Protein AF-A6EPI8-F1 (afdb_monomer)

Sequence (543 aa):
MDEASIKLWSTFALALGIIGLSNFIYAFYLIVKAKKISVWYGVIALLVYIPFIYLYGYHLNDIIPFSIPQWMVSGNIFLYVGTFLMPTLAYSLFILVAHFTPKDKEYKVWVNLLIAMGVPITGFLFSKVILPLWHPVESMFFIQSAIVLVIVATLLFFFFLIRAIVILISKKTNSWTKYQLVWKIPITILLPLLGLAVNNGHLFNEYTAFRSGVFGDFNNNWFYILAIVNGVLICLPNIENKNYRVLLFLGRSITVAYTFYFFLVFLPFLPFSVMAIVAMGSGFLMLTPLLLFVIHIKELSKDYTFLKKYFLKSNVIAVSVIASLSIPTIITITYINDKSVLNETLSYIYTPDYTKEYDIDTNSLQKTLNNIKNHKGRQSNLFGDSTPYLSSYFKWLVLDNLSLSNKKINTIEKIFFNDISSNLASSIIEKDNVKINDISAESVYDKTQNVWKSWVNLEITNYSNENWLTEYATTINLPEGAWISDYYLFVGDRKEPGILAEKKSALWIFSQIRNINRDPGILYYLTGNEIAFSVFPFAKDEV

Foldseek 3Di:
DDPQLVVVLVVLVVLVVVVVVVVVVVVVVCVVVVHDDDLVQLVVLCVRLVVSLVVCVVCVCSNPPPVDDCLVPQAQPLLVSLLVSLVSNLVSLVSNLPVVDDPVDDDDLVVLVVQLVVLLVVVLCCVVPVVVVDPDDPPVVVVVVVVVSLVVSLSSNSSSVSNSLVSVVPDPDPVCVVCVLVVLLCLQAVLQLVLLCQQQCVPPVPPDPFNFGPLEHPVDCVLNVLSHQLSVLLSDDDDLDQVVLVVSLLSLLLSLLSLVLLCSSLSSVSSCLSVCCNPPNSSVSSCSSVSSNVSSVVVNVVSLVSCVVPDPNVVSVVSSVVSNCPVVVVLLVLLVVLLVLVVLLCCCPPPDDPVDDRDHDLVSPVVSLVLLVLVPPPCPDSRGSHDHPSSSVSCCRRVVSDHDDPVRSVVSCCVRVVDCPDDPPVPDPPPVQKAFPDWDKDWDQDPVVRDIDMDIDTDIWGRDPDQDWDKDKDKDFADPPDDDPWDWDDDDPDIGTDDDDDPVVQVVVVVVCVVVQDWDWDWADDDDRMIMTMIITDGHGRD

Secondary structure (DSSP, 8-state):
--HHHHHHHHHHHHHHHHHHHHHHHHHHHHHHTTPPPPHHHHHHHHHHHHHHHHHHHHTHHHHS-TTS-GGGS-S-HHHHHHHHHHHHHHHHHHHHHHHHS-TTS---HHHHHHHHHHHHHHHHHIIIIIGGGS----HHHHHHHHHHHHHHHHHHHHHHHHHHHHHHHH---HHHHHTHHHHHHIIIIIHHHHHHHHHTTSS-TTT---SS-TT----SHHHHHHHHHHHHHHHS---S-HHHHHHHHHHHHHHHHHHHHHHHHHGGGHHHHHHHHHHHSTHHHHHHHHHHHHHHHHHHHHHHHHHTTTS-HHHHHHHHHHHHHHHHHHHHHHHHHHHHHHHHHHHHHHS--TTS-----HHHHHHHHHHHHHTTS---SSSTTS-TTHHHHHHHHHHTT----HHHHHHHHHHHT----S----S----TTEEEEEEEEEEEEETTTTEEEEEEEEEEEE---SSS-EEEEEEEEPPTT------EEEETTEEEE-----HHHHHHHHHHHHTTT---EEEEEEETTEEEEEEEEE-TT--

Radius of gyration: 30.13 Å; Cα contacts (8 Å, |Δi|>4): 530; chains: 1; bounding box: 76×52×86 Å

pLDDT: mean 83.05, std 12.35, range [34.28, 97.12]

Mean predicted aligned error: 12.95 Å

Solvent-accessible surface area (backbone atoms only — not comparable to full-atom values): 30754 Å² total; per-residue (Å²): 131,57,72,65,26,53,52,50,45,50,49,54,52,49,51,50,48,53,54,51,50,52,52,50,52,52,51,50,51,30,61,78,66,74,50,80,85,56,65,65,56,19,55,50,48,47,69,50,50,51,56,48,53,51,52,49,62,72,42,38,59,56,55,55,41,86,86,57,57,67,88,80,45,87,58,64,59,72,56,50,56,33,43,71,49,40,59,58,50,54,50,21,45,47,45,48,37,56,64,80,50,56,86,90,54,93,75,65,46,65,58,30,45,50,52,26,55,41,42,37,53,49,52,46,49,40,60,70,58,50,51,78,69,54,70,93,60,61,70,66,61,49,53,54,52,50,51,52,49,51,52,51,48,39,51,52,27,49,41,28,43,52,40,23,50,53,50,58,72,66,56,85,50,72,70,60,65,73,49,40,61,74,63,40,47,48,50,38,33,50,40,52,51,49,37,52,38,50,33,64,34,77,75,48,69,90,76,56,96,53,99,33,8,78,82,14,46,71,81,55,66,67,56,58,51,49,40,47,54,40,20,50,58,69,63,53,77,91,64,96,47,68,70,61,44,52,54,51,45,47,54,44,24,31,40,43,43,60,41,49,49,48,30,50,70,35,50,50,49,49,67,52,22,52,56,32,36,62,75,70,53,55,16,58,44,54,48,32,35,55,55,38,40,55,52,48,53,52,51,52,51,52,44,50,66,56,48,52,77,80,42,59,64,65,58,59,51,51,51,39,51,55,30,28,43,45,57,61,49,54,54,50,53,50,42,52,48,40,28,50,44,48,51,51,51,49,32,58,75,77,59,62,55,91,89,57,89,84,86,75,55,61,69,54,43,51,54,46,48,51,52,53,50,52,72,65,49,87,74,86,51,102,42,20,71,36,36,75,68,57,45,48,50,44,36,44,72,48,43,72,67,54,83,81,55,68,69,57,53,53,51,51,35,44,75,77,66,67,51,84,75,72,73,84,69,63,94,74,67,78,52,91,38,47,42,77,76,45,78,49,75,50,75,47,78,38,80,90,78,73,42,77,49,69,50,76,48,76,41,47,33,22,73,41,93,51,90,58,74,40,58,41,71,52,74,49,79,50,60,91,96,62,78,86,88,78,54,70,46,72,62,82,99,41,82,44,75,60,78,95,63,59,67,69,61,47,53,50,51,47,55,54,41,55,76,68,73,41,78,46,72,50,75,50,75,74,58,92,54,32,29,40,37,37,39,28,58,34,50,58,73,34,104

Structure (mmCIF, N/CA/C/O backbone):
data_AF-A6EPI8-F1
#
_entry.id   AF-A6EPI8-F1
#
loop_
_atom_site.group_PDB
_atom_site.id
_atom_site.type_symbol
_atom_site.label_atom_id
_atom_site.label_alt_id
_atom_site.label_comp_id
_atom_site.label_asym_id
_atom_site.label_entity_id
_atom_site.label_seq_id
_atom_site.pdbx_PDB_ins_code
_atom_site.Cartn_x
_atom_site.Cartn_y
_atom_site.Cartn_z
_atom_site.occupancy
_atom_site.B_iso_or_equiv
_atom_site.auth_seq_id
_atom_site.auth_comp_id
_atom_site.auth_asym_id
_atom_site.auth_atom_id
_atom_site.pdbx_PDB_model_num
ATOM 1 N N . MET A 1 1 ? 9.420 16.517 -18.787 1.00 63.59 1 MET A N 1
ATOM 2 C CA . MET A 1 1 ? 8.292 17.214 -18.136 1.00 63.59 1 MET A CA 1
ATOM 3 C C . MET A 1 1 ? 8.361 18.656 -18.577 1.00 63.59 1 MET A C 1
ATOM 5 O O . MET A 1 1 ? 9.463 19.185 -18.637 1.00 63.59 1 MET A O 1
ATOM 9 N N . ASP A 1 2 ? 7.233 19.244 -18.944 1.00 79.25 2 ASP A N 1
ATOM 10 C CA . ASP A 1 2 ? 7.150 20.680 -19.192 1.00 79.25 2 ASP A CA 1
ATOM 11 C C . ASP A 1 2 ? 7.317 21.459 -17.874 1.00 79.25 2 ASP A C 1
ATOM 13 O O . ASP A 1 2 ? 7.148 20.934 -16.768 1.00 79.25 2 ASP A O 1
ATOM 17 N N . GLU A 1 3 ? 7.681 22.732 -17.989 1.00 84.62 3 GLU A N 1
ATOM 18 C CA . GLU A 1 3 ? 7.915 23.606 -16.836 1.00 84.62 3 GLU A CA 1
ATOM 19 C C . GLU A 1 3 ? 6.644 23.782 -15.983 1.00 84.62 3 GLU A C 1
ATOM 21 O O . GLU A 1 3 ? 6.711 23.886 -14.754 1.00 84.62 3 GLU A O 1
ATOM 26 N N . ALA A 1 4 ? 5.469 23.724 -16.620 1.00 86.00 4 ALA A N 1
ATOM 27 C CA . ALA A 1 4 ? 4.175 23.798 -15.953 1.00 86.00 4 ALA A CA 1
ATOM 28 C C . ALA A 1 4 ? 3.901 22.579 -15.053 1.00 86.00 4 ALA A C 1
ATOM 30 O O . ALA A 1 4 ? 3.542 22.780 -13.888 1.00 86.00 4 ALA A O 1
ATOM 31 N N . SER A 1 5 ? 4.143 21.341 -15.518 1.00 85.25 5 SER A N 1
ATOM 32 C CA . SER A 1 5 ? 4.005 20.140 -14.669 1.00 85.25 5 SER A CA 1
ATOM 33 C C . SER A 1 5 ? 4.940 20.199 -13.465 1.00 85.25 5 SER A C 1
ATOM 35 O O . SER A 1 5 ? 4.534 19.890 -12.345 1.00 85.25 5 SER A O 1
ATOM 37 N N . ILE A 1 6 ? 6.193 20.631 -13.667 1.00 86.50 6 ILE A N 1
ATOM 38 C CA . ILE A 1 6 ? 7.187 20.734 -12.586 1.00 86.50 6 ILE A CA 1
ATOM 39 C C . ILE A 1 6 ? 6.719 21.743 -11.531 1.00 86.50 6 ILE A C 1
ATOM 41 O O . ILE A 1 6 ? 6.791 21.474 -10.327 1.00 86.50 6 ILE A O 1
ATOM 45 N N . LYS A 1 7 ? 6.187 22.889 -11.967 1.00 91.94 7 LYS A N 1
ATOM 46 C CA . LYS A 1 7 ? 5.644 23.913 -11.071 1.00 91.94 7 LYS A CA 1
ATOM 47 C C . LYS A 1 7 ? 4.423 23.412 -10.301 1.00 91.94 7 LYS A C 1
ATOM 49 O O . LYS A 1 7 ? 4.344 23.644 -9.093 1.00 91.94 7 LYS A O 1
ATOM 54 N N . LEU A 1 8 ? 3.497 22.713 -10.959 1.00 90.50 8 LEU A N 1
ATOM 55 C CA . LEU A 1 8 ? 2.336 22.103 -10.305 1.00 90.50 8 LEU A CA 1
ATOM 56 C C . LEU A 1 8 ? 2.771 21.075 -9.260 1.00 90.50 8 LEU A C 1
ATOM 58 O O . LEU A 1 8 ? 2.355 21.165 -8.105 1.00 90.50 8 LEU A O 1
ATOM 62 N N . TRP A 1 9 ? 3.668 20.161 -9.628 1.00 88.00 9 TRP A N 1
ATOM 63 C CA . TRP A 1 9 ? 4.208 19.152 -8.720 1.00 88.00 9 TRP A CA 1
ATOM 64 C C . TRP A 1 9 ? 4.858 19.788 -7.484 1.00 88.00 9 TRP A C 1
ATOM 66 O O . TRP A 1 9 ? 4.523 19.431 -6.354 1.00 88.00 9 TRP A O 1
ATOM 76 N N . SER A 1 10 ? 5.714 20.795 -7.689 1.00 90.62 10 SER A N 1
ATOM 77 C CA . SER A 1 10 ? 6.357 21.552 -6.607 1.00 90.62 10 SER A CA 1
ATOM 78 C C . SER A 1 10 ? 5.336 22.258 -5.707 1.00 90.62 10 SER A C 1
ATOM 80 O O . SER A 1 10 ? 5.439 22.206 -4.482 1.00 90.62 10 SER A O 1
ATOM 82 N N . THR A 1 11 ? 4.293 22.850 -6.295 1.00 93.69 11 THR A N 1
ATOM 83 C CA . THR A 1 11 ? 3.231 23.547 -5.554 1.00 93.69 11 THR A CA 1
ATOM 84 C C . THR A 1 11 ? 2.445 22.586 -4.662 1.00 93.69 11 THR A C 1
ATOM 86 O O . THR A 1 11 ? 2.250 22.871 -3.479 1.00 93.69 11 THR A O 1
ATOM 89 N N . PHE A 1 12 ? 2.033 21.426 -5.184 1.00 92.31 12 PHE A N 1
ATOM 90 C CA . PHE A 1 12 ? 1.337 20.408 -4.390 1.00 92.31 12 PHE A CA 1
ATOM 91 C C . PHE A 1 12 ? 2.237 19.807 -3.304 1.00 92.31 12 PHE A C 1
ATOM 93 O O . PHE A 1 12 ? 1.774 19.605 -2.180 1.00 92.31 12 PHE A O 1
ATOM 100 N N . ALA A 1 13 ? 3.519 19.572 -3.599 1.00 90.94 13 ALA A N 1
ATOM 101 C CA . ALA A 1 13 ? 4.488 19.086 -2.619 1.00 90.94 13 ALA A CA 1
ATOM 102 C C . ALA A 1 13 ? 4.701 20.093 -1.475 1.00 90.94 13 ALA A C 1
ATOM 104 O O . ALA A 1 13 ? 4.669 19.718 -0.302 1.00 90.94 13 ALA A O 1
ATOM 105 N N . LEU A 1 14 ? 4.852 21.379 -1.803 1.00 94.62 14 LEU A N 1
ATOM 106 C CA . LEU A 1 14 ? 5.018 22.459 -0.831 1.00 94.62 14 LEU A CA 1
ATOM 107 C C . LEU A 1 14 ? 3.754 22.628 0.021 1.00 94.62 14 LEU A C 1
ATOM 109 O O . LEU A 1 14 ? 3.846 22.668 1.248 1.00 94.62 14 LEU A O 1
ATOM 113 N N . ALA A 1 15 ? 2.573 22.659 -0.603 1.00 94.00 15 ALA A N 1
ATOM 114 C CA . ALA A 1 15 ? 1.298 22.730 0.106 1.00 94.00 15 ALA A CA 1
ATOM 115 C C . ALA A 1 15 ? 1.133 21.556 1.083 1.00 94.00 15 ALA A C 1
ATOM 117 O O . ALA A 1 15 ? 0.804 21.763 2.253 1.00 94.00 15 ALA A O 1
ATOM 118 N N . LEU A 1 16 ? 1.438 20.332 0.643 1.00 91.81 16 LEU A N 1
ATOM 119 C CA . LEU A 1 16 ? 1.399 19.154 1.503 1.00 91.81 16 LEU A CA 1
ATOM 120 C C . LEU A 1 16 ? 2.405 19.251 2.660 1.00 91.81 16 LEU A C 1
ATOM 122 O O . LEU A 1 16 ? 2.065 18.917 3.796 1.00 91.81 16 LEU A O 1
ATOM 126 N N . GLY A 1 17 ? 3.613 19.755 2.392 1.00 93.25 17 GLY A N 1
ATOM 127 C CA . GLY A 1 17 ? 4.641 20.011 3.400 1.00 93.25 17 GLY A CA 1
ATOM 128 C C . GLY A 1 17 ? 4.187 21.005 4.471 1.00 93.25 17 GLY A C 1
ATOM 129 O O . GLY A 1 17 ? 4.330 20.726 5.661 1.00 93.25 17 GLY A O 1
ATOM 130 N N . ILE A 1 18 ? 3.565 22.121 4.075 1.00 95.00 18 ILE A N 1
ATOM 131 C CA . ILE A 1 18 ? 3.011 23.121 5.005 1.00 95.00 18 ILE A CA 1
ATOM 132 C C . ILE A 1 18 ? 1.901 22.512 5.862 1.00 95.00 18 ILE A C 1
ATOM 134 O O . ILE A 1 18 ? 1.892 22.699 7.082 1.00 95.00 18 ILE A O 1
ATOM 138 N N . ILE A 1 19 ? 0.968 21.777 5.253 1.00 93.56 19 ILE A N 1
ATOM 139 C CA . ILE A 1 19 ? -0.149 21.156 5.975 1.00 93.56 19 ILE A CA 1
ATOM 140 C C . ILE A 1 19 ? 0.383 20.104 6.965 1.00 93.56 19 ILE A C 1
ATOM 142 O O . ILE A 1 19 ? -0.035 20.071 8.126 1.00 93.56 19 ILE A O 1
ATOM 146 N N . GLY A 1 20 ? 1.342 19.278 6.538 1.00 92.19 20 GLY A N 1
ATOM 147 C CA . GLY A 1 20 ? 1.997 18.272 7.374 1.00 92.19 20 GLY A CA 1
ATOM 148 C C . GLY A 1 20 ? 2.755 18.884 8.553 1.00 92.19 20 GLY A C 1
ATOM 149 O O . GLY A 1 20 ? 2.554 18.468 9.696 1.00 92.19 20 GLY A O 1
ATOM 150 N N . LEU A 1 21 ? 3.562 19.918 8.302 1.00 94.50 21 LEU A N 1
ATOM 151 C CA . LEU A 1 21 ? 4.293 20.646 9.340 1.00 94.50 21 LEU A CA 1
ATOM 152 C C . LEU A 1 21 ? 3.339 21.315 10.337 1.00 94.50 21 LEU A C 1
ATOM 154 O O . LEU A 1 21 ? 3.545 21.220 11.544 1.00 94.50 21 LEU A O 1
ATOM 158 N N . SER A 1 22 ? 2.261 21.931 9.849 1.00 93.50 22 SER A N 1
ATOM 159 C CA . SER A 1 22 ? 1.238 22.556 10.696 1.00 93.50 22 SER A CA 1
ATOM 160 C C . SER A 1 22 ? 0.572 21.534 11.622 1.00 93.50 22 SER A C 1
ATOM 162 O O . SER A 1 22 ? 0.420 21.781 12.821 1.00 93.50 22 SER A O 1
ATOM 164 N N . ASN A 1 23 ? 0.240 20.351 11.096 1.00 92.44 23 ASN A N 1
ATOM 165 C CA . ASN A 1 23 ? -0.284 19.239 11.889 1.00 92.44 23 ASN A CA 1
ATOM 166 C C . ASN A 1 23 ? 0.715 18.751 12.943 1.00 92.44 23 ASN A C 1
ATOM 168 O O . ASN A 1 23 ? 0.330 18.522 14.091 1.00 92.44 23 ASN A O 1
ATOM 172 N N . PHE A 1 24 ? 1.991 18.624 12.576 1.00 93.56 24 PHE A N 1
ATOM 173 C CA . PHE A 1 24 ? 3.047 18.215 13.496 1.00 93.56 24 PHE A CA 1
ATOM 174 C C . PHE A 1 24 ? 3.238 19.226 14.634 1.00 93.56 24 PHE A C 1
ATOM 176 O O . PHE A 1 24 ? 3.249 18.838 15.802 1.00 93.56 24 PHE A O 1
ATOM 183 N N . ILE A 1 25 ? 3.309 20.523 14.316 1.00 95.31 25 ILE A N 1
ATOM 184 C CA . ILE A 1 25 ? 3.420 21.603 15.306 1.00 95.31 25 ILE A CA 1
ATOM 185 C C . ILE A 1 25 ? 2.213 21.592 16.248 1.00 95.31 25 ILE A C 1
ATOM 187 O O . ILE A 1 25 ? 2.384 21.678 17.465 1.00 95.31 25 ILE A O 1
ATOM 191 N N . TYR A 1 26 ? 0.995 21.445 15.717 1.00 93.69 26 TYR A N 1
ATOM 192 C CA . TYR A 1 26 ? -0.214 21.378 16.536 1.00 93.69 26 TYR A CA 1
ATOM 193 C C . TYR A 1 26 ? -0.214 20.156 17.466 1.00 93.69 26 TYR A C 1
ATOM 195 O O . TYR A 1 26 ? -0.487 20.290 18.661 1.00 93.69 26 TYR A O 1
ATOM 203 N N . ALA A 1 27 ? 0.147 18.978 16.952 1.00 92.44 27 ALA A N 1
ATOM 204 C CA . ALA A 1 27 ? 0.261 17.762 17.752 1.00 92.44 27 ALA A CA 1
ATOM 205 C C . ALA A 1 27 ? 1.320 17.909 18.857 1.00 92.44 27 ALA A C 1
ATOM 207 O O . ALA A 1 27 ? 1.044 17.605 20.018 1.00 92.44 27 ALA A O 1
ATOM 208 N N . PHE A 1 28 ? 2.498 18.442 18.525 1.00 94.69 28 PHE A N 1
ATOM 209 C CA . PHE A 1 28 ? 3.567 18.698 19.487 1.00 94.69 28 PHE A CA 1
ATOM 210 C C . PHE A 1 28 ? 3.130 19.690 20.571 1.00 94.69 28 PHE A C 1
ATOM 212 O O . PHE A 1 28 ? 3.293 19.418 21.761 1.00 94.69 28 PHE A O 1
ATOM 219 N N . TYR A 1 29 ? 2.487 20.797 20.185 1.00 95.62 29 TYR A N 1
ATOM 220 C CA . TYR A 1 29 ? 1.923 21.771 21.120 1.00 95.62 29 TYR A CA 1
ATOM 221 C C . TYR A 1 29 ? 0.932 21.122 22.095 1.00 95.62 29 TYR A C 1
ATOM 223 O O . TYR A 1 29 ? 0.999 21.366 23.303 1.00 95.62 29 TYR A O 1
ATOM 231 N N . LEU A 1 30 ? 0.027 20.273 21.598 1.00 94.12 30 LEU A N 1
ATOM 232 C CA . LEU A 1 30 ? -0.948 19.577 22.436 1.00 94.12 30 LEU A CA 1
ATOM 233 C C . LEU A 1 30 ? -0.300 18.576 23.394 1.00 94.12 30 LEU A C 1
ATOM 235 O O . LEU A 1 30 ? -0.731 18.501 24.544 1.00 94.12 30 LEU A O 1
ATOM 239 N N . ILE A 1 31 ? 0.730 17.848 22.948 1.00 93.62 31 ILE A N 1
ATOM 240 C CA . ILE A 1 31 ? 1.494 16.913 23.786 1.00 93.62 31 ILE A CA 1
ATOM 241 C C . ILE A 1 31 ? 2.201 17.675 24.910 1.00 93.62 31 ILE A C 1
ATOM 243 O O . ILE A 1 31 ? 2.017 17.343 26.079 1.00 93.62 31 ILE A O 1
ATOM 247 N N . VAL A 1 32 ? 2.939 18.739 24.576 1.00 95.25 32 VAL A N 1
ATOM 248 C CA . VAL A 1 32 ? 3.680 19.558 25.551 1.00 95.25 32 VAL A CA 1
ATOM 249 C C . VAL A 1 32 ? 2.739 20.227 26.553 1.00 95.25 32 VAL A C 1
ATOM 251 O O . VAL A 1 32 ? 3.055 20.328 27.736 1.00 95.25 32 VAL A O 1
ATOM 254 N N . LYS A 1 33 ? 1.566 20.685 26.104 1.00 94.12 33 LYS A N 1
ATOM 255 C CA . LYS A 1 33 ? 0.564 21.324 26.971 1.00 94.12 33 LYS A CA 1
ATOM 256 C C . LYS A 1 33 ? -0.429 20.342 27.602 1.00 94.12 33 LYS A C 1
ATOM 258 O O . LYS A 1 33 ? -1.326 20.802 28.303 1.00 94.12 33 LYS A O 1
ATOM 263 N N . ALA A 1 34 ? -0.301 19.036 27.347 1.00 92.94 34 ALA A N 1
ATOM 264 C CA . ALA A 1 34 ? -1.227 17.985 27.782 1.00 92.94 34 ALA A CA 1
ATOM 265 C C . ALA A 1 34 ? -2.719 18.323 27.539 1.00 92.94 34 ALA A C 1
ATOM 267 O O . ALA A 1 34 ? -3.594 18.007 28.349 1.00 92.94 34 ALA A O 1
ATOM 268 N N . LYS A 1 35 ? -3.023 19.002 26.424 1.00 91.75 35 LYS A N 1
ATOM 269 C CA . LYS A 1 35 ? -4.382 19.452 26.082 1.00 91.75 35 LYS A CA 1
ATOM 270 C C . LYS A 1 35 ? -5.107 18.419 25.221 1.00 91.75 35 LYS A C 1
ATOM 272 O O . LYS A 1 35 ? -4.506 17.729 24.402 1.00 91.75 35 LYS A O 1
ATOM 277 N N . LYS A 1 36 ? -6.432 18.345 25.379 1.00 90.06 36 LYS A N 1
ATOM 278 C CA . LYS A 1 36 ? -7.297 17.561 24.485 1.00 90.06 36 LYS A CA 1
ATOM 279 C C . LYS A 1 36 ? -7.406 18.246 23.124 1.00 90.06 36 LYS A C 1
ATOM 281 O O . LYS A 1 36 ? -7.334 19.470 23.028 1.00 90.06 36 LYS A O 1
ATOM 286 N N . ILE A 1 37 ? -7.627 17.442 22.092 1.00 90.81 37 ILE A N 1
ATOM 287 C CA . ILE A 1 37 ? -7.810 17.934 20.728 1.00 90.81 37 ILE A CA 1
ATOM 288 C C . ILE A 1 37 ? -9.154 18.649 20.615 1.00 90.81 37 ILE A C 1
ATOM 290 O O . ILE A 1 37 ? -10.171 18.182 21.132 1.00 90.81 37 ILE A O 1
ATOM 294 N N . SER A 1 38 ? -9.129 19.805 19.959 1.00 92.31 38 SER A N 1
ATOM 295 C CA . SER A 1 38 ? -10.312 20.629 19.733 1.00 92.31 38 SER A CA 1
ATOM 296 C C . SER A 1 38 ? -11.182 20.056 18.615 1.00 92.31 38 SER A C 1
ATOM 298 O O . SER A 1 38 ? -10.677 19.499 17.646 1.00 92.31 38 SER A O 1
ATOM 300 N N . VAL A 1 39 ? -12.493 20.271 18.695 1.00 93.06 39 VAL A N 1
ATOM 301 C CA . VAL A 1 39 ? -13.441 19.929 17.618 1.00 93.06 39 VAL A CA 1
ATOM 302 C C . VAL A 1 39 ? -13.130 20.709 16.341 1.00 93.06 39 VAL A C 1
ATOM 304 O O . VAL A 1 39 ? -13.246 20.173 15.241 1.00 93.06 39 VAL A O 1
ATOM 307 N N . TRP A 1 40 ? -12.659 21.951 16.493 1.00 93.00 40 TRP A N 1
ATOM 308 C CA . TRP A 1 40 ? -12.268 22.817 15.382 1.00 93.00 40 TRP A CA 1
ATOM 309 C C . TRP A 1 40 ? -11.159 22.216 14.528 1.00 93.00 40 TRP A C 1
ATOM 311 O O . TRP A 1 40 ? -11.163 22.416 13.320 1.00 93.00 40 TRP A O 1
ATOM 321 N N . TYR A 1 41 ? -10.264 21.423 15.125 1.00 93.88 41 TYR A N 1
ATOM 322 C CA . TYR A 1 41 ? -9.264 20.684 14.363 1.00 93.88 41 TYR A CA 1
ATOM 323 C C . TYR A 1 41 ? -9.925 19.758 13.337 1.00 93.88 41 TYR A C 1
ATOM 325 O O . TYR A 1 41 ? -9.556 19.787 12.169 1.00 93.88 41 TYR A O 1
ATOM 333 N N . GLY A 1 42 ? -10.940 18.991 13.755 1.00 92.44 42 GLY A N 1
ATOM 334 C CA . GLY A 1 42 ? -11.661 18.080 12.867 1.00 92.44 42 GLY A CA 1
ATOM 335 C C . GLY A 1 42 ? -12.311 18.813 11.691 1.00 92.44 42 GLY A C 1
ATOM 336 O O . GLY A 1 42 ? -12.166 18.391 10.548 1.00 92.44 42 GLY A O 1
ATOM 337 N N . VAL A 1 43 ? -12.964 19.950 11.953 1.00 94.06 43 VAL A N 1
ATOM 338 C CA . VAL A 1 43 ? -13.590 20.774 10.904 1.00 94.06 43 VAL A CA 1
ATOM 339 C C . VAL A 1 43 ? -12.545 21.353 9.946 1.00 94.06 43 VAL A C 1
ATOM 341 O O . VAL A 1 43 ? -12.673 21.190 8.736 1.00 94.06 43 VAL A O 1
ATOM 344 N N . ILE A 1 44 ? -11.493 21.988 10.474 1.00 94.50 44 ILE A N 1
ATOM 345 C CA . ILE A 1 44 ? -10.433 22.616 9.670 1.00 94.50 44 ILE A CA 1
ATOM 346 C C . ILE A 1 44 ? -9.724 21.570 8.810 1.00 94.50 44 ILE A C 1
ATOM 348 O O . ILE A 1 44 ? -9.519 21.786 7.621 1.00 94.50 44 ILE A O 1
ATOM 352 N N . ALA A 1 45 ? -9.391 20.413 9.377 1.00 93.88 45 ALA A N 1
ATOM 353 C CA . ALA A 1 45 ? -8.736 19.350 8.635 1.00 93.88 45 ALA A CA 1
ATOM 354 C C . ALA A 1 45 ? -9.616 18.820 7.491 1.00 93.88 45 ALA A C 1
ATOM 356 O O . ALA A 1 45 ? -9.098 18.619 6.398 1.00 93.88 45 ALA A O 1
ATOM 357 N N . LEU A 1 46 ? -10.934 18.657 7.674 1.00 93.38 46 LEU A N 1
ATOM 358 C CA . LEU A 1 46 ? -11.819 18.306 6.552 1.00 93.38 46 LEU A CA 1
ATOM 359 C C . LEU A 1 46 ? -11.839 19.407 5.481 1.00 93.38 46 LEU A C 1
ATOM 361 O O . LEU A 1 46 ? -11.690 19.103 4.300 1.00 93.38 46 LEU A O 1
ATOM 365 N N . LEU A 1 47 ? -11.958 20.675 5.886 1.00 93.75 47 LEU A N 1
ATOM 366 C CA . LEU A 1 47 ? -11.982 21.821 4.969 1.00 93.75 47 LEU A CA 1
ATOM 367 C C . LEU A 1 47 ? -10.665 22.041 4.216 1.00 93.75 47 LEU A C 1
ATOM 369 O O . LEU A 1 47 ? -10.685 22.655 3.160 1.00 93.75 47 LEU A O 1
ATOM 373 N N . VAL A 1 48 ? -9.535 21.558 4.729 1.00 94.19 48 VAL A N 1
ATOM 374 C CA . VAL A 1 48 ? -8.226 21.681 4.068 1.00 94.19 48 VAL A CA 1
ATOM 375 C C . VAL A 1 48 ? -7.926 20.461 3.198 1.00 94.19 48 VAL A C 1
ATOM 377 O O . VAL A 1 48 ? -7.567 20.600 2.030 1.00 94.19 48 VAL A O 1
ATOM 380 N N . TYR A 1 49 ? -8.089 19.252 3.739 1.00 92.75 49 TYR A N 1
ATOM 381 C CA . TYR A 1 49 ? -7.680 18.027 3.051 1.00 92.75 49 TYR A CA 1
ATOM 382 C C . TYR A 1 49 ? -8.635 17.620 1.926 1.00 92.75 49 TYR A C 1
ATOM 384 O O . TYR A 1 49 ? -8.178 17.063 0.930 1.00 92.75 49 TYR A O 1
ATOM 392 N N . ILE A 1 50 ? -9.939 17.897 2.041 1.00 91.81 50 ILE A N 1
ATOM 393 C CA . ILE A 1 50 ? -10.898 17.554 0.980 1.00 91.81 50 ILE A CA 1
ATOM 394 C C . ILE A 1 50 ? -10.645 18.390 -0.281 1.00 91.81 50 ILE A C 1
ATOM 396 O O . ILE A 1 50 ? -10.468 17.782 -1.340 1.00 91.81 50 ILE A O 1
ATOM 400 N N . PRO A 1 51 ? -10.548 19.736 -0.216 1.00 92.00 51 PRO A N 1
ATOM 401 C CA . PRO A 1 51 ? -10.184 20.525 -1.388 1.00 92.00 51 PRO A CA 1
ATOM 402 C C . PRO A 1 51 ? -8.804 20.169 -1.930 1.00 92.00 51 PRO A C 1
ATOM 404 O O . PRO A 1 51 ? -8.639 20.131 -3.142 1.00 92.00 51 PRO A O 1
ATOM 407 N N . PHE A 1 52 ? -7.832 19.848 -1.067 1.00 92.69 52 PHE A N 1
ATOM 408 C CA . PHE A 1 52 ? -6.514 19.400 -1.522 1.00 92.69 52 PHE A CA 1
ATOM 409 C C . PHE A 1 52 ? -6.607 18.136 -2.388 1.00 92.69 52 PHE A C 1
ATOM 411 O O . PHE A 1 52 ? -6.072 18.121 -3.492 1.00 92.69 52 PHE A O 1
ATOM 418 N N . ILE A 1 53 ? -7.315 17.095 -1.927 1.00 89.69 53 ILE A N 1
ATOM 419 C CA . ILE A 1 53 ? -7.500 15.852 -2.697 1.00 89.69 53 ILE A CA 1
ATOM 420 C C . ILE A 1 53 ? -8.277 16.120 -3.988 1.00 89.69 53 ILE A C 1
ATOM 422 O O . ILE A 1 53 ? -7.922 15.579 -5.031 1.00 89.69 53 ILE A O 1
ATOM 426 N N . TYR A 1 54 ? -9.311 16.962 -3.929 1.00 88.94 54 TYR A N 1
ATOM 427 C CA . TYR A 1 54 ? -10.093 17.343 -5.104 1.00 88.94 54 TYR A CA 1
ATOM 428 C C . TYR A 1 54 ? -9.228 18.043 -6.162 1.00 88.94 54 TYR A C 1
ATOM 430 O O . TYR A 1 54 ? -9.212 17.618 -7.314 1.00 88.94 54 TYR A O 1
ATOM 438 N N . LEU A 1 55 ? -8.458 19.062 -5.769 1.00 90.88 55 LEU A N 1
ATOM 439 C CA . LEU A 1 55 ? -7.564 19.798 -6.666 1.00 90.88 55 LEU A CA 1
ATOM 440 C C . LEU A 1 55 ? -6.436 18.911 -7.200 1.00 90.88 55 LEU A C 1
ATOM 442 O O . LEU A 1 55 ? -6.099 18.995 -8.378 1.00 90.88 55 LEU A O 1
ATOM 446 N N . TYR A 1 56 ? -5.879 18.040 -6.356 1.00 89.44 56 TYR A N 1
ATOM 447 C CA . TYR A 1 56 ? -4.858 17.080 -6.768 1.00 89.44 56 TYR A CA 1
ATOM 448 C C . TYR A 1 56 ? -5.401 16.097 -7.810 1.00 89.44 56 TYR A C 1
ATOM 450 O O . TYR A 1 56 ? -4.752 15.854 -8.821 1.00 89.44 56 TYR A O 1
ATOM 458 N N . GLY A 1 57 ? -6.606 15.560 -7.591 1.00 86.25 57 GLY A N 1
ATOM 459 C CA . GLY A 1 57 ? -7.274 14.679 -8.547 1.00 86.25 57 GLY A CA 1
ATOM 460 C C . GLY A 1 57 ? -7.611 15.386 -9.861 1.00 86.25 57 GLY A C 1
ATOM 461 O O . GLY A 1 57 ? -7.428 14.801 -10.924 1.00 86.25 57 GLY A O 1
ATOM 462 N N . TYR A 1 58 ? -8.044 16.648 -9.793 1.00 87.31 58 TYR A N 1
ATOM 463 C CA . TYR A 1 58 ? -8.349 17.469 -10.967 1.00 87.31 58 TYR A CA 1
ATOM 464 C C . TYR A 1 58 ? -7.109 17.721 -11.839 1.00 87.31 58 TYR A C 1
ATOM 466 O O . TYR A 1 58 ? -7.178 17.570 -13.054 1.00 87.31 58 TYR A O 1
ATOM 474 N N . HIS A 1 59 ? -5.963 18.023 -11.220 1.00 89.38 59 HIS A N 1
ATOM 475 C CA . HIS A 1 59 ? -4.694 18.268 -11.916 1.00 89.38 59 HIS A CA 1
ATOM 476 C C . HIS A 1 59 ? -3.822 17.020 -12.087 1.00 89.38 59 HIS A C 1
ATOM 478 O O . HIS A 1 59 ? -2.665 17.136 -12.480 1.00 89.38 59 HIS A O 1
ATOM 484 N N . LEU A 1 60 ? -4.322 15.816 -11.799 1.00 83.69 60 LEU A N 1
ATOM 485 C CA . LEU A 1 60 ? -3.496 14.603 -11.808 1.00 83.69 60 LEU A CA 1
ATOM 486 C C . LEU A 1 60 ? -2.839 14.359 -13.176 1.00 83.69 60 LEU A C 1
ATOM 488 O O . LEU A 1 60 ? -1.654 14.035 -13.236 1.00 83.69 60 LEU A O 1
ATOM 492 N N . ASN A 1 61 ? -3.595 14.570 -14.255 1.00 81.94 61 ASN A N 1
ATOM 493 C CA . ASN A 1 61 ? -3.111 14.419 -15.629 1.00 81.94 61 ASN A CA 1
ATOM 494 C C . ASN A 1 61 ? -2.103 15.509 -16.021 1.00 81.94 61 ASN A C 1
ATOM 496 O O . ASN A 1 61 ? -1.282 15.276 -16.901 1.00 81.94 61 ASN A O 1
ATOM 500 N N . ASP A 1 62 ? -2.145 16.666 -15.360 1.00 85.69 62 ASP A N 1
ATOM 501 C CA . ASP A 1 62 ? -1.171 17.741 -15.555 1.00 85.69 62 ASP A CA 1
ATOM 502 C C . ASP A 1 62 ? 0.087 17.493 -14.709 1.00 85.69 62 ASP A C 1
ATOM 504 O O . ASP A 1 62 ? 1.186 17.833 -15.110 1.00 85.69 62 ASP A O 1
ATOM 508 N N . ILE A 1 63 ? -0.043 16.882 -13.527 1.00 83.31 63 ILE A N 1
ATOM 509 C CA . ILE A 1 63 ? 1.095 16.557 -12.654 1.00 83.31 63 ILE A CA 1
ATOM 510 C C . ILE A 1 63 ? 1.886 15.369 -13.218 1.00 83.31 63 ILE A C 1
ATOM 512 O O . ILE A 1 63 ? 3.118 15.353 -13.173 1.00 83.31 63 ILE A O 1
ATOM 516 N N . ILE A 1 64 ? 1.180 14.352 -13.720 1.00 78.81 64 ILE A N 1
ATOM 517 C CA . ILE A 1 64 ? 1.760 13.166 -14.355 1.00 78.81 64 ILE A CA 1
ATOM 518 C C . ILE A 1 64 ? 1.068 12.978 -15.707 1.00 78.81 64 ILE A C 1
ATOM 520 O O . ILE A 1 64 ? 0.087 12.235 -15.804 1.00 78.81 64 ILE A O 1
ATOM 524 N N . PRO A 1 65 ? 1.584 13.630 -16.761 1.00 76.25 65 PRO A N 1
ATOM 525 C CA . PRO A 1 65 ? 1.063 13.466 -18.107 1.00 76.25 65 PRO A CA 1
ATOM 526 C C . PRO A 1 65 ? 1.069 12.003 -18.543 1.00 76.25 65 PRO A C 1
ATOM 528 O O . PRO A 1 65 ? 2.053 11.291 -18.333 1.00 76.25 65 PRO A O 1
ATOM 531 N N . PHE A 1 66 ? 0.025 11.576 -19.259 1.00 67.44 66 PHE A N 1
ATOM 532 C CA . PHE A 1 66 ? -0.016 10.257 -19.914 1.00 67.44 66 PHE A CA 1
ATOM 533 C C . PHE A 1 66 ? 1.132 10.049 -20.917 1.00 67.44 66 PHE A C 1
ATOM 535 O O . PHE A 1 66 ? 1.441 8.920 -21.304 1.00 67.44 66 PHE A O 1
ATOM 542 N N . SER A 1 67 ? 1.798 11.132 -21.335 1.00 65.56 67 SER A N 1
ATOM 543 C CA . SER A 1 67 ? 3.019 11.059 -22.129 1.00 65.56 67 SER A CA 1
ATOM 544 C C . SER A 1 67 ? 4.186 10.436 -21.355 1.00 65.56 67 SER A C 1
ATOM 546 O O . SER A 1 67 ? 5.065 9.863 -21.991 1.00 65.56 67 SER A O 1
ATOM 548 N N . ILE A 1 68 ? 4.194 10.442 -20.020 1.00 66.38 68 ILE A N 1
ATOM 549 C CA . ILE A 1 68 ? 5.223 9.775 -19.216 1.00 66.38 68 ILE A CA 1
ATOM 550 C C . ILE A 1 68 ? 4.876 8.286 -19.091 1.00 66.38 68 ILE A C 1
ATOM 552 O O . ILE A 1 68 ? 3.841 7.938 -18.517 1.00 66.38 68 ILE A O 1
ATOM 556 N N . PRO A 1 69 ? 5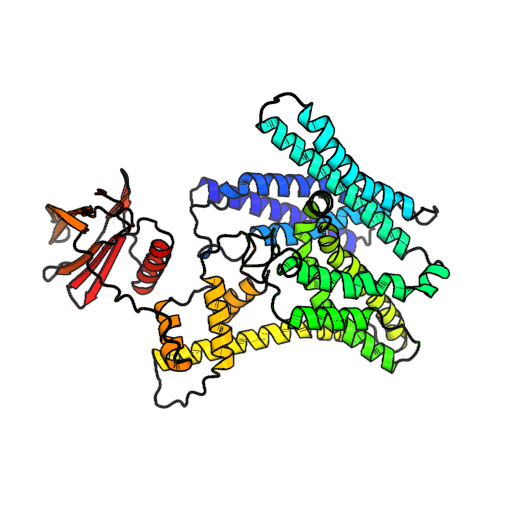.727 7.375 -19.593 1.00 61.56 69 PRO A N 1
ATOM 557 C CA . PRO A 1 69 ? 5.498 5.950 -19.421 1.00 61.56 69 PRO A CA 1
ATOM 558 C C . PRO A 1 69 ? 5.478 5.557 -17.939 1.00 61.56 69 PRO A C 1
ATOM 560 O O . PRO A 1 69 ? 6.376 5.915 -17.178 1.00 61.56 69 PRO A O 1
ATOM 563 N N . GLN A 1 70 ? 4.499 4.744 -17.537 1.00 59.50 70 GLN A N 1
ATOM 564 C CA . GLN A 1 70 ? 4.318 4.307 -16.143 1.00 59.50 70 GLN A CA 1
ATOM 565 C C . GLN A 1 70 ? 5.554 3.610 -15.547 1.00 59.50 70 GLN A C 1
ATOM 567 O O . GLN A 1 70 ? 5.783 3.681 -14.346 1.00 59.50 70 GLN A O 1
ATOM 572 N N . TRP A 1 71 ? 6.405 2.980 -16.365 1.00 60.09 71 TRP A N 1
ATOM 573 C CA . TRP A 1 71 ? 7.640 2.351 -15.883 1.00 60.09 71 TRP A CA 1
ATOM 574 C C . TRP A 1 71 ? 8.689 3.355 -15.372 1.00 60.09 71 TRP A C 1
ATOM 576 O O . TRP A 1 71 ? 9.529 2.962 -14.556 1.00 60.09 71 TRP A O 1
ATOM 586 N N . MET A 1 72 ? 8.626 4.619 -15.821 1.00 61.38 72 MET A N 1
ATOM 587 C CA . MET A 1 72 ? 9.446 5.738 -15.325 1.00 61.38 72 MET A CA 1
ATOM 588 C C . MET A 1 72 ? 8.929 6.290 -13.994 1.00 61.38 72 MET A C 1
ATOM 590 O O . MET A 1 72 ? 9.665 6.966 -13.280 1.00 61.38 72 MET A O 1
ATOM 594 N N . VAL A 1 73 ? 7.670 6.007 -13.659 1.00 64.81 73 VAL A N 1
ATOM 595 C CA . VAL A 1 73 ? 7.024 6.461 -12.431 1.00 64.81 73 VAL A CA 1
ATOM 596 C C . VAL A 1 73 ? 7.266 5.425 -11.330 1.00 64.81 73 VAL A C 1
ATOM 598 O O . VAL A 1 73 ? 7.071 4.219 -11.506 1.00 64.81 73 VAL A O 1
ATOM 601 N N . SER A 1 74 ? 7.742 5.876 -10.171 1.00 61.44 74 SER A N 1
ATOM 602 C CA . SER A 1 74 ? 8.011 4.995 -9.036 1.00 61.44 74 SER A CA 1
ATOM 603 C C . SER A 1 74 ? 6.714 4.622 -8.305 1.00 61.44 74 SER A C 1
ATOM 605 O O . SER A 1 74 ? 6.223 5.335 -7.434 1.00 61.44 74 SER A O 1
ATOM 607 N N . GLY A 1 75 ? 6.173 3.448 -8.632 1.00 64.88 75 GLY A N 1
ATOM 608 C CA . GLY A 1 75 ? 5.024 2.866 -7.933 1.00 64.88 75 GLY A CA 1
ATOM 609 C C . GLY A 1 75 ? 3.683 3.521 -8.277 1.00 64.88 75 GLY A C 1
ATOM 610 O O . GLY A 1 75 ? 3.564 4.288 -9.228 1.00 64.88 75 GLY A O 1
ATOM 611 N N . ASN A 1 76 ? 2.645 3.185 -7.507 1.00 72.25 76 ASN A N 1
ATOM 612 C CA . ASN A 1 76 ? 1.286 3.678 -7.739 1.00 72.25 76 ASN A CA 1
ATOM 613 C C . ASN A 1 76 ? 1.053 4.983 -6.957 1.00 72.25 76 ASN A C 1
ATOM 615 O O . ASN A 1 76 ? 0.529 4.973 -5.840 1.00 72.25 76 ASN A O 1
ATOM 619 N N . ILE A 1 77 ? 1.485 6.108 -7.539 1.00 74.94 77 ILE A N 1
ATOM 620 C CA . ILE A 1 77 ? 1.396 7.440 -6.912 1.00 74.94 77 ILE A CA 1
ATOM 621 C C . ILE A 1 77 ? -0.048 7.783 -6.521 1.00 74.94 77 ILE A C 1
ATOM 623 O O . ILE A 1 77 ? -0.276 8.317 -5.434 1.00 74.94 77 ILE A O 1
ATOM 627 N N . PHE A 1 78 ? -1.021 7.416 -7.361 1.00 73.12 78 PHE A N 1
ATOM 628 C CA . PHE A 1 78 ? -2.442 7.633 -7.086 1.00 73.12 78 PHE A CA 1
ATOM 629 C C . PHE A 1 78 ? -2.862 6.991 -5.759 1.00 73.12 78 PHE A C 1
ATOM 631 O O . PHE A 1 78 ? -3.489 7.626 -4.909 1.00 73.12 78 PHE A O 1
ATOM 638 N N . LEU A 1 79 ? -2.462 5.735 -5.557 1.00 78.00 79 LEU A N 1
ATOM 639 C CA . LEU A 1 79 ? -2.786 4.985 -4.354 1.00 78.00 79 LEU A CA 1
ATOM 640 C C . LEU A 1 79 ? -2.116 5.606 -3.118 1.00 78.00 79 LEU A C 1
ATOM 642 O O . LEU A 1 79 ? -2.770 5.761 -2.090 1.00 78.00 79 LEU A O 1
ATOM 646 N N . TYR A 1 80 ? -0.858 6.047 -3.221 1.00 82.56 80 TYR A N 1
ATOM 647 C CA . TYR A 1 80 ? -0.115 6.632 -2.095 1.00 82.56 80 TYR A CA 1
ATOM 648 C C . TYR A 1 80 ? -0.742 7.916 -1.558 1.00 82.56 80 TYR A C 1
ATOM 650 O O . TYR A 1 80 ? -0.884 8.061 -0.342 1.00 82.56 80 TYR A O 1
ATOM 658 N N . VAL A 1 81 ? -1.155 8.830 -2.439 1.00 83.56 81 VAL A N 1
ATOM 659 C CA . VAL A 1 81 ? -1.785 10.087 -2.010 1.00 83.56 81 VAL A CA 1
ATOM 660 C C . VAL A 1 81 ? -3.070 9.805 -1.235 1.00 83.56 81 VAL A C 1
ATOM 662 O O . VAL A 1 81 ? -3.260 10.341 -0.143 1.00 83.56 81 VAL A O 1
ATOM 665 N N . GLY A 1 82 ? -3.907 8.886 -1.721 1.00 82.19 82 GLY A N 1
ATOM 666 C CA . GLY A 1 82 ? -5.073 8.433 -0.967 1.00 82.19 82 GLY A CA 1
ATOM 667 C C . GLY A 1 82 ? -4.689 7.825 0.387 1.00 82.19 82 GLY A C 1
ATOM 668 O O . GLY A 1 82 ? -5.217 8.223 1.423 1.00 82.19 82 GLY A O 1
ATOM 669 N N . THR A 1 83 ? -3.728 6.901 0.419 1.00 85.06 83 THR A N 1
ATOM 670 C CA . THR A 1 83 ? -3.363 6.164 1.641 1.00 85.06 83 THR A CA 1
ATOM 671 C C . THR A 1 83 ? -2.848 7.057 2.753 1.00 85.06 83 THR A C 1
ATOM 673 O O . THR A 1 83 ? -3.185 6.825 3.911 1.00 85.06 83 THR A O 1
ATOM 676 N N . PHE A 1 84 ? -2.033 8.061 2.434 1.00 86.12 84 PHE A N 1
ATOM 677 C CA . PHE A 1 84 ? -1.395 8.887 3.458 1.00 86.12 84 PHE A CA 1
ATOM 678 C C . PHE A 1 84 ? -2.249 10.083 3.895 1.00 86.12 84 PHE A C 1
ATOM 680 O O . PHE A 1 84 ? -2.062 10.580 5.005 1.00 86.12 84 PHE A O 1
ATOM 687 N N . LEU A 1 85 ? -3.224 10.516 3.088 1.00 89.19 85 LEU A N 1
ATOM 688 C CA . LEU A 1 85 ? -4.139 11.605 3.457 1.00 89.19 85 LEU A CA 1
ATOM 689 C C . LEU A 1 85 ? -5.402 11.117 4.178 1.00 89.19 85 LEU A C 1
ATOM 691 O O . LEU A 1 85 ? -5.924 11.811 5.056 1.00 89.19 85 LEU A O 1
ATOM 695 N N . MET A 1 86 ? -5.885 9.914 3.856 1.00 88.19 86 MET A N 1
ATOM 696 C CA . MET A 1 86 ? -7.108 9.364 4.447 1.00 88.19 86 MET A CA 1
ATOM 697 C C . MET A 1 86 ? -7.073 9.177 5.975 1.00 88.19 86 MET A C 1
ATOM 699 O O . MET A 1 86 ? -8.112 9.415 6.593 1.00 88.19 86 MET A O 1
ATOM 703 N N . PRO A 1 87 ? -5.955 8.809 6.639 1.00 88.38 87 PRO A N 1
ATOM 704 C CA . PRO A 1 87 ? -5.915 8.691 8.094 1.00 88.38 87 PRO A CA 1
ATOM 705 C C . PRO A 1 87 ? -6.278 10.001 8.794 1.00 88.38 87 PRO A C 1
ATOM 707 O O . PRO A 1 87 ? -7.015 9.977 9.777 1.00 88.38 87 PRO A O 1
ATOM 710 N N . THR A 1 88 ? -5.832 11.143 8.262 1.00 90.44 88 THR A N 1
ATOM 711 C CA . THR A 1 88 ? -6.172 12.465 8.805 1.00 90.44 88 THR A CA 1
ATOM 712 C C . THR A 1 88 ? -7.659 12.761 8.638 1.00 90.44 88 THR A C 1
ATOM 714 O O . THR A 1 88 ? -8.303 13.198 9.588 1.00 90.44 88 THR A O 1
ATOM 717 N N . LEU A 1 89 ? -8.242 12.457 7.474 1.00 90.75 89 LEU A N 1
ATOM 718 C CA . LEU A 1 89 ? -9.684 12.611 7.242 1.00 90.75 89 LEU A CA 1
ATOM 719 C C . LEU A 1 89 ? -10.516 11.707 8.164 1.00 90.75 89 LEU A C 1
ATOM 721 O O . LEU A 1 89 ? -11.470 12.168 8.794 1.00 90.75 89 LEU A O 1
ATOM 725 N N . ALA A 1 90 ? -10.130 10.436 8.290 1.00 87.56 90 ALA A N 1
ATOM 726 C CA . ALA A 1 90 ? -10.773 9.476 9.180 1.00 87.56 90 ALA A CA 1
ATOM 727 C C . ALA A 1 90 ? -10.670 9.916 10.648 1.00 87.56 90 ALA A C 1
ATOM 729 O O . ALA A 1 90 ? -11.647 9.829 11.395 1.00 87.56 90 ALA A O 1
ATOM 730 N N . TYR A 1 91 ? -9.512 10.440 11.057 1.00 89.94 91 TYR A N 1
ATOM 731 C CA . TYR A 1 91 ? -9.296 10.970 12.397 1.00 89.94 91 TYR A CA 1
ATOM 732 C C . TYR A 1 91 ? -10.158 12.203 12.684 1.00 89.94 91 TYR A C 1
ATOM 734 O O . TYR A 1 91 ? -10.791 12.290 13.738 1.00 89.94 91 TYR A O 1
ATOM 742 N N . SER A 1 92 ? -10.261 13.121 11.726 1.00 92.50 92 SER A N 1
ATOM 743 C CA . SER A 1 92 ? -11.126 14.297 11.816 1.00 92.50 92 SER A CA 1
ATOM 744 C C . SER A 1 92 ? -12.600 13.928 11.938 1.00 92.50 92 SER A C 1
ATOM 746 O O . SER A 1 92 ? -13.295 14.455 12.809 1.00 92.50 92 SER A O 1
ATOM 748 N N . LEU A 1 93 ? -13.070 12.964 11.141 1.00 91.06 93 LEU A N 1
ATOM 749 C CA . LEU A 1 93 ? -14.417 12.408 11.283 1.00 91.06 93 LEU A CA 1
ATOM 750 C C . LEU A 1 93 ? -14.619 11.769 12.659 1.00 91.06 93 LEU A C 1
ATOM 752 O O . LEU A 1 93 ? -15.649 11.995 13.293 1.00 91.06 93 LEU A O 1
ATOM 756 N N . PHE A 1 94 ? -13.636 11.020 13.160 1.00 89.50 94 PHE A N 1
ATOM 757 C CA . PHE A 1 94 ? -13.708 10.415 14.487 1.00 89.50 94 PHE A CA 1
ATOM 758 C C . PHE A 1 94 ? -13.819 11.462 15.605 1.00 89.50 94 PHE A C 1
ATOM 760 O O . PHE A 1 94 ? -14.615 11.275 16.524 1.00 89.50 94 PHE A O 1
ATOM 767 N N . ILE A 1 95 ? -13.089 12.581 15.523 1.00 90.62 95 ILE A N 1
ATOM 768 C CA . ILE A 1 95 ? -13.201 13.696 16.481 1.00 90.62 95 ILE A CA 1
ATOM 769 C C . ILE A 1 95 ? -14.618 14.272 16.482 1.00 90.62 95 ILE A C 1
ATOM 771 O O . ILE A 1 95 ? -15.204 14.457 17.551 1.00 90.62 95 ILE A O 1
ATOM 775 N N . LEU A 1 96 ? -15.186 14.517 15.298 1.00 92.19 96 LEU A N 1
ATOM 776 C CA . LEU A 1 96 ? -16.554 15.020 15.171 1.00 92.19 96 LEU A CA 1
ATOM 777 C C . LEU A 1 96 ? -17.555 14.027 15.766 1.00 92.19 96 LEU A C 1
ATOM 779 O O . LEU A 1 96 ? -18.389 14.404 16.586 1.00 92.19 96 LEU A O 1
ATOM 783 N N . VAL A 1 97 ? -17.437 12.741 15.430 1.00 89.75 97 VAL A N 1
ATOM 784 C CA . VAL A 1 97 ? -18.297 11.688 15.983 1.00 89.75 97 VAL A CA 1
ATOM 785 C C . VAL A 1 97 ? -18.181 11.615 17.505 1.00 89.75 97 VAL A C 1
ATOM 787 O O . VAL A 1 97 ? -19.205 11.539 18.185 1.00 89.75 97 VAL A O 1
ATOM 790 N N . ALA A 1 98 ? -16.964 11.653 18.050 1.00 87.44 98 ALA A N 1
ATOM 791 C CA . ALA A 1 98 ? -16.721 11.602 19.487 1.00 87.44 98 ALA A CA 1
ATOM 792 C C . ALA A 1 98 ? -17.321 12.815 20.215 1.00 87.44 98 ALA A C 1
ATOM 794 O O . ALA A 1 98 ? -17.850 12.665 21.315 1.00 87.44 98 ALA A O 1
ATOM 795 N N . HIS A 1 99 ? -17.290 13.998 19.595 1.00 88.56 99 HIS A N 1
ATOM 796 C CA . HIS A 1 99 ? -17.909 15.202 20.140 1.00 88.56 99 HIS A CA 1
ATOM 797 C C . HIS A 1 99 ? -19.445 15.147 20.099 1.00 88.56 99 HIS A C 1
ATOM 799 O O . HIS A 1 99 ? -20.102 15.393 21.108 1.00 88.56 99 HIS A O 1
ATOM 805 N N . PHE A 1 100 ? -20.028 14.749 18.963 1.00 86.69 100 PHE A N 1
ATOM 806 C CA . PHE A 1 100 ? -21.483 14.659 18.766 1.00 86.69 100 PHE A CA 1
ATOM 807 C C . PHE A 1 100 ? -22.118 13.375 19.334 1.00 86.69 100 PHE A C 1
ATOM 809 O O . PHE A 1 100 ? -23.322 13.133 19.183 1.00 86.69 100 PHE A O 1
ATOM 816 N N . THR A 1 101 ? -21.331 12.540 20.017 1.00 83.38 101 THR A N 1
ATOM 817 C CA . THR A 1 101 ? -21.800 11.315 20.682 1.00 83.38 101 THR A CA 1
ATOM 818 C C . THR A 1 101 ? -21.398 11.314 22.162 1.00 83.38 101 THR A C 1
ATOM 820 O O . THR A 1 101 ? -20.563 10.508 22.577 1.00 83.38 101 THR A O 1
ATOM 823 N N . PRO A 1 102 ? -21.980 12.211 22.986 1.00 77.56 102 PRO A N 1
ATOM 824 C CA . PRO A 1 102 ? -21.752 12.225 24.430 1.00 77.56 102 PRO A CA 1
ATOM 825 C C . PRO A 1 102 ? -22.160 10.896 25.078 1.00 77.56 102 PRO A C 1
ATOM 827 O O . PRO A 1 102 ? -23.168 10.297 24.707 1.00 77.56 102 PRO A O 1
ATOM 830 N N . LYS A 1 103 ? -21.379 10.445 26.066 1.00 69.12 103 LYS A N 1
ATOM 831 C CA . LYS A 1 103 ? -21.562 9.144 26.737 1.00 69.12 103 LYS A CA 1
ATOM 832 C C . LYS A 1 103 ? -22.863 9.044 27.536 1.00 69.12 103 LYS A C 1
ATOM 834 O O . LYS A 1 103 ? -23.359 7.942 27.731 1.00 69.12 103 LYS A O 1
ATOM 839 N N . ASP A 1 104 ? -23.404 10.184 27.949 1.00 67.62 104 ASP A N 1
ATOM 840 C CA . ASP A 1 104 ? -24.519 10.265 28.897 1.00 67.62 104 ASP A CA 1
ATOM 841 C C . ASP A 1 104 ? -25.894 10.169 28.215 1.00 67.62 104 ASP A C 1
ATOM 843 O O . ASP A 1 104 ? -26.926 10.202 28.878 1.00 67.62 104 ASP A O 1
ATOM 847 N N . LYS A 1 105 ? -25.927 10.047 26.880 1.00 71.75 105 LYS A N 1
ATOM 848 C CA . LYS A 1 105 ? -27.161 9.878 26.105 1.00 71.75 105 LYS A CA 1
ATOM 849 C C . LYS A 1 105 ? -27.268 8.463 25.548 1.00 71.75 105 LYS A C 1
ATOM 851 O O . LYS A 1 105 ? -26.361 7.964 24.880 1.00 71.75 105 LYS A O 1
ATOM 856 N N . GLU A 1 106 ? -28.423 7.834 25.753 1.00 71.00 106 GLU A N 1
ATOM 857 C CA . GLU A 1 106 ? -28.730 6.552 25.127 1.00 71.00 106 GLU A CA 1
ATOM 858 C C . GLU A 1 106 ? -29.033 6.728 23.637 1.00 71.00 106 GLU A C 1
ATOM 860 O O . GLU A 1 106 ? -30.135 7.083 23.225 1.00 71.00 106 GLU A O 1
ATOM 865 N N . TYR A 1 107 ? -28.050 6.423 22.795 1.00 74.75 107 TYR A N 1
ATOM 866 C CA . TYR A 1 107 ? -28.259 6.366 21.353 1.00 74.75 107 TYR A CA 1
ATOM 867 C C . TYR A 1 107 ? -28.696 4.965 20.909 1.00 74.75 107 TYR A C 1
ATOM 869 O O . TYR A 1 107 ? -28.168 3.941 21.361 1.00 74.75 107 TYR A O 1
ATOM 877 N N . LYS A 1 108 ? -29.656 4.898 19.982 1.00 80.44 108 LYS A N 1
ATOM 878 C CA . LYS A 1 108 ? -30.054 3.652 19.312 1.00 80.44 108 LYS A CA 1
ATOM 879 C C . LYS A 1 108 ? -29.100 3.386 18.139 1.00 80.44 108 LYS A C 1
ATOM 881 O O . LYS A 1 108 ? -29.009 4.196 17.218 1.00 80.44 108 LYS A O 1
ATOM 886 N N . VAL A 1 109 ? -28.393 2.250 18.165 1.00 79.81 109 VAL A N 1
ATOM 887 C CA . VAL A 1 109 ? -27.429 1.852 17.112 1.00 79.81 109 VAL A CA 1
ATOM 888 C C . VAL A 1 109 ? -28.118 1.764 15.748 1.00 79.81 109 VAL A C 1
ATOM 890 O O . VAL A 1 109 ? -27.637 2.345 14.779 1.00 79.81 109 VAL A O 1
ATOM 893 N N . TRP A 1 110 ? -29.290 1.122 15.701 1.00 79.69 110 TRP A N 1
ATOM 894 C CA . TRP A 1 110 ? -30.057 0.911 14.472 1.00 79.69 110 TRP A CA 1
ATOM 895 C C . TRP A 1 110 ? -30.462 2.203 13.758 1.00 79.69 110 TRP A C 1
ATOM 897 O O . TRP A 1 110 ? -30.503 2.205 12.539 1.00 79.69 110 TRP A O 1
ATOM 907 N N . VAL A 1 111 ? -30.682 3.314 14.471 1.00 86.31 111 VAL A N 1
ATOM 908 C CA . VAL A 1 111 ? -31.016 4.602 13.832 1.00 86.31 111 VAL A CA 1
ATOM 909 C C . VAL A 1 111 ? -29.832 5.134 13.025 1.00 86.31 111 VAL A C 1
ATOM 911 O O . VAL A 1 111 ? -30.006 5.567 11.895 1.00 86.31 111 VAL A O 1
ATOM 914 N N . ASN A 1 112 ? -28.614 5.054 13.567 1.00 86.94 112 ASN A N 1
ATOM 915 C CA . ASN A 1 112 ? -27.421 5.511 12.849 1.00 86.94 112 ASN A CA 1
ATOM 916 C C . ASN A 1 112 ? -27.092 4.587 11.666 1.00 86.94 112 ASN A C 1
ATOM 918 O O . ASN A 1 112 ? -26.713 5.079 10.611 1.00 86.94 112 ASN A O 1
ATOM 922 N N . LEU A 1 113 ? -27.299 3.271 11.811 1.00 84.50 113 LEU A N 1
ATOM 923 C CA . LEU A 1 113 ? -27.177 2.332 10.690 1.00 84.50 113 LEU A CA 1
ATOM 924 C C . LEU A 1 113 ? -28.229 2.593 9.607 1.00 84.50 113 LEU A C 1
ATOM 926 O O . LEU A 1 113 ? -27.887 2.582 8.432 1.00 84.50 113 LEU A O 1
ATOM 930 N N . LEU A 1 114 ? -29.482 2.867 9.982 1.00 87.69 114 LEU A N 1
ATOM 931 C CA . LEU A 1 114 ? -30.544 3.212 9.036 1.00 87.69 114 LEU A CA 1
ATOM 932 C C . LEU A 1 114 ? -30.234 4.505 8.284 1.00 87.69 114 LEU A C 1
ATOM 934 O O . LEU A 1 114 ? -30.413 4.538 7.075 1.00 87.69 114 LEU A O 1
ATOM 938 N N . ILE A 1 115 ? -29.722 5.539 8.960 1.00 88.44 115 ILE A N 1
ATOM 939 C CA . ILE A 1 115 ? -29.304 6.776 8.285 1.00 88.44 115 ILE A CA 1
ATOM 940 C C . ILE A 1 115 ? -28.121 6.498 7.350 1.00 88.44 115 ILE A C 1
ATOM 942 O O . ILE A 1 115 ? -28.148 6.929 6.201 1.00 88.44 115 ILE A O 1
ATOM 946 N N . ALA A 1 116 ? -27.118 5.736 7.799 1.00 86.75 116 ALA A N 1
ATOM 947 C CA . ALA A 1 116 ? -25.982 5.359 6.960 1.00 86.75 116 ALA A CA 1
ATOM 948 C C . ALA A 1 116 ? -26.426 4.566 5.720 1.00 86.75 116 ALA A C 1
ATOM 950 O O . ALA A 1 116 ? -25.964 4.861 4.629 1.00 86.75 116 ALA A O 1
ATOM 951 N N . MET A 1 117 ? -27.359 3.617 5.848 1.00 85.19 117 MET A N 1
ATOM 952 C CA . MET A 1 117 ? -27.952 2.903 4.705 1.00 85.19 117 MET A CA 1
ATOM 953 C C . MET A 1 117 ? -28.863 3.804 3.858 1.00 85.19 117 MET A C 1
ATOM 955 O O . MET A 1 117 ? -28.960 3.626 2.648 1.00 85.19 117 MET A O 1
ATOM 959 N N . GLY A 1 118 ? -29.499 4.801 4.471 1.00 86.88 118 GLY A N 1
ATOM 960 C CA . GLY A 1 118 ? -30.337 5.783 3.796 1.00 86.88 118 GLY A CA 1
ATOM 961 C C . GLY A 1 118 ? -29.560 6.659 2.818 1.00 86.88 118 GLY A C 1
ATOM 962 O O . GLY A 1 118 ? -30.111 7.019 1.785 1.00 86.88 118 GLY A O 1
ATOM 963 N N . VAL A 1 119 ? -28.282 6.960 3.078 1.00 88.06 119 VAL A N 1
ATOM 964 C CA . VAL A 1 119 ? -27.438 7.753 2.165 1.00 88.06 119 VAL A CA 1
ATOM 965 C C . VAL A 1 119 ? -27.301 7.118 0.768 1.00 88.06 119 VAL A C 1
ATOM 967 O O . VAL A 1 119 ? -27.696 7.775 -0.196 1.00 88.06 119 VAL A O 1
ATOM 970 N N . PRO A 1 120 ? -26.803 5.873 0.599 1.00 82.56 120 PRO A N 1
ATOM 971 C CA . PRO A 1 120 ? -26.714 5.240 -0.715 1.00 82.56 120 PRO A CA 1
ATOM 972 C C . PRO A 1 120 ? -28.092 5.046 -1.361 1.00 82.56 120 PRO A C 1
ATOM 974 O O . PRO A 1 120 ? -28.231 5.294 -2.555 1.00 82.56 120 PRO A O 1
ATOM 977 N N . ILE A 1 121 ? -29.130 4.689 -0.591 1.00 84.25 121 ILE A N 1
ATOM 978 C CA . ILE A 1 121 ? -30.504 4.546 -1.112 1.00 84.25 121 ILE A CA 1
ATOM 979 C C . ILE A 1 121 ? -31.015 5.880 -1.671 1.00 84.25 121 ILE A C 1
ATOM 981 O O . ILE A 1 121 ? -31.551 5.929 -2.776 1.00 84.25 121 ILE A O 1
ATOM 985 N N . THR A 1 122 ? -30.810 6.974 -0.937 1.00 85.88 122 THR A N 1
ATOM 986 C CA . THR A 1 122 ? -31.201 8.320 -1.374 1.00 85.88 122 THR A CA 1
ATOM 987 C C . THR A 1 122 ? -30.399 8.742 -2.598 1.00 85.88 122 THR A C 1
ATOM 989 O O . THR A 1 122 ? -30.975 9.285 -3.532 1.00 85.88 122 THR A O 1
ATOM 992 N N . GLY A 1 123 ? -29.098 8.437 -2.644 1.00 81.62 123 GLY A N 1
ATOM 993 C CA . GLY A 1 123 ? -28.258 8.672 -3.820 1.00 81.62 123 GLY A CA 1
ATOM 994 C C . GLY A 1 123 ? -28.728 7.901 -5.059 1.00 81.62 123 GLY A C 1
ATOM 995 O O . GLY A 1 123 ? -28.740 8.454 -6.156 1.00 81.62 123 GLY A O 1
ATOM 996 N N . PHE A 1 124 ? -29.175 6.653 -4.893 1.00 80.50 124 PHE A N 1
ATOM 997 C CA . PHE A 1 124 ? -29.744 5.848 -5.976 1.00 80.50 124 PHE A CA 1
ATOM 998 C C . PHE A 1 124 ? -31.088 6.395 -6.472 1.00 80.50 124 PHE A C 1
ATOM 1000 O O . PHE A 1 124 ? -31.301 6.534 -7.673 1.00 80.50 124 PHE A O 1
ATOM 1007 N N . LEU A 1 125 ? -31.996 6.743 -5.558 1.00 83.88 125 LEU A N 1
ATOM 1008 C CA . LEU A 1 125 ? -33.275 7.354 -5.926 1.00 83.88 125 LEU A CA 1
ATOM 1009 C C . LEU A 1 125 ? -33.060 8.710 -6.602 1.00 83.88 125 LEU A C 1
ATOM 1011 O O . LEU A 1 125 ? -33.675 8.990 -7.627 1.00 83.88 125 LEU A O 1
ATOM 1015 N N . PHE A 1 126 ? -32.133 9.519 -6.087 1.00 82.62 126 PHE A N 1
ATOM 1016 C CA . PHE A 1 126 ? -31.727 10.776 -6.703 1.00 82.62 126 PHE A CA 1
ATOM 1017 C C . PHE A 1 126 ? -31.215 10.557 -8.131 1.00 82.62 126 PHE A C 1
ATOM 1019 O O . PHE A 1 126 ? -31.640 11.262 -9.046 1.00 82.62 126 PHE A O 1
ATOM 1026 N N . SER A 1 127 ? -30.369 9.543 -8.351 1.00 76.75 127 SER A N 1
ATOM 1027 C CA . SER A 1 127 ? -29.808 9.263 -9.675 1.00 76.75 127 SER A CA 1
ATOM 1028 C C . SER A 1 127 ? -30.807 8.708 -10.686 1.00 76.75 127 SER A C 1
ATOM 1030 O O . SER A 1 127 ? -30.653 8.945 -11.882 1.00 76.75 127 SER A O 1
ATOM 1032 N N . LYS A 1 128 ? -31.847 8.007 -10.228 1.00 81.00 128 LYS A N 1
ATOM 1033 C CA . LYS A 1 128 ? -32.890 7.446 -11.097 1.00 81.00 128 LYS A CA 1
ATOM 1034 C C . LYS A 1 128 ? -34.081 8.370 -11.325 1.00 81.00 128 LYS A C 1
ATOM 1036 O O . LYS A 1 128 ? -34.719 8.250 -12.363 1.00 81.00 128 LYS A O 1
ATOM 1041 N N . VAL A 1 129 ? -34.390 9.254 -10.379 1.00 83.00 129 VAL A N 1
ATOM 1042 C CA . VAL A 1 129 ? -35.602 10.088 -10.420 1.00 83.00 129 VAL A CA 1
ATOM 1043 C C . VAL A 1 129 ? -35.269 11.541 -10.727 1.00 83.00 129 VAL A C 1
ATOM 1045 O O . VAL A 1 129 ? -35.851 12.119 -11.635 1.00 83.00 129 VAL A O 1
ATOM 1048 N N . ILE A 1 130 ? -34.332 12.138 -9.989 1.00 78.94 130 ILE A N 1
ATOM 1049 C CA . ILE A 1 130 ? -34.071 13.584 -10.051 1.00 78.94 130 ILE A CA 1
ATOM 1050 C C . ILE A 1 130 ? -33.095 13.912 -11.179 1.00 78.94 130 ILE A C 1
ATOM 1052 O O . ILE A 1 130 ? -33.316 14.856 -11.928 1.00 78.94 130 ILE A O 1
ATOM 1056 N N . LEU A 1 131 ? -32.045 13.106 -11.334 1.00 77.44 131 LEU A N 1
ATOM 1057 C CA . LEU A 1 131 ? -31.020 13.296 -12.360 1.00 77.44 131 LEU A CA 1
ATOM 1058 C C . LEU A 1 131 ? -31.575 13.320 -13.800 1.00 77.44 131 LEU A C 1
ATOM 1060 O O . LEU A 1 131 ? -31.213 14.236 -14.530 1.00 77.44 131 LEU A O 1
ATOM 1064 N N . PRO A 1 132 ? -32.484 12.412 -14.215 1.00 77.56 132 PRO A N 1
ATOM 1065 C CA . PRO A 1 132 ? -33.098 12.463 -15.548 1.00 77.56 132 PRO A CA 1
ATOM 1066 C C . PRO A 1 132 ? -34.036 13.657 -15.767 1.00 77.56 132 PRO A C 1
ATOM 1068 O O . PRO A 1 132 ? -34.294 14.028 -16.907 1.00 77.56 132 PRO A O 1
ATOM 1071 N N . LEU A 1 133 ? -34.560 14.242 -14.684 1.00 76.38 133 LEU A N 1
ATOM 1072 C CA . LEU A 1 133 ? -35.405 15.439 -14.716 1.00 76.38 133 LEU A CA 1
ATOM 1073 C C . LEU A 1 133 ? -34.580 16.735 -14.677 1.00 76.38 133 LEU A C 1
ATOM 1075 O O . LEU A 1 133 ? -35.122 17.822 -14.880 1.00 76.38 133 LEU A O 1
ATOM 1079 N N . TRP A 1 134 ? -33.274 16.639 -14.419 1.00 74.94 134 TRP A N 1
ATOM 1080 C CA . TRP A 1 134 ? -3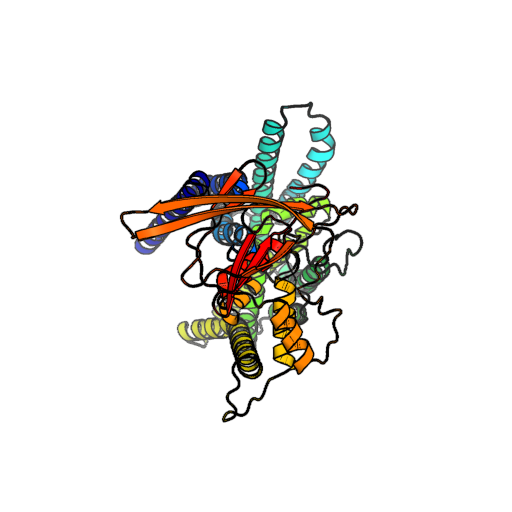2.370 17.777 -14.438 1.00 74.94 134 TRP A CA 1
ATOM 1081 C C . TRP A 1 134 ? -32.025 18.101 -15.900 1.00 74.94 134 TRP A C 1
ATOM 1083 O O . TRP A 1 134 ? -31.266 17.388 -16.551 1.00 74.94 134 TRP A O 1
ATOM 1093 N N . HIS A 1 135 ? -32.642 19.161 -16.430 1.00 67.50 135 HIS A N 1
ATOM 1094 C CA . HIS A 1 135 ? -32.403 19.709 -17.775 1.00 67.50 135 HIS A CA 1
ATOM 1095 C C . HIS A 1 135 ? -30.909 19.981 -18.066 1.00 67.50 135 HIS A C 1
ATOM 1097 O O . HIS A 1 135 ? -30.121 20.021 -17.120 1.00 67.50 135 HIS A O 1
ATOM 1103 N N . PRO A 1 136 ? -30.496 20.193 -19.339 1.00 63.47 136 PRO A N 1
ATOM 1104 C CA . PRO A 1 136 ? -29.087 20.268 -19.718 1.00 63.47 136 PRO A CA 1
ATOM 1105 C C . PRO A 1 136 ? -28.458 21.556 -19.181 1.00 63.47 136 PRO A C 1
ATOM 1107 O O . PRO A 1 136 ? -28.410 22.584 -19.850 1.00 63.47 136 PRO A O 1
ATOM 1110 N N . VAL A 1 137 ? -27.996 21.504 -17.937 1.00 63.00 137 VAL A N 1
ATOM 1111 C CA . VAL A 1 137 ? -27.048 22.470 -17.396 1.00 63.00 137 VAL A CA 1
ATOM 1112 C C . VAL A 1 137 ? -25.702 22.216 -18.077 1.00 63.00 137 VAL A C 1
ATOM 1114 O O . VAL A 1 137 ? -25.416 21.082 -18.472 1.00 63.00 137 VAL A O 1
ATOM 1117 N N . GLU A 1 138 ? -24.876 23.253 -18.235 1.00 75.00 138 GLU A N 1
ATOM 1118 C CA . GLU A 1 138 ? -23.526 23.112 -18.785 1.00 75.00 138 GLU A CA 1
ATOM 1119 C C . GLU A 1 138 ? -22.788 21.920 -18.155 1.00 75.00 138 GLU A C 1
ATOM 1121 O O . GLU A 1 138 ? -22.770 21.742 -16.931 1.00 75.00 138 GLU A O 1
ATOM 1126 N N . SER A 1 139 ? -22.170 21.097 -19.006 1.00 74.06 139 SER A N 1
ATOM 1127 C CA . SER A 1 139 ? -21.576 19.812 -18.620 1.00 74.06 139 SER A CA 1
ATOM 1128 C C . SER A 1 139 ? -20.544 19.943 -17.495 1.00 74.06 139 SER A C 1
ATOM 1130 O O . SER A 1 139 ? -20.468 19.072 -16.629 1.00 74.06 139 SER A O 1
ATOM 1132 N N . MET A 1 140 ? -19.797 21.052 -17.442 1.00 77.56 140 MET A N 1
ATOM 1133 C CA . MET A 1 140 ? -18.828 21.309 -16.372 1.00 77.56 140 MET A CA 1
ATOM 1134 C C . MET A 1 140 ? -19.488 21.562 -15.013 1.00 77.56 140 MET A C 1
ATOM 1136 O O . MET A 1 140 ? -19.063 20.978 -14.014 1.00 77.56 140 MET A O 1
ATOM 1140 N N . PHE A 1 141 ? -20.539 22.387 -14.958 1.00 79.19 141 PHE A N 1
ATOM 1141 C CA . PHE A 1 141 ? -21.253 22.668 -13.710 1.00 79.19 141 PHE A CA 1
ATOM 1142 C C . PHE A 1 141 ? -21.890 21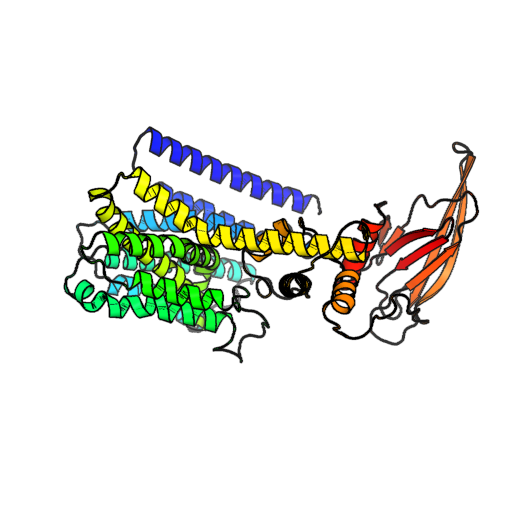.398 -13.142 1.00 79.19 141 PHE A C 1
ATOM 1144 O O . PHE A 1 141 ? -21.846 21.151 -11.932 1.00 79.19 141 PHE A O 1
ATOM 1151 N N . PHE A 1 142 ? -22.444 20.566 -14.026 1.00 79.31 142 PHE A N 1
ATOM 1152 C CA . PHE A 1 142 ? -23.015 19.279 -13.662 1.00 79.31 142 PHE A CA 1
ATOM 1153 C C . PHE A 1 142 ? -21.979 18.354 -13.007 1.00 79.31 142 PHE A C 1
ATOM 1155 O O . PHE A 1 142 ? -22.224 17.829 -11.920 1.00 79.31 142 PHE A O 1
ATOM 1162 N N . ILE A 1 143 ? -20.801 18.198 -13.625 1.00 79.94 143 ILE A N 1
ATOM 1163 C CA . ILE A 1 143 ? -19.722 17.347 -13.101 1.00 79.94 143 ILE A CA 1
ATOM 1164 C C . ILE A 1 143 ? -19.262 17.844 -11.726 1.00 79.94 143 ILE A C 1
ATOM 1166 O O . ILE A 1 143 ? -19.179 17.056 -10.784 1.00 79.94 143 ILE A O 1
ATOM 1170 N N . GLN A 1 144 ? -19.010 19.147 -11.580 1.00 82.56 144 GLN A N 1
ATOM 1171 C CA . GLN A 1 144 ? -18.566 19.724 -10.308 1.00 82.56 144 GLN A CA 1
ATOM 1172 C C . GLN A 1 144 ? -19.615 19.541 -9.203 1.00 82.56 144 GLN A C 1
ATOM 1174 O O . GLN A 1 144 ? -19.288 19.075 -8.110 1.00 82.56 144 GLN A O 1
ATOM 1179 N N . SER A 1 145 ? -20.886 19.825 -9.499 1.00 80.25 145 SER A N 1
ATOM 1180 C CA . SER A 1 145 ? -21.993 19.648 -8.552 1.00 80.25 145 SER A CA 1
ATOM 1181 C C . SER A 1 145 ? -22.163 18.186 -8.134 1.00 80.25 145 SER A C 1
ATOM 1183 O O . SER A 1 145 ? -22.347 17.898 -6.949 1.00 80.25 145 SER A O 1
ATOM 1185 N N . ALA A 1 146 ? -22.045 17.249 -9.080 1.00 81.69 146 ALA A N 1
ATOM 1186 C CA . ALA A 1 146 ? -22.099 15.820 -8.796 1.00 81.69 146 ALA A CA 1
ATOM 1187 C C . ALA A 1 146 ? -20.952 15.384 -7.872 1.00 81.69 146 ALA A C 1
ATOM 1189 O O . ALA A 1 146 ? -21.194 14.665 -6.903 1.00 81.69 146 ALA A O 1
ATOM 1190 N N . ILE A 1 147 ? -19.722 15.859 -8.106 1.00 83.25 147 ILE A N 1
ATOM 1191 C CA . ILE A 1 147 ? -18.572 15.541 -7.247 1.00 83.25 147 ILE A CA 1
ATOM 1192 C C . ILE A 1 147 ? -18.788 16.069 -5.824 1.00 83.25 147 ILE A C 1
ATOM 1194 O O . ILE A 1 147 ? -18.584 15.326 -4.862 1.00 83.25 147 ILE A O 1
ATOM 1198 N N . VAL A 1 148 ? -19.250 17.315 -5.667 1.00 85.06 148 VAL A N 1
ATOM 1199 C CA . VAL A 1 148 ? -19.549 17.879 -4.339 1.00 85.06 148 VAL A CA 1
ATOM 1200 C C . VAL A 1 148 ? -20.613 17.051 -3.617 1.00 85.06 148 VAL A C 1
ATOM 1202 O O . VAL A 1 148 ? -20.434 16.716 -2.445 1.00 85.06 148 VAL A O 1
ATOM 1205 N N . LEU A 1 149 ? -21.685 16.659 -4.310 1.00 83.50 149 LEU A N 1
ATOM 1206 C CA . LEU A 1 149 ? -22.738 15.815 -3.739 1.00 83.50 149 LEU A CA 1
ATOM 1207 C C . LEU A 1 149 ? -22.171 14.466 -3.277 1.00 83.50 149 LEU A C 1
ATOM 1209 O O . LEU A 1 149 ? -22.451 14.035 -2.160 1.00 83.50 149 LEU A O 1
ATOM 1213 N N . VAL A 1 150 ? -21.314 13.834 -4.083 1.00 84.50 150 VAL A N 1
ATOM 1214 C CA . VAL A 1 150 ? -20.650 12.570 -3.732 1.00 84.50 150 VAL A CA 1
ATOM 1215 C C . VAL A 1 150 ? -19.760 12.726 -2.502 1.00 84.50 150 VAL A C 1
ATOM 1217 O O . VAL A 1 150 ? -19.814 11.879 -1.608 1.00 84.50 150 VAL A O 1
ATOM 1220 N N . ILE A 1 151 ? -18.987 13.810 -2.402 1.00 87.88 151 ILE A N 1
ATOM 1221 C CA . ILE A 1 151 ? -18.154 14.100 -1.226 1.00 87.88 151 ILE A CA 1
ATOM 1222 C C . ILE A 1 151 ? -19.032 14.253 0.022 1.00 87.88 151 ILE A C 1
ATOM 1224 O O . ILE A 1 151 ? -18.771 13.612 1.040 1.00 87.88 151 ILE A O 1
ATOM 1228 N N . VAL A 1 152 ? -20.100 15.052 -0.053 1.00 88.19 152 VAL A N 1
ATOM 1229 C CA . VAL A 1 152 ? -21.020 15.278 1.074 1.00 88.19 152 VAL A CA 1
ATOM 1230 C C . VAL A 1 152 ? -21.708 13.978 1.490 1.00 88.19 152 VAL A C 1
ATOM 1232 O O . VAL A 1 152 ? -21.722 13.645 2.676 1.00 88.19 152 VAL A O 1
ATOM 1235 N N . ALA A 1 153 ? -22.226 13.208 0.531 1.00 87.31 153 ALA A N 1
ATOM 1236 C CA . ALA A 1 153 ? -22.842 11.909 0.785 1.00 87.31 153 ALA A CA 1
ATOM 1237 C C . ALA A 1 153 ? -21.853 10.952 1.462 1.00 87.31 153 ALA A C 1
ATOM 1239 O O . ALA A 1 153 ? -22.182 10.322 2.464 1.00 87.31 153 ALA A O 1
ATOM 1240 N N . THR A 1 154 ? -20.613 10.904 0.981 1.00 88.69 154 THR A N 1
ATOM 1241 C CA . THR A 1 154 ? -19.544 10.085 1.559 1.00 88.69 154 THR A CA 1
ATOM 1242 C C . THR A 1 154 ? -19.236 10.480 3.005 1.00 88.69 154 THR A C 1
ATOM 1244 O O . THR A 1 154 ? -19.152 9.616 3.879 1.00 88.69 154 THR A O 1
ATOM 1247 N N . LEU A 1 155 ? -19.113 11.779 3.293 1.00 90.88 155 LEU A N 1
ATOM 1248 C CA . LEU A 1 155 ? -18.878 12.269 4.654 1.00 90.88 155 LEU A CA 1
ATOM 1249 C C . LEU A 1 155 ? -20.033 11.927 5.595 1.00 90.88 155 LEU A C 1
ATOM 1251 O O . LEU A 1 155 ? -19.792 11.454 6.706 1.00 90.88 155 LEU A O 1
ATOM 1255 N N . LEU A 1 156 ? -21.278 12.137 5.154 1.00 90.75 156 LEU A N 1
ATOM 1256 C CA . LEU A 1 156 ? -22.466 11.795 5.935 1.00 90.75 156 LEU A CA 1
ATOM 1257 C C . LEU A 1 156 ? -22.523 10.291 6.205 1.00 90.75 156 LEU A C 1
ATOM 1259 O O . LEU A 1 156 ? -22.691 9.878 7.354 1.00 90.75 156 LEU A O 1
ATOM 1263 N N . PHE A 1 157 ? -22.314 9.475 5.171 1.00 90.25 157 PHE A N 1
ATOM 1264 C CA . PHE A 1 157 ? -22.254 8.023 5.282 1.00 90.25 157 PHE A CA 1
ATOM 1265 C C . PHE A 1 157 ? -21.239 7.586 6.343 1.00 90.25 157 PHE A C 1
ATOM 1267 O O . PHE A 1 157 ? -21.600 6.891 7.297 1.00 90.25 157 PHE A O 1
ATOM 1274 N N . PHE A 1 158 ? -19.988 8.043 6.232 1.00 89.31 158 PHE A N 1
ATOM 1275 C CA . PHE A 1 158 ? -18.938 7.663 7.173 1.00 89.31 158 PHE A CA 1
ATOM 1276 C C . PHE A 1 158 ? -19.165 8.206 8.577 1.00 89.31 158 PHE A C 1
ATOM 1278 O O . PHE A 1 158 ? -18.900 7.492 9.543 1.00 89.31 158 PHE A O 1
ATOM 1285 N N . PHE A 1 159 ? -19.695 9.420 8.723 1.00 91.50 159 PHE A N 1
ATOM 1286 C CA . PHE A 1 159 ? -20.032 9.973 10.030 1.00 91.50 159 PHE A CA 1
ATOM 1287 C C . PHE A 1 159 ? -21.022 9.069 10.776 1.00 91.50 159 PHE A C 1
ATOM 1289 O O . PHE A 1 159 ? -20.758 8.661 11.911 1.00 91.50 159 PHE A O 1
ATOM 1296 N N . PHE A 1 160 ? -22.137 8.698 10.137 1.00 89.88 160 PHE A N 1
ATOM 1297 C CA . PHE A 1 160 ? -23.144 7.836 10.761 1.00 89.88 160 PHE A CA 1
ATOM 1298 C C . PHE A 1 160 ? -22.659 6.395 10.939 1.00 89.88 160 PHE A C 1
ATOM 1300 O O . PHE A 1 160 ? -22.963 5.782 11.967 1.00 89.88 160 PHE A O 1
ATOM 1307 N N . LEU A 1 161 ? -21.855 5.872 10.008 1.00 87.62 161 LEU A N 1
ATOM 1308 C CA . LEU A 1 161 ? -21.254 4.544 10.118 1.00 87.62 161 LEU A CA 1
ATOM 1309 C C . LEU A 1 161 ? -20.282 4.461 11.305 1.00 87.62 161 LEU A C 1
ATOM 1311 O O . LEU A 1 161 ? -20.434 3.597 12.169 1.00 87.62 161 LEU A O 1
ATOM 1315 N N . ILE A 1 162 ? -19.316 5.383 11.398 1.00 86.75 162 ILE A N 1
ATOM 1316 C CA . ILE A 1 162 ? -18.349 5.440 12.505 1.00 86.75 162 ILE A CA 1
ATOM 1317 C C . ILE A 1 162 ? -19.093 5.637 13.827 1.00 86.75 162 ILE A C 1
ATOM 1319 O O . ILE A 1 162 ? -18.802 4.951 14.807 1.00 86.75 162 ILE A O 1
ATOM 1323 N N . ARG A 1 163 ? -20.105 6.513 13.860 1.00 87.06 163 ARG A N 1
ATOM 1324 C CA . ARG A 1 163 ? -20.949 6.712 15.043 1.00 87.06 163 ARG A CA 1
ATOM 1325 C C . ARG A 1 163 ? -21.665 5.434 15.466 1.00 87.06 163 ARG A C 1
ATOM 1327 O O . ARG A 1 163 ? -21.634 5.092 16.647 1.00 87.06 163 ARG A O 1
ATOM 1334 N N . ALA A 1 164 ? -22.261 4.700 14.527 1.00 84.50 164 ALA A N 1
ATOM 1335 C CA . ALA A 1 164 ? -22.897 3.416 14.807 1.00 84.50 164 ALA A CA 1
ATOM 1336 C C . ALA A 1 164 ? -21.901 2.407 15.399 1.00 84.50 164 ALA A C 1
ATOM 1338 O O . ALA A 1 164 ? -22.202 1.784 16.418 1.00 84.50 164 ALA A O 1
ATOM 1339 N N . ILE A 1 165 ? -20.701 2.304 14.817 1.00 80.56 165 ILE A N 1
ATOM 1340 C CA . ILE A 1 165 ? -19.624 1.425 15.294 1.00 80.56 165 ILE A CA 1
ATOM 1341 C C . ILE A 1 165 ? -19.189 1.813 16.714 1.00 80.56 165 ILE A C 1
ATOM 1343 O O . ILE A 1 165 ? -19.092 0.948 17.585 1.00 80.56 165 ILE A O 1
ATOM 1347 N N . VAL A 1 166 ? -18.973 3.102 16.991 1.00 81.12 166 VAL A N 1
ATOM 1348 C CA . VAL A 1 166 ? -18.576 3.591 18.323 1.00 81.12 166 VAL A CA 1
ATOM 1349 C C . VAL A 1 166 ? -19.641 3.273 19.375 1.00 81.12 166 VAL A C 1
ATOM 1351 O O . VAL A 1 166 ? -19.299 2.791 20.456 1.00 81.12 166 VAL A O 1
ATOM 1354 N N . ILE A 1 167 ? -20.927 3.482 19.067 1.00 80.12 167 ILE A N 1
ATOM 1355 C CA . ILE A 1 167 ? -22.037 3.151 19.978 1.00 80.12 167 ILE A CA 1
ATOM 1356 C C . ILE A 1 167 ? -22.116 1.633 20.205 1.00 80.12 167 ILE A C 1
ATOM 1358 O O . ILE A 1 167 ? -22.311 1.175 21.330 1.00 80.12 167 ILE A O 1
ATOM 1362 N N . LEU A 1 168 ? -21.939 0.839 19.151 1.00 75.94 168 LEU A N 1
ATOM 1363 C CA . LEU A 1 168 ? -21.959 -0.622 19.222 1.00 75.94 168 LEU A CA 1
ATOM 1364 C C . LEU A 1 168 ? -20.797 -1.169 20.062 1.00 75.94 168 LEU A C 1
ATOM 1366 O O . LEU A 1 168 ? -20.962 -2.118 20.823 1.00 75.94 168 LEU A O 1
ATOM 1370 N N . ILE A 1 169 ? -19.624 -0.543 19.977 1.00 72.12 169 ILE A N 1
ATOM 1371 C CA . ILE A 1 169 ? -18.453 -0.917 20.774 1.00 72.12 169 ILE A CA 1
ATOM 1372 C C . ILE A 1 169 ? -18.611 -0.515 22.241 1.00 72.12 169 ILE A C 1
ATOM 1374 O O . ILE A 1 169 ? -18.115 -1.251 23.104 1.00 72.12 169 ILE A O 1
ATOM 1378 N N . SER A 1 170 ? -19.254 0.625 22.515 1.00 71.69 170 SER A N 1
ATOM 1379 C CA . SER A 1 170 ? -19.407 1.187 23.860 1.00 71.69 170 SER A CA 1
ATOM 1380 C C . SER A 1 170 ? -20.551 0.558 24.659 1.00 71.69 170 SER A C 1
ATOM 1382 O O . SER A 1 170 ? -20.432 0.441 25.881 1.00 71.69 170 SER A O 1
ATOM 1384 N N . LYS A 1 171 ? -21.621 0.081 24.005 1.00 67.56 171 LYS A N 1
ATOM 1385 C CA . LYS A 1 171 ? -22.711 -0.636 24.681 1.00 67.56 171 LYS A CA 1
ATOM 1386 C C . LYS A 1 171 ? -22.247 -2.010 25.178 1.00 67.56 171 LYS A C 1
ATOM 1388 O O . LYS A 1 171 ? -22.110 -2.963 24.419 1.00 67.56 171 LYS A O 1
ATOM 1393 N N . LYS A 1 172 ? -22.052 -2.127 26.495 1.00 56.81 172 LYS A N 1
ATOM 1394 C CA . LYS A 1 172 ? -21.859 -3.400 27.213 1.00 56.81 172 LYS A CA 1
ATOM 1395 C C . LYS A 1 172 ? -23.206 -4.074 27.517 1.00 56.81 172 LYS A C 1
ATOM 1397 O O . LYS A 1 172 ? -23.552 -4.275 28.675 1.00 56.81 172 LYS A O 1
ATOM 1402 N N . THR A 1 173 ? -24.005 -4.396 26.505 1.00 55.72 173 THR A N 1
ATOM 1403 C CA . THR A 1 173 ? -25.249 -5.152 26.725 1.00 55.72 173 THR A CA 1
ATOM 1404 C C . THR A 1 173 ? -24.957 -6.652 26.834 1.00 55.72 173 THR A C 1
ATOM 1406 O O . THR A 1 173 ? -24.366 -7.243 25.931 1.00 55.72 173 THR A O 1
ATOM 1409 N N . ASN A 1 174 ? -25.411 -7.281 27.926 1.00 56.19 174 ASN A N 1
ATOM 1410 C CA . ASN A 1 174 ? -25.204 -8.709 28.232 1.00 56.19 174 ASN A CA 1
ATOM 1411 C C . ASN A 1 174 ? -25.660 -9.668 27.109 1.00 56.19 174 ASN A C 1
ATOM 1413 O O . ASN A 1 174 ? -25.090 -10.741 26.934 1.00 56.19 174 ASN A O 1
ATOM 1417 N N . SER A 1 175 ? -26.663 -9.294 26.309 1.00 58.09 175 SER A N 1
ATOM 1418 C CA . SER A 1 175 ? -27.121 -10.126 25.185 1.00 58.09 175 SER A CA 1
ATOM 1419 C C . SER A 1 175 ? -26.146 -10.131 23.999 1.00 58.09 175 SER A C 1
ATOM 1421 O O . SER A 1 175 ? -26.022 -11.141 23.312 1.00 58.09 175 SER A O 1
ATOM 1423 N N . TRP A 1 176 ? -25.416 -9.035 23.763 1.00 64.00 176 TRP A N 1
ATOM 1424 C CA . TRP A 1 176 ? -24.448 -8.925 22.658 1.00 64.00 176 TRP A CA 1
ATOM 1425 C C . TRP A 1 176 ? -23.119 -9.625 22.956 1.00 64.00 176 TRP A C 1
ATOM 1427 O O . TRP A 1 176 ? -22.425 -10.064 22.036 1.00 64.00 176 TRP A O 1
ATOM 1437 N N . THR A 1 177 ? -22.762 -9.748 24.235 1.00 67.25 177 THR A N 1
ATOM 1438 C CA . THR A 1 177 ? -21.614 -10.546 24.678 1.00 67.25 177 THR A CA 1
ATOM 1439 C C . THR A 1 177 ? -21.919 -12.043 24.631 1.00 67.25 177 THR A C 1
ATOM 1441 O O . THR A 1 177 ? -21.043 -12.816 24.255 1.00 67.25 177 THR A O 1
ATOM 1444 N N . LYS A 1 178 ? -23.162 -12.458 24.925 1.00 71.50 178 LYS A N 1
ATOM 1445 C CA . LYS A 1 178 ? -23.584 -13.869 24.863 1.00 71.50 178 LYS A CA 1
ATOM 1446 C C . LYS A 1 178 ? -23.509 -14.456 23.447 1.00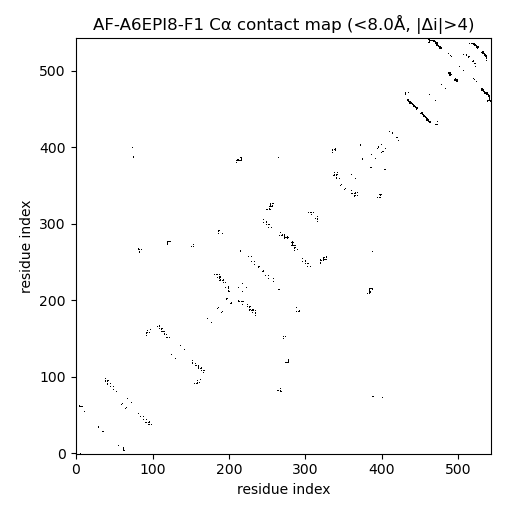 71.50 178 LYS A C 1
ATOM 1448 O O . LYS A 1 178 ? -23.060 -15.583 23.284 1.00 71.50 178 LYS A O 1
ATOM 1453 N N . TYR A 1 179 ? -23.881 -13.685 22.423 1.00 78.38 179 TYR A N 1
ATOM 1454 C CA . TYR A 1 179 ? -23.851 -14.117 21.016 1.00 78.38 179 TYR A CA 1
ATOM 1455 C C . TYR A 1 179 ? -22.680 -13.517 20.230 1.00 78.38 179 TYR A C 1
ATOM 1457 O O . TYR A 1 179 ? -22.791 -13.250 19.034 1.00 78.38 179 TYR A O 1
ATOM 1465 N N . GLN A 1 180 ? -21.539 -13.289 20.892 1.00 81.12 180 GLN A N 1
ATOM 1466 C CA . GLN A 1 180 ? -20.418 -12.572 20.282 1.00 81.12 180 GLN A CA 1
ATOM 1467 C C . GLN A 1 180 ? -19.876 -13.252 19.014 1.00 81.12 180 GLN A C 1
ATOM 1469 O O . GLN A 1 180 ? -19.489 -12.576 18.063 1.00 81.12 180 GLN A O 1
ATOM 1474 N N . LEU A 1 181 ? -19.870 -14.587 18.988 1.00 85.12 181 LEU A N 1
ATOM 1475 C CA . LEU A 1 181 ? -19.395 -15.369 17.845 1.00 85.12 181 LEU A CA 1
ATOM 1476 C C . LEU A 1 181 ? -20.274 -15.190 16.601 1.00 85.12 181 LEU A C 1
ATOM 1478 O O . LEU A 1 181 ? -19.737 -15.118 15.501 1.00 85.12 181 LEU A O 1
ATOM 1482 N N . VAL A 1 182 ? -21.594 -15.043 16.777 1.00 84.88 182 VAL A N 1
ATOM 1483 C CA . VAL A 1 182 ? -22.566 -14.941 15.672 1.00 84.88 182 VAL A CA 1
ATOM 1484 C C . VAL A 1 182 ? -22.281 -13.734 14.785 1.00 84.88 182 VAL A C 1
ATOM 1486 O O . VAL A 1 182 ? -22.396 -13.831 13.571 1.00 84.88 182 VAL A O 1
ATOM 1489 N N . TRP A 1 183 ? -21.873 -12.605 15.370 1.00 82.12 183 TRP A N 1
ATOM 1490 C CA . TRP A 1 183 ? -21.529 -11.409 14.598 1.00 82.12 183 TRP A CA 1
ATOM 1491 C C . TRP A 1 183 ? -20.033 -11.306 14.277 1.00 82.12 183 TRP A C 1
ATOM 1493 O O . TRP A 1 183 ? -19.673 -10.693 13.275 1.00 82.12 183 TRP A O 1
ATOM 1503 N N . LYS A 1 184 ? -19.147 -11.908 15.084 1.00 87.56 184 LYS A N 1
ATOM 1504 C CA . LYS A 1 184 ? -17.704 -11.911 14.807 1.00 87.56 184 LYS A CA 1
ATOM 1505 C C . LYS A 1 184 ? -17.347 -12.749 13.591 1.00 87.56 184 LYS A C 1
ATOM 1507 O O . LYS A 1 184 ? -16.648 -12.242 12.727 1.00 87.56 184 LYS A O 1
ATOM 1512 N N . ILE A 1 185 ? -17.832 -13.990 13.515 1.00 91.56 185 ILE A N 1
ATOM 1513 C CA . ILE A 1 185 ? -17.463 -14.937 12.452 1.00 91.56 185 ILE A CA 1
ATOM 1514 C C . ILE A 1 185 ? -17.739 -14.356 11.053 1.00 91.56 185 ILE A C 1
ATOM 1516 O O . ILE A 1 185 ? -16.833 -14.396 10.216 1.00 91.56 185 ILE A O 1
ATOM 1520 N N . PRO A 1 186 ? -18.909 -13.742 10.781 1.00 91.25 186 PRO A N 1
ATOM 1521 C CA . PRO A 1 186 ? -19.141 -13.092 9.499 1.00 91.25 186 PRO A CA 1
ATOM 1522 C C . PRO A 1 186 ? -18.133 -11.987 9.183 1.00 91.25 186 PRO A C 1
ATOM 1524 O O . PRO A 1 186 ? -17.644 -11.917 8.064 1.00 91.25 186 PRO A O 1
ATOM 1527 N N . ILE A 1 187 ? -17.775 -11.150 10.160 1.00 89.38 187 ILE A N 1
ATOM 1528 C CA . ILE A 1 187 ? -16.896 -9.992 9.940 1.00 89.38 187 ILE A CA 1
ATOM 1529 C C . ILE A 1 187 ? -15.420 -10.389 9.847 1.00 89.38 187 ILE A C 1
ATOM 1531 O O . ILE A 1 187 ? -14.664 -9.762 9.111 1.00 89.38 187 ILE A O 1
ATOM 1535 N N . THR A 1 188 ? -14.990 -11.401 10.600 1.00 92.50 188 THR A N 1
ATOM 1536 C CA . THR A 1 188 ? -13.571 -11.758 10.721 1.00 92.50 188 THR A CA 1
ATOM 1537 C C . THR A 1 188 ? -13.144 -12.905 9.820 1.00 92.50 188 THR A C 1
ATOM 1539 O O . THR A 1 188 ? -11.948 -13.036 9.577 1.00 92.50 188 THR A O 1
ATOM 1542 N N . ILE A 1 189 ? -14.086 -13.713 9.320 1.00 93.81 189 ILE A N 1
ATOM 1543 C CA . ILE A 1 189 ? -13.805 -14.871 8.460 1.00 93.81 189 ILE A CA 1
ATOM 1544 C C . ILE A 1 189 ? -14.554 -14.754 7.130 1.00 93.81 189 ILE A C 1
ATOM 1546 O O . ILE A 1 189 ? -13.912 -14.673 6.086 1.00 93.81 189 ILE A O 1
ATOM 1550 N N . LEU A 1 190 ? -15.894 -14.710 7.146 1.00 93.19 190 LEU A N 1
ATOM 1551 C CA . LEU A 1 190 ? -16.681 -14.805 5.905 1.00 93.19 190 LEU A CA 1
ATOM 1552 C C . LEU A 1 190 ? -16.460 -13.607 4.978 1.00 93.19 190 LEU A C 1
ATOM 1554 O O . LEU A 1 190 ? -16.125 -13.795 3.815 1.00 93.19 190 LEU A O 1
ATOM 1558 N N . LEU A 1 191 ? -16.618 -12.380 5.480 1.00 92.00 191 LEU A N 1
ATOM 1559 C CA . LEU A 1 191 ? -16.479 -11.171 4.670 1.00 92.00 191 LEU A CA 1
ATOM 1560 C C . LEU A 1 191 ? -15.051 -10.971 4.130 1.00 92.00 191 LEU A C 1
ATOM 1562 O O . LEU A 1 191 ? -14.938 -10.628 2.957 1.00 92.00 191 LEU A O 1
ATOM 1566 N N . PRO A 1 192 ? -13.962 -11.210 4.891 1.00 93.06 192 PRO A N 1
ATOM 1567 C CA . PRO A 1 192 ? -12.610 -11.171 4.333 1.00 93.06 192 PRO A CA 1
ATOM 1568 C C . PRO A 1 192 ? -12.388 -12.192 3.210 1.00 93.06 192 PRO A C 1
ATOM 1570 O O . PRO A 1 192 ? -11.811 -11.842 2.184 1.00 93.06 192 PRO A O 1
ATOM 1573 N N . LEU A 1 193 ? -12.879 -13.427 3.366 1.00 93.00 193 LEU A N 1
ATOM 1574 C CA . LEU A 1 193 ? -12.758 -14.464 2.335 1.00 93.00 193 LEU A CA 1
ATOM 1575 C C . LEU A 1 193 ? -13.593 -14.143 1.092 1.00 93.00 193 LEU A C 1
ATOM 1577 O O . LEU A 1 193 ? -13.099 -14.270 -0.024 1.00 93.00 193 LEU A O 1
ATOM 1581 N N . LEU A 1 194 ? -14.829 -13.673 1.279 1.00 90.50 194 LEU A N 1
ATOM 1582 C CA . LEU A 1 194 ? -15.670 -13.186 0.185 1.00 90.50 194 LEU A CA 1
ATOM 1583 C C . LEU A 1 194 ? -15.033 -11.977 -0.502 1.00 90.50 194 LEU A C 1
ATOM 1585 O O . LEU A 1 194 ? -15.064 -11.893 -1.722 1.00 90.50 194 LEU A O 1
ATOM 1589 N N . GLY A 1 195 ? -14.414 -11.070 0.255 1.00 88.62 195 GLY A N 1
ATOM 1590 C CA . GLY A 1 195 ? -13.687 -9.920 -0.278 1.00 88.62 195 GLY A CA 1
ATOM 1591 C C . GLY A 1 195 ? -12.555 -10.336 -1.214 1.00 88.62 195 GLY A C 1
ATOM 1592 O O . GLY A 1 195 ? -12.461 -9.808 -2.319 1.00 88.62 195 GLY A O 1
ATOM 1593 N N . LEU A 1 196 ? -11.749 -11.323 -0.810 1.00 89.44 196 LEU A N 1
ATOM 1594 C CA . LEU A 1 196 ? -10.692 -11.895 -1.651 1.00 89.44 196 LEU A CA 1
ATOM 1595 C C . LEU A 1 196 ? -11.263 -12.606 -2.887 1.00 89.44 196 LEU A C 1
ATOM 1597 O O . LEU A 1 196 ? -10.793 -12.372 -3.998 1.00 89.44 196 LEU A O 1
ATOM 1601 N N . ALA A 1 197 ? -12.314 -13.413 -2.715 1.00 87.81 197 ALA A N 1
ATOM 1602 C CA . ALA A 1 197 ? -12.934 -14.155 -3.811 1.00 87.81 197 ALA A CA 1
ATOM 1603 C C . ALA A 1 197 ? -13.591 -13.236 -4.856 1.00 87.81 197 ALA A C 1
ATOM 1605 O O . ALA A 1 197 ? -13.457 -13.472 -6.056 1.00 87.81 197 ALA A O 1
ATOM 1606 N N . VAL A 1 198 ? -14.273 -12.172 -4.413 1.00 85.00 198 VAL A N 1
ATOM 1607 C CA . VAL A 1 198 ? -14.843 -11.143 -5.295 1.00 85.00 198 VAL A CA 1
ATOM 1608 C C . VAL A 1 198 ? -13.734 -10.366 -5.992 1.00 85.00 198 VAL A C 1
ATOM 1610 O O . VAL A 1 198 ? -13.829 -10.147 -7.196 1.00 85.00 198 VAL A O 1
ATOM 1613 N N . ASN A 1 199 ? -12.677 -9.980 -5.269 1.00 84.62 199 ASN A N 1
ATOM 1614 C CA . ASN A 1 199 ? -11.554 -9.271 -5.871 1.00 84.62 199 ASN A CA 1
ATOM 1615 C C . ASN A 1 199 ? -10.915 -10.085 -6.999 1.00 84.62 199 ASN A C 1
ATOM 1617 O O . ASN A 1 199 ? -10.691 -9.538 -8.068 1.00 84.62 199 ASN A O 1
ATOM 1621 N N . ASN A 1 200 ? -10.670 -11.377 -6.779 1.00 80.75 200 ASN A N 1
ATOM 1622 C CA . ASN A 1 200 ? -9.998 -12.247 -7.746 1.00 80.75 200 ASN A CA 1
ATOM 1623 C C . ASN A 1 200 ? -10.922 -12.746 -8.878 1.00 80.75 200 ASN A C 1
ATOM 1625 O O . ASN A 1 200 ? -10.504 -13.566 -9.688 1.00 80.75 200 ASN A O 1
ATOM 1629 N N . GLY A 1 201 ? -12.177 -12.288 -8.936 1.00 75.62 201 GLY A N 1
ATOM 1630 C CA . GLY A 1 201 ? -13.113 -12.628 -10.012 1.00 75.62 201 GLY A CA 1
ATOM 1631 C C . GLY A 1 201 ? -13.840 -13.968 -9.857 1.00 75.62 201 GLY A C 1
ATOM 1632 O O . GLY A 1 201 ? -14.765 -14.233 -10.616 1.00 75.62 201 GLY A O 1
ATOM 1633 N N . HIS A 1 202 ? -13.543 -14.777 -8.832 1.00 76.12 202 HIS A N 1
ATOM 1634 C CA . HIS A 1 202 ? -14.139 -16.113 -8.655 1.00 76.12 202 HIS A CA 1
ATOM 1635 C C . HIS A 1 202 ? -15.676 -16.126 -8.560 1.00 76.12 202 HIS A C 1
ATOM 1637 O O . HIS A 1 202 ? -16.291 -17.151 -8.846 1.00 76.12 202 HIS A O 1
ATOM 1643 N N . LEU A 1 203 ? -16.298 -15.019 -8.135 1.00 69.81 203 LEU A N 1
ATOM 1644 C CA . LEU A 1 203 ? -17.749 -14.924 -7.917 1.00 69.81 203 LEU A CA 1
ATOM 1645 C C . LEU A 1 203 ? -18.512 -14.184 -9.027 1.00 69.81 203 LEU A C 1
ATOM 1647 O O . LEU A 1 203 ? -19.694 -14.449 -9.214 1.00 69.81 203 LEU A O 1
ATOM 1651 N N . PHE A 1 204 ? -17.865 -13.274 -9.763 1.00 66.31 204 PHE A N 1
ATOM 1652 C CA . PHE A 1 204 ? -18.514 -12.407 -10.760 1.00 66.31 204 PHE A CA 1
ATOM 1653 C C . PHE A 1 204 ? -17.781 -12.446 -12.111 1.00 66.31 204 PHE A C 1
ATOM 1655 O O . PHE A 1 204 ? -17.541 -11.406 -12.724 1.00 66.31 204 PHE A O 1
ATOM 1662 N N . ASN A 1 205 ? -17.444 -13.659 -12.569 1.00 56.62 205 ASN A N 1
ATOM 1663 C CA . ASN A 1 205 ? -16.675 -13.930 -13.795 1.00 56.62 205 ASN A CA 1
ATOM 1664 C C . ASN A 1 205 ? -17.205 -13.226 -15.064 1.00 56.62 205 ASN A C 1
ATOM 1666 O O . ASN A 1 205 ? -16.434 -13.009 -15.993 1.00 56.62 205 ASN A O 1
ATOM 1670 N N . GLU A 1 206 ? -18.490 -12.859 -15.127 1.00 52.75 206 GLU A N 1
ATOM 1671 C CA . GLU A 1 206 ? -19.099 -12.231 -16.313 1.00 52.75 206 GLU A CA 1
ATOM 1672 C C . GLU A 1 206 ? -18.961 -10.698 -16.369 1.00 52.75 206 GLU A C 1
ATOM 1674 O O . GLU A 1 206 ? -19.125 -10.114 -17.438 1.00 52.75 206 GLU A O 1
ATOM 1679 N N . TYR A 1 207 ? -18.634 -10.027 -15.257 1.00 49.16 207 TYR A N 1
ATOM 1680 C CA . TYR A 1 207 ? -18.638 -8.554 -15.184 1.00 49.16 207 TYR A CA 1
ATOM 1681 C C . TYR A 1 207 ? -17.251 -7.919 -15.059 1.00 49.16 207 TYR A C 1
ATOM 1683 O O . TYR A 1 207 ? -17.113 -6.703 -15.209 1.00 49.16 207 TYR A O 1
ATOM 1691 N N . THR A 1 208 ? -16.208 -8.707 -14.801 1.00 49.47 208 THR A N 1
ATOM 1692 C CA . THR A 1 208 ? -14.838 -8.200 -14.702 1.00 49.47 208 THR A CA 1
ATOM 1693 C C . THR A 1 208 ? -14.092 -8.454 -16.008 1.00 49.47 208 THR A C 1
ATOM 1695 O O . THR A 1 208 ? -13.508 -9.512 -16.204 1.00 49.47 208 THR A O 1
ATOM 1698 N N . ALA A 1 209 ? -14.031 -7.443 -16.879 1.00 48.12 209 ALA A N 1
ATOM 1699 C CA . ALA A 1 209 ? -13.132 -7.409 -18.044 1.00 48.12 209 ALA A CA 1
ATOM 1700 C C . ALA A 1 209 ? -11.630 -7.411 -17.663 1.00 48.12 209 ALA A C 1
ATOM 1702 O O . ALA A 1 209 ? -10.748 -7.333 -18.519 1.00 48.12 209 ALA A O 1
ATOM 1703 N N . PHE A 1 210 ? -11.330 -7.469 -16.366 1.00 52.28 210 PHE A N 1
ATOM 1704 C CA . PHE A 1 210 ? -10.002 -7.377 -15.794 1.00 52.28 210 PHE A CA 1
ATOM 1705 C C . PHE A 1 210 ? -9.460 -8.792 -15.554 1.00 52.28 210 PHE A C 1
ATOM 1707 O O . PHE A 1 210 ? -10.025 -9.551 -14.773 1.00 52.28 210 PHE A O 1
ATOM 1714 N N . ARG A 1 211 ? -8.348 -9.152 -16.216 1.00 52.44 211 ARG A N 1
ATOM 1715 C CA . ARG A 1 211 ? -7.607 -10.414 -15.975 1.00 52.44 211 ARG A CA 1
ATOM 1716 C C . ARG A 1 211 ? -7.035 -10.518 -14.554 1.00 52.44 211 ARG A C 1
ATOM 1718 O O . ARG A 1 211 ? -6.543 -11.571 -14.165 1.00 52.44 211 ARG A O 1
ATOM 1725 N N . SER A 1 212 ? -7.078 -9.423 -13.811 1.00 60.25 212 SER A N 1
ATOM 1726 C CA . SER A 1 212 ? -6.508 -9.240 -12.490 1.00 60.25 212 SER A CA 1
ATOM 1727 C C . SER A 1 212 ? -7.487 -8.456 -11.613 1.00 60.25 212 SER A C 1
ATOM 1729 O O . SER A 1 212 ? -8.370 -7.761 -12.120 1.00 60.25 212 SER A O 1
ATOM 1731 N N . GLY A 1 213 ? -7.409 -8.648 -10.295 1.00 67.25 213 GLY A N 1
ATOM 1732 C CA . GLY A 1 213 ? -8.470 -8.208 -9.393 1.00 67.25 213 GLY A CA 1
ATOM 1733 C C . GLY A 1 213 ? -8.665 -6.692 -9.330 1.00 67.25 213 GLY A C 1
ATOM 1734 O O . GLY A 1 213 ? -7.740 -5.920 -9.575 1.00 67.25 213 GLY A O 1
ATOM 1735 N N . VAL A 1 214 ? -9.878 -6.253 -8.972 1.00 73.25 214 VAL A N 1
ATOM 1736 C CA . VAL A 1 214 ? -10.279 -4.826 -8.977 1.00 73.25 214 VAL A CA 1
ATOM 1737 C C . VAL A 1 214 ? -9.362 -3.951 -8.109 1.00 73.25 214 VAL A C 1
ATOM 1739 O O . VAL A 1 214 ? -9.068 -2.813 -8.471 1.00 73.25 214 VAL A O 1
ATOM 1742 N N . PHE A 1 215 ? -8.893 -4.482 -6.978 1.00 77.12 215 PHE A N 1
ATOM 1743 C CA . PHE A 1 215 ? -8.031 -3.784 -6.018 1.00 77.12 215 PHE A CA 1
ATOM 1744 C C . PHE A 1 215 ? -6.568 -4.257 -6.061 1.00 77.12 215 PHE A C 1
ATOM 1746 O O . PHE A 1 215 ? -5.774 -3.853 -5.210 1.00 77.12 215 PHE A O 1
ATOM 1753 N N . GLY A 1 216 ? -6.216 -5.105 -7.031 1.00 79.06 216 GLY A N 1
ATOM 1754 C CA . GLY A 1 216 ? -4.898 -5.719 -7.187 1.00 79.06 216 GLY A CA 1
ATOM 1755 C C . GLY A 1 216 ? -4.938 -7.246 -7.178 1.00 79.06 216 GLY A C 1
ATOM 1756 O O . GLY A 1 216 ? -5.986 -7.867 -6.976 1.00 79.06 216 GLY A O 1
ATOM 1757 N N . ASP A 1 217 ? -3.777 -7.860 -7.390 1.00 83.19 217 ASP A N 1
ATOM 1758 C CA . ASP A 1 217 ? -3.634 -9.316 -7.442 1.00 83.19 217 ASP A CA 1
ATOM 1759 C C . ASP A 1 217 ? -3.450 -9.919 -6.037 1.00 83.19 217 ASP A C 1
ATOM 1761 O O . ASP A 1 217 ? -2.381 -9.818 -5.438 1.00 83.19 217 ASP A O 1
ATOM 1765 N N . PHE A 1 218 ? -4.490 -10.574 -5.509 1.00 87.44 218 PHE A N 1
ATOM 1766 C CA . PHE A 1 218 ? -4.437 -11.329 -4.250 1.00 87.44 218 PHE A CA 1
ATOM 1767 C C . PHE A 1 218 ? -4.619 -12.838 -4.474 1.00 87.44 218 PHE A C 1
ATOM 1769 O O . PHE A 1 218 ? -5.178 -13.533 -3.624 1.00 87.44 218 PHE A O 1
ATOM 1776 N N . ASN A 1 219 ? -4.174 -13.377 -5.615 1.00 84.25 219 ASN A N 1
ATOM 1777 C CA . ASN A 1 219 ? -4.321 -14.806 -5.929 1.00 84.25 219 ASN A CA 1
ATOM 1778 C C . ASN A 1 219 ? -3.405 -15.733 -5.118 1.00 84.25 219 ASN A C 1
ATOM 1780 O O . ASN A 1 219 ? -3.598 -16.945 -5.117 1.00 84.25 219 ASN A O 1
ATOM 1784 N N . ASN A 1 220 ? -2.422 -15.196 -4.392 1.00 86.75 220 ASN A N 1
ATOM 1785 C CA . ASN A 1 220 ? -1.559 -16.017 -3.549 1.00 86.75 220 ASN A CA 1
ATOM 1786 C C . ASN A 1 220 ? -2.349 -16.651 -2.384 1.00 86.75 220 ASN A C 1
ATOM 1788 O O . ASN A 1 220 ? -2.930 -15.948 -1.554 1.00 86.75 220 ASN A O 1
ATOM 1792 N N . ASN A 1 221 ? -2.286 -17.983 -2.273 1.00 90.75 221 ASN A N 1
ATOM 1793 C CA . ASN A 1 221 ? -2.948 -18.780 -1.234 1.00 90.75 221 ASN A CA 1
ATOM 1794 C C . ASN A 1 221 ? -2.671 -18.288 0.198 1.00 90.75 221 ASN A C 1
ATOM 1796 O O . ASN A 1 221 ? -3.529 -18.423 1.073 1.00 90.75 221 ASN A O 1
ATOM 1800 N N . TRP A 1 222 ? -1.508 -17.678 0.453 1.00 92.19 222 TRP A N 1
ATOM 1801 C CA . TRP A 1 222 ? -1.174 -17.126 1.767 1.00 92.19 222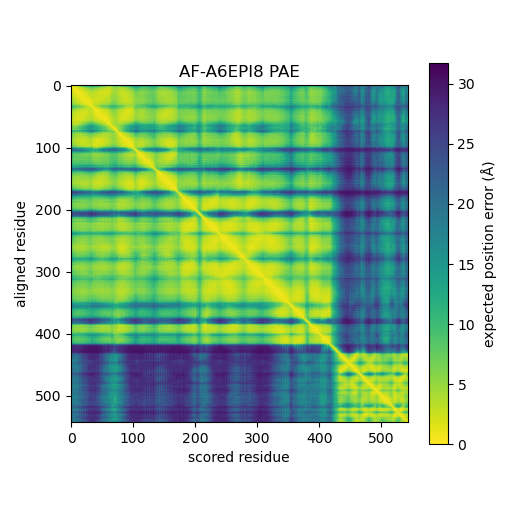 TRP A CA 1
ATOM 1802 C C . TRP A 1 222 ? -2.150 -16.046 2.244 1.00 92.19 222 TRP A C 1
ATOM 1804 O O . TRP A 1 222 ? -2.388 -15.960 3.448 1.00 92.19 222 TRP A O 1
ATOM 1814 N N . PHE A 1 223 ? -2.770 -15.268 1.347 1.00 93.75 223 PHE A N 1
ATOM 1815 C CA . PHE A 1 223 ? -3.790 -14.290 1.743 1.00 93.75 223 PHE A CA 1
ATOM 1816 C C . PHE A 1 223 ? -5.027 -14.972 2.341 1.00 93.75 223 PHE A C 1
ATOM 1818 O O . PHE A 1 223 ? -5.509 -14.550 3.392 1.00 93.75 223 PHE A O 1
ATOM 1825 N N . TYR A 1 224 ? -5.486 -16.072 1.739 1.00 94.50 224 TYR A N 1
ATOM 1826 C CA . TYR A 1 224 ? -6.614 -16.863 2.238 1.00 94.50 224 TYR A CA 1
ATOM 1827 C C . TYR A 1 224 ? -6.278 -17.571 3.556 1.00 94.50 224 TYR A C 1
ATOM 1829 O O . TYR A 1 224 ? -7.075 -17.544 4.496 1.00 94.50 224 TYR A O 1
ATOM 1837 N N . ILE A 1 225 ? -5.077 -18.152 3.661 1.00 95.69 225 ILE A N 1
ATOM 1838 C CA . ILE A 1 225 ? -4.607 -18.800 4.895 1.00 95.69 225 ILE A CA 1
ATOM 1839 C C . ILE A 1 225 ? -4.555 -17.780 6.038 1.00 95.69 225 ILE A C 1
ATOM 1841 O O . ILE A 1 225 ? -5.102 -18.029 7.113 1.00 95.69 225 ILE A O 1
ATOM 1845 N N . LEU A 1 226 ? -3.954 -16.608 5.809 1.00 95.94 226 LEU A N 1
ATOM 1846 C CA . LEU A 1 226 ? -3.876 -15.549 6.815 1.00 95.94 226 LEU A CA 1
ATOM 1847 C C . LEU A 1 226 ? -5.257 -14.999 7.186 1.00 95.94 226 LEU A C 1
ATOM 1849 O O . LEU A 1 226 ? -5.480 -14.729 8.365 1.00 95.94 226 LEU A O 1
ATOM 1853 N N . ALA A 1 227 ? -6.194 -14.892 6.237 1.00 95.38 227 ALA A N 1
ATOM 1854 C CA . ALA A 1 227 ? -7.576 -14.501 6.520 1.00 95.38 227 ALA A CA 1
ATOM 1855 C C . ALA A 1 227 ? -8.242 -15.462 7.518 1.00 95.38 227 ALA A C 1
ATOM 1857 O O . ALA A 1 227 ? -8.816 -15.018 8.516 1.00 95.38 227 ALA A O 1
ATOM 1858 N N . ILE A 1 228 ? -8.112 -16.775 7.290 1.00 96.56 228 ILE A N 1
ATOM 1859 C CA . ILE A 1 228 ? -8.667 -17.815 8.167 1.00 96.56 228 ILE A CA 1
ATOM 1860 C C . ILE A 1 228 ? -7.984 -17.782 9.536 1.00 96.56 228 ILE A C 1
ATOM 1862 O O . ILE A 1 228 ? -8.667 -17.702 10.557 1.00 96.56 228 ILE A O 1
ATOM 1866 N N . VAL A 1 229 ? -6.647 -17.799 9.573 1.00 97.06 229 VAL A N 1
ATOM 1867 C CA . VAL A 1 229 ? -5.873 -17.810 10.826 1.00 97.06 229 VAL A CA 1
ATOM 1868 C C . VAL A 1 229 ? -6.186 -16.573 11.671 1.00 97.06 229 VAL A C 1
ATOM 1870 O O . VAL A 1 229 ? -6.511 -16.699 12.852 1.00 97.06 229 VAL A O 1
ATOM 1873 N N . ASN A 1 230 ? -6.169 -15.381 11.069 1.00 97.00 230 ASN A N 1
ATOM 1874 C CA . ASN A 1 230 ? -6.536 -14.131 11.734 1.00 97.00 230 ASN A CA 1
ATOM 1875 C C . ASN A 1 230 ? -7.975 -14.180 12.267 1.00 97.00 230 ASN A C 1
ATOM 1877 O O . ASN A 1 230 ? -8.231 -13.854 13.428 1.00 97.00 230 ASN A O 1
ATOM 1881 N N . GLY A 1 231 ? -8.919 -14.636 11.442 1.00 95.38 231 GLY A N 1
ATOM 1882 C CA . GLY A 1 231 ? -10.321 -14.737 11.821 1.00 95.38 231 GLY A CA 1
ATOM 1883 C C . GLY A 1 231 ? -10.558 -15.679 13.003 1.00 95.38 231 GLY A C 1
ATOM 1884 O O . GLY A 1 231 ? -11.267 -15.308 13.943 1.00 95.38 231 GLY A O 1
ATOM 1885 N N . VAL A 1 232 ? -9.909 -16.849 13.012 1.00 96.06 232 VAL A N 1
ATOM 1886 C CA . VAL A 1 232 ? -9.952 -17.810 14.126 1.00 96.06 232 VAL A CA 1
ATOM 1887 C C . VAL A 1 232 ? -9.373 -17.189 15.399 1.00 96.06 232 VAL A C 1
ATOM 1889 O O . VAL A 1 232 ? -10.039 -17.193 16.436 1.00 96.06 232 VAL A O 1
ATOM 1892 N N . LEU A 1 233 ? -8.186 -16.576 15.332 1.00 96.31 233 LEU A N 1
ATOM 1893 C CA . LEU A 1 233 ? -7.532 -15.959 16.494 1.00 96.31 233 LEU A CA 1
ATOM 1894 C C . LEU A 1 233 ? -8.360 -14.816 17.109 1.00 96.31 233 LEU A C 1
ATOM 1896 O O . LEU A 1 233 ? -8.399 -14.654 18.333 1.00 96.31 233 LEU A O 1
ATOM 1900 N N . ILE A 1 234 ? -9.072 -14.026 16.303 1.00 94.31 234 ILE A N 1
ATOM 1901 C CA . ILE A 1 234 ? -9.958 -12.956 16.801 1.00 94.31 234 ILE A CA 1
ATOM 1902 C C . ILE A 1 234 ? -11.254 -13.523 17.418 1.00 94.31 234 ILE A C 1
ATOM 1904 O O . ILE A 1 234 ? -11.812 -12.943 18.365 1.00 94.31 234 ILE A O 1
ATOM 1908 N N . CYS A 1 235 ? -11.740 -14.655 16.905 1.00 93.31 235 CYS A N 1
ATOM 1909 C CA . CYS A 1 235 ? -12.928 -15.343 17.411 1.00 93.31 235 CYS A CA 1
ATOM 1910 C C . CYS A 1 235 ? -12.68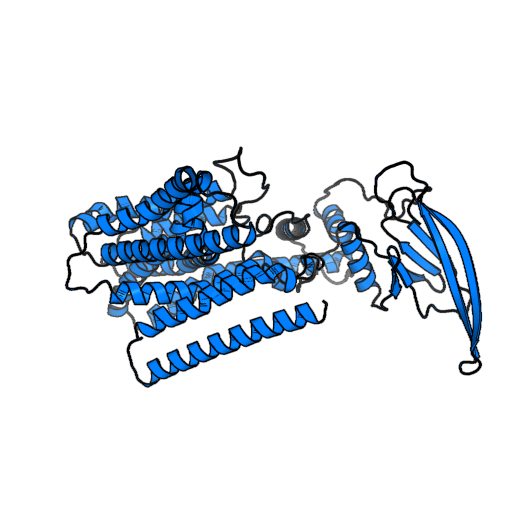2 -16.087 18.729 1.00 93.31 235 CYS A C 1
ATOM 1912 O O . CYS A 1 235 ? -13.615 -16.219 19.522 1.00 93.31 235 CYS A O 1
ATOM 1914 N N . LEU A 1 236 ? -11.446 -16.522 18.993 1.00 92.81 236 LEU A N 1
ATOM 1915 C CA . LEU A 1 236 ? -11.103 -17.245 20.216 1.00 92.81 236 LEU A CA 1
ATOM 1916 C C . LEU A 1 236 ? -11.463 -16.456 21.496 1.00 92.81 236 LEU A C 1
ATOM 1918 O O . LEU A 1 236 ? -11.208 -15.246 21.588 1.00 92.81 236 LEU A O 1
ATOM 1922 N N . PRO A 1 237 ? -12.060 -17.123 22.504 1.00 89.44 237 PRO A N 1
ATOM 1923 C CA . PRO A 1 237 ? -12.529 -16.470 23.714 1.00 89.44 237 PRO A CA 1
ATOM 1924 C C . PRO A 1 237 ? -11.369 -16.015 24.594 1.00 89.44 237 PRO A C 1
ATOM 1926 O O . PRO A 1 237 ? -10.282 -16.585 24.610 1.00 89.44 237 PRO A O 1
ATOM 1929 N N . ASN A 1 238 ? -11.647 -14.994 25.389 1.00 87.50 238 ASN A N 1
ATOM 1930 C CA . ASN A 1 238 ? -10.702 -14.336 26.274 1.00 87.50 238 ASN A CA 1
ATOM 1931 C C . ASN A 1 238 ? -10.732 -14.982 27.676 1.00 87.50 238 ASN A C 1
ATOM 1933 O O . ASN A 1 238 ? -11.177 -14.365 28.642 1.00 87.50 238 ASN A O 1
ATOM 1937 N N . ILE A 1 239 ? -10.255 -16.224 27.790 1.00 90.06 239 ILE A N 1
ATOM 1938 C CA . ILE A 1 239 ? -10.240 -17.014 29.041 1.00 90.06 239 ILE A CA 1
ATOM 1939 C C . ILE A 1 239 ? -9.216 -16.437 30.039 1.00 90.06 239 ILE A C 1
ATOM 1941 O O . ILE A 1 239 ? -8.203 -15.877 29.625 1.00 90.06 239 ILE A O 1
ATOM 1945 N N . GLU A 1 240 ? -9.438 -16.563 31.349 1.00 88.00 240 GLU A N 1
ATOM 1946 C CA . GLU A 1 240 ? -8.538 -16.054 32.406 1.00 88.00 240 GLU A CA 1
ATOM 1947 C C . GLU A 1 240 ? -7.278 -16.916 32.652 1.00 88.00 240 GLU A C 1
ATOM 1949 O O . GLU A 1 240 ? -6.672 -16.866 33.718 1.00 88.00 240 GLU A O 1
ATOM 1954 N N . ASN A 1 241 ? -6.834 -17.694 31.662 1.00 92.12 241 ASN A N 1
ATOM 1955 C CA . ASN A 1 241 ? -5.608 -18.488 31.752 1.00 92.12 241 ASN A CA 1
ATOM 1956 C C . ASN A 1 241 ? -4.408 -17.705 31.186 1.00 92.12 241 ASN A C 1
ATOM 1958 O O . ASN A 1 241 ? -4.414 -17.304 30.019 1.00 92.12 241 ASN A O 1
ATOM 1962 N N . LYS A 1 242 ? -3.358 -17.527 32.001 1.00 91.94 242 LYS A N 1
ATOM 1963 C CA . LYS A 1 242 ? -2.136 -16.783 31.647 1.00 91.94 242 LYS A CA 1
ATOM 1964 C C . LYS A 1 242 ? -1.466 -17.302 30.370 1.00 91.94 242 LYS A C 1
ATOM 1966 O O . LYS A 1 242 ? -1.231 -16.511 29.461 1.00 91.94 242 LYS A O 1
ATOM 1971 N N . ASN A 1 243 ? -1.160 -18.597 30.289 1.00 92.69 243 ASN A N 1
ATOM 1972 C CA . ASN A 1 243 ? -0.378 -19.159 29.179 1.00 92.69 243 ASN A CA 1
ATOM 1973 C C . ASN A 1 243 ? -1.161 -19.092 27.867 1.00 92.69 243 ASN A C 1
ATOM 1975 O O . ASN A 1 243 ? -0.636 -18.664 26.841 1.00 92.69 243 ASN A O 1
ATOM 1979 N N . TYR A 1 244 ? -2.450 -19.421 27.933 1.00 95.12 244 TYR A N 1
ATOM 1980 C CA . TYR A 1 244 ? -3.361 -19.278 26.805 1.00 95.12 244 TYR A CA 1
ATOM 1981 C C . TYR A 1 244 ? -3.435 -17.824 26.311 1.00 95.12 244 TYR A C 1
ATOM 1983 O O . TYR A 1 244 ? -3.344 -17.578 25.112 1.00 95.12 244 TYR A O 1
ATOM 1991 N N . ARG A 1 245 ? -3.533 -16.841 27.219 1.00 93.56 245 ARG A N 1
ATOM 1992 C CA . ARG A 1 245 ? -3.569 -15.415 26.852 1.00 93.56 245 ARG A CA 1
ATOM 1993 C C . ARG A 1 245 ? -2.275 -14.915 26.234 1.00 93.56 245 ARG A C 1
ATOM 1995 O O . ARG A 1 245 ? -2.342 -14.069 25.352 1.00 93.56 245 ARG A O 1
ATOM 2002 N N . VAL A 1 246 ? -1.125 -15.425 26.667 1.00 94.50 246 VAL A N 1
ATOM 2003 C CA . VAL A 1 246 ? 0.164 -15.098 26.042 1.00 94.50 246 VAL A CA 1
ATOM 2004 C C . VAL A 1 246 ? 0.207 -15.619 24.605 1.00 94.50 246 VAL A C 1
ATOM 2006 O O . VAL A 1 246 ? 0.499 -14.844 23.699 1.00 94.50 246 VAL A O 1
ATOM 2009 N N . LEU A 1 247 ? -0.147 -16.889 24.378 1.00 95.44 247 LEU A N 1
ATOM 2010 C CA . LEU A 1 247 ? -0.180 -17.477 23.032 1.00 95.44 247 LEU A CA 1
ATOM 2011 C C . LEU A 1 247 ? -1.186 -16.766 22.119 1.00 95.44 247 LEU A C 1
ATOM 2013 O O . LEU A 1 247 ? -0.871 -16.440 20.977 1.00 95.44 247 LEU A O 1
ATOM 2017 N N . LEU A 1 248 ? -2.377 -16.466 22.639 1.00 96.00 248 LEU A N 1
ATOM 2018 C CA . LEU A 1 248 ? -3.414 -15.755 21.898 1.00 96.00 248 LEU A CA 1
ATOM 2019 C C . LEU A 1 248 ? -2.984 -14.327 21.537 1.00 96.00 248 LEU A C 1
ATOM 2021 O O . LEU A 1 248 ? -3.191 -13.888 20.407 1.00 96.00 248 LEU A O 1
ATOM 2025 N N . PHE A 1 249 ? -2.353 -13.616 22.474 1.00 96.56 249 PHE A N 1
ATOM 2026 C CA . PHE A 1 249 ? -1.824 -12.273 22.246 1.00 96.56 249 PHE A CA 1
ATOM 2027 C C . PHE A 1 249 ? -0.698 -12.260 21.210 1.00 96.56 249 PHE A C 1
ATOM 2029 O O . PHE A 1 249 ? -0.670 -11.371 20.358 1.00 96.56 249 PHE A O 1
ATOM 2036 N N . LEU A 1 250 ? 0.203 -13.248 21.256 1.00 96.38 250 LEU A N 1
ATOM 2037 C CA . LEU A 1 250 ? 1.256 -13.434 20.257 1.00 96.38 250 LEU A CA 1
ATOM 2038 C C . LEU A 1 250 ? 0.659 -13.672 18.870 1.00 96.38 250 LEU A C 1
ATOM 2040 O O . LEU A 1 250 ? 0.982 -12.934 17.943 1.00 96.38 250 LEU A O 1
ATOM 2044 N N . GLY A 1 251 ? -0.262 -14.633 18.742 1.00 96.31 251 GLY A N 1
ATOM 2045 C CA . GLY A 1 251 ? -0.930 -14.925 17.474 1.00 96.31 251 GLY A CA 1
ATOM 2046 C C . GLY A 1 251 ? -1.640 -13.699 16.898 1.00 96.31 251 GLY A C 1
ATOM 2047 O O . GLY A 1 251 ? -1.406 -13.335 15.746 1.00 96.31 251 GLY A O 1
ATOM 2048 N N . ARG A 1 252 ? -2.450 -13.009 17.714 1.00 97.12 252 ARG A N 1
ATOM 2049 C CA . ARG A 1 252 ? -3.131 -11.766 17.312 1.00 97.12 252 ARG A CA 1
ATOM 2050 C C . ARG A 1 252 ? -2.129 -10.701 16.871 1.00 97.12 252 ARG A C 1
ATOM 2052 O O . ARG A 1 252 ? -2.296 -10.126 15.801 1.00 97.12 252 ARG A O 1
ATOM 2059 N N . SER A 1 253 ? -1.047 -10.507 17.627 1.00 97.06 253 SER A N 1
ATOM 2060 C CA . SER A 1 253 ? -0.002 -9.532 17.285 1.00 97.06 253 SER A CA 1
ATOM 2061 C C . SER A 1 253 ? 0.666 -9.846 15.939 1.00 97.06 253 SER A C 1
ATOM 2063 O O . SER A 1 253 ? 0.819 -8.939 15.130 1.00 97.06 253 SER A O 1
ATOM 2065 N N . ILE A 1 254 ? 0.973 -11.116 15.637 1.00 97.00 254 ILE A N 1
ATOM 2066 C CA . ILE A 1 254 ? 1.508 -11.524 14.322 1.00 97.00 254 ILE A CA 1
ATOM 2067 C C . ILE A 1 254 ? 0.517 -11.177 13.202 1.00 97.00 254 ILE A C 1
ATOM 2069 O O . ILE A 1 254 ? 0.871 -10.533 12.214 1.00 97.00 254 ILE A O 1
ATOM 2073 N N . THR A 1 255 ? -0.752 -11.557 13.366 1.00 97.06 255 THR A N 1
ATOM 2074 C CA . THR A 1 255 ? -1.795 -11.327 12.349 1.00 97.06 255 THR A CA 1
ATOM 2075 C C . THR A 1 255 ? -2.270 -9.873 12.242 1.00 97.06 255 THR A C 1
ATOM 2077 O O . THR A 1 255 ? -3.011 -9.522 11.316 1.00 97.06 255 THR A O 1
ATOM 2080 N N . VAL A 1 256 ? -1.831 -8.986 13.144 1.00 96.44 256 VAL A N 1
ATOM 2081 C CA . VAL A 1 256 ? -2.168 -7.560 13.071 1.00 96.44 256 VAL A CA 1
ATOM 2082 C C . VAL A 1 256 ? -1.572 -6.919 11.823 1.00 96.44 256 VAL A C 1
ATOM 2084 O O . VAL A 1 256 ? -2.229 -6.073 11.224 1.00 96.44 256 VAL A O 1
ATOM 2087 N N . ALA A 1 257 ? -0.390 -7.362 11.378 1.00 95.81 257 ALA A N 1
ATOM 2088 C CA . ALA A 1 257 ? 0.235 -6.866 10.154 1.00 95.81 257 ALA A CA 1
ATOM 2089 C C . ALA A 1 257 ? -0.611 -7.176 8.912 1.00 95.81 257 ALA A C 1
ATOM 2091 O O . ALA A 1 257 ? -0.799 -6.301 8.072 1.00 95.81 257 ALA A O 1
ATOM 2092 N N . TYR A 1 258 ? -1.199 -8.375 8.838 1.00 95.25 258 TYR A N 1
ATOM 2093 C CA . TYR A 1 258 ? -2.158 -8.736 7.788 1.00 95.25 258 TYR A CA 1
ATOM 2094 C C . TYR A 1 258 ? -3.385 -7.815 7.816 1.00 95.25 258 TYR A C 1
ATOM 2096 O O . TYR A 1 258 ? -3.767 -7.240 6.799 1.00 95.25 258 TYR A O 1
ATOM 2104 N N . THR A 1 259 ? -3.981 -7.624 8.997 1.00 95.62 259 THR A N 1
ATOM 2105 C CA . THR A 1 259 ? -5.173 -6.773 9.130 1.00 95.62 259 THR A CA 1
ATOM 2106 C C . THR A 1 259 ? -4.859 -5.315 8.777 1.00 95.62 259 THR A C 1
ATOM 2108 O O . THR A 1 259 ? -5.650 -4.653 8.110 1.00 95.62 259 THR A O 1
ATOM 2111 N N . PHE A 1 260 ? -3.694 -4.821 9.197 1.00 94.38 260 PHE A N 1
ATOM 2112 C CA . PHE A 1 260 ? -3.227 -3.471 8.911 1.00 94.38 260 PHE A CA 1
ATOM 2113 C C . PHE A 1 260 ? -2.911 -3.270 7.426 1.00 94.38 260 PHE A C 1
ATOM 2115 O O . PHE A 1 260 ? -3.272 -2.238 6.870 1.00 94.38 260 PHE A O 1
ATOM 2122 N N . TYR A 1 261 ? -2.315 -4.266 6.763 1.00 94.06 261 TYR A N 1
ATOM 2123 C CA . TYR A 1 261 ? -2.072 -4.239 5.322 1.00 94.06 261 TYR A CA 1
ATOM 2124 C C . TYR A 1 261 ? -3.377 -4.051 4.542 1.00 94.06 261 TYR A C 1
ATOM 2126 O O . TYR A 1 261 ? -3.510 -3.077 3.806 1.00 94.06 261 TYR A O 1
ATOM 2134 N N . PHE A 1 262 ? -4.378 -4.908 4.764 1.00 92.69 262 PHE A N 1
ATOM 2135 C CA . PHE A 1 262 ? -5.674 -4.772 4.089 1.00 92.69 262 PHE A CA 1
ATOM 2136 C C . PHE A 1 262 ? -6.401 -3.481 4.471 1.00 92.69 262 PHE A C 1
ATOM 2138 O O . PHE A 1 262 ? -7.045 -2.867 3.626 1.00 92.69 262 PHE A O 1
ATOM 2145 N N . PHE A 1 263 ? -6.275 -3.023 5.718 1.00 92.06 263 PHE A N 1
ATOM 2146 C CA . PHE A 1 263 ? -6.787 -1.712 6.103 1.00 92.06 263 PHE A CA 1
ATOM 2147 C C . PHE A 1 263 ? -6.166 -0.594 5.252 1.00 92.06 263 PHE A C 1
ATOM 2149 O O . PHE A 1 263 ? -6.912 0.208 4.701 1.00 92.06 263 PHE A O 1
ATOM 2156 N N . LEU A 1 264 ? -4.838 -0.570 5.083 1.00 90.19 264 LEU A N 1
ATOM 2157 C CA . LEU A 1 264 ? -4.147 0.429 4.261 1.00 90.19 264 LEU A CA 1
ATOM 2158 C C . LEU A 1 264 ? -4.517 0.338 2.780 1.00 90.19 264 LEU A C 1
ATOM 2160 O O . LEU A 1 264 ? -4.777 1.371 2.171 1.00 90.19 264 LEU A O 1
ATOM 2164 N N . VAL A 1 265 ? -4.581 -0.875 2.223 1.00 88.88 265 VAL A N 1
ATOM 2165 C CA . VAL A 1 265 ? -4.960 -1.106 0.820 1.00 88.88 265 VAL A CA 1
ATOM 2166 C C . VAL A 1 265 ? -6.352 -0.557 0.528 1.00 88.88 265 VAL A C 1
ATOM 2168 O O . VAL A 1 265 ? -6.544 0.087 -0.495 1.00 88.88 265 VAL A O 1
ATOM 2171 N N . PHE A 1 266 ? -7.320 -0.782 1.419 1.00 88.12 266 PHE A N 1
ATOM 2172 C CA . PHE A 1 266 ? -8.714 -0.394 1.191 1.00 88.12 266 PHE A CA 1
ATOM 2173 C C . PHE A 1 266 ? -9.036 1.041 1.624 1.00 88.12 266 PHE A C 1
ATOM 2175 O O . PHE A 1 266 ? -10.055 1.592 1.204 1.00 88.12 266 PHE A O 1
ATOM 2182 N N . LEU A 1 267 ? -8.167 1.675 2.418 1.00 86.69 267 LEU A N 1
ATOM 2183 C CA . LEU A 1 267 ? -8.372 3.027 2.937 1.00 86.69 267 LEU A CA 1
ATOM 2184 C C . LEU A 1 267 ? -8.615 4.087 1.839 1.00 86.69 267 LEU A C 1
ATOM 2186 O O . LEU A 1 267 ? -9.581 4.840 1.975 1.00 86.69 267 LEU A O 1
ATOM 2190 N N . PRO A 1 268 ? -7.833 4.145 0.738 1.00 85.38 268 PRO A N 1
ATOM 2191 C CA . PRO A 1 268 ? -8.065 5.083 -0.365 1.00 85.38 268 PRO A CA 1
ATOM 2192 C C . PRO A 1 268 ? -9.413 4.883 -1.048 1.00 85.38 268 PRO A C 1
ATOM 2194 O O . PRO A 1 268 ? -9.968 5.827 -1.605 1.00 85.38 268 PRO A O 1
ATOM 2197 N N . PHE A 1 269 ? -9.938 3.657 -1.013 1.00 84.00 269 PHE A N 1
ATOM 2198 C CA . PHE A 1 269 ? -11.138 3.285 -1.744 1.00 84.00 269 PHE A CA 1
ATOM 2199 C C . PHE A 1 269 ? -12.424 3.455 -0.933 1.00 84.00 269 PHE A C 1
ATOM 2201 O O . PHE A 1 269 ? -13.519 3.341 -1.481 1.00 84.00 269 PHE A O 1
ATOM 2208 N N . LEU A 1 270 ? -12.319 3.777 0.359 1.00 83.38 270 LEU A N 1
ATOM 2209 C CA . LEU A 1 270 ? -13.468 4.018 1.226 1.00 83.38 270 LEU A CA 1
ATOM 2210 C C . LEU A 1 270 ? -14.497 4.997 0.628 1.00 83.38 270 LEU A C 1
ATOM 2212 O O . LEU A 1 270 ? -15.680 4.656 0.659 1.00 83.38 270 LEU A O 1
ATOM 2216 N N . PRO A 1 271 ? -14.131 6.142 0.018 1.00 82.00 271 PRO A N 1
ATOM 2217 C CA . PRO A 1 271 ? -15.115 7.027 -0.608 1.00 82.00 271 PRO A CA 1
ATOM 2218 C C . PRO A 1 271 ? -15.988 6.339 -1.663 1.00 82.00 271 PRO A C 1
ATOM 2220 O O . PRO A 1 271 ? -17.193 6.568 -1.729 1.00 82.00 271 PRO A O 1
ATOM 2223 N N . PHE A 1 272 ? -15.402 5.422 -2.431 1.00 82.50 272 PHE A N 1
ATOM 2224 C CA . PHE A 1 272 ? -16.105 4.676 -3.472 1.00 82.50 272 PHE A CA 1
ATOM 2225 C C . PHE A 1 272 ? -16.995 3.560 -2.916 1.00 82.50 272 PHE A C 1
ATOM 2227 O O . PHE A 1 272 ? -17.852 3.058 -3.641 1.00 82.50 272 PHE A O 1
ATOM 2234 N N . SER A 1 273 ? -16.864 3.196 -1.634 1.00 84.88 273 SER A N 1
ATOM 2235 C CA . SER A 1 273 ? -17.707 2.161 -1.017 1.00 84.88 273 SER A CA 1
ATOM 2236 C C . SER A 1 273 ? -19.197 2.503 -1.090 1.00 84.88 273 SER A C 1
ATOM 2238 O O . SER A 1 273 ? -20.002 1.611 -1.340 1.00 84.88 273 SER A O 1
ATOM 2240 N N . VAL A 1 274 ? -19.577 3.783 -0.968 1.00 81.44 274 VAL A N 1
ATOM 2241 C CA . VAL A 1 274 ? -20.981 4.222 -1.085 1.00 81.44 274 VAL A CA 1
ATOM 2242 C C . VAL A 1 274 ? -21.518 3.932 -2.485 1.00 81.44 274 VAL A C 1
ATOM 2244 O O . VAL A 1 274 ? -22.594 3.357 -2.626 1.00 81.44 274 VAL A O 1
ATOM 2247 N N . MET A 1 275 ? -20.744 4.265 -3.521 1.00 78.81 275 MET A N 1
ATOM 2248 C CA . MET A 1 275 ? -21.111 3.986 -4.912 1.00 78.81 275 MET A CA 1
ATOM 2249 C C . MET A 1 275 ? -21.155 2.485 -5.201 1.00 78.81 275 MET A C 1
ATOM 2251 O O . MET A 1 275 ? -22.099 2.009 -5.825 1.00 78.81 275 MET A O 1
ATOM 2255 N N . ALA A 1 276 ? -20.177 1.723 -4.707 1.00 79.62 276 ALA A N 1
ATOM 2256 C CA . ALA A 1 276 ? -20.116 0.277 -4.894 1.00 79.62 276 ALA A CA 1
ATOM 2257 C C . ALA A 1 276 ? -21.259 -0.461 -4.173 1.00 79.62 276 ALA A C 1
ATOM 2259 O O . ALA A 1 276 ? -21.767 -1.457 -4.686 1.00 79.62 276 ALA A O 1
ATOM 2260 N N . ILE A 1 277 ? -21.709 0.036 -3.011 1.00 81.19 277 ILE A N 1
ATOM 2261 C CA . ILE A 1 277 ? -22.923 -0.458 -2.341 1.00 81.19 277 ILE A CA 1
ATOM 2262 C C . ILE A 1 277 ? -24.138 -0.250 -3.250 1.00 81.19 277 ILE A C 1
ATOM 2264 O O . ILE A 1 277 ? -24.897 -1.193 -3.451 1.00 81.19 277 ILE A O 1
ATOM 2268 N N . VAL A 1 278 ? -24.300 0.951 -3.816 1.00 72.75 278 VAL A N 1
ATOM 2269 C CA . VAL A 1 278 ? -25.429 1.285 -4.702 1.00 72.75 278 VAL A CA 1
ATOM 2270 C C . VAL A 1 278 ? -25.427 0.450 -5.982 1.00 72.75 278 VAL A C 1
ATOM 2272 O O . VAL A 1 278 ? -26.482 -0.004 -6.412 1.00 72.75 278 VAL A O 1
ATOM 2275 N N . ALA A 1 279 ? -24.261 0.265 -6.599 1.00 74.00 279 ALA A N 1
ATOM 2276 C CA . ALA A 1 279 ? -24.157 -0.375 -7.904 1.00 74.00 279 ALA A CA 1
ATOM 2277 C C . ALA A 1 279 ? -24.260 -1.906 -7.836 1.00 74.00 279 ALA A C 1
ATOM 2279 O O . ALA A 1 279 ? -24.932 -2.508 -8.667 1.00 74.00 279 ALA A O 1
ATOM 2280 N N . MET A 1 280 ? -23.566 -2.536 -6.881 1.00 71.25 280 MET A N 1
ATOM 2281 C CA . MET A 1 280 ? -23.333 -3.989 -6.888 1.00 71.25 280 MET A CA 1
ATOM 2282 C C . MET A 1 280 ? -23.427 -4.638 -5.498 1.00 71.25 280 MET A C 1
ATOM 2284 O O . MET A 1 280 ? -23.208 -5.838 -5.366 1.00 71.25 280 MET A O 1
ATOM 2288 N N . GLY A 1 281 ? -23.672 -3.870 -4.428 1.00 70.88 281 GLY A N 1
ATOM 2289 C CA . GLY A 1 281 ? -23.615 -4.364 -3.044 1.00 70.88 281 GLY A CA 1
ATOM 2290 C C . GLY A 1 281 ? -22.205 -4.739 -2.551 1.00 70.88 281 GLY A C 1
ATOM 2291 O O . GLY A 1 281 ? -22.001 -4.927 -1.351 1.00 70.88 281 GLY A O 1
ATOM 2292 N N . SER A 1 282 ? -21.202 -4.778 -3.435 1.00 75.81 282 SER A N 1
ATOM 2293 C CA . SER A 1 282 ? -19.810 -5.136 -3.132 1.00 75.81 282 SER A CA 1
ATOM 2294 C C . SER A 1 282 ? -19.101 -4.115 -2.243 1.00 75.81 282 SER A C 1
ATOM 2296 O O . SER A 1 282 ? -18.124 -4.453 -1.577 1.00 75.81 282 SER A O 1
ATOM 2298 N N . GLY A 1 283 ? -19.607 -2.882 -2.142 1.00 78.12 283 GLY A N 1
ATOM 2299 C CA . GLY A 1 283 ? -18.997 -1.863 -1.287 1.00 78.12 283 GLY A CA 1
ATOM 2300 C C . GLY A 1 283 ? -19.005 -2.212 0.209 1.00 78.12 283 GLY A C 1
ATOM 2301 O O . GLY A 1 283 ? -18.156 -1.718 0.948 1.00 78.12 283 GLY A O 1
ATOM 2302 N N . PHE A 1 284 ? -19.858 -3.142 0.666 1.00 77.50 284 PHE A N 1
ATOM 2303 C CA . PHE A 1 284 ? -19.755 -3.703 2.023 1.00 77.50 284 PHE A CA 1
ATOM 2304 C C . PHE A 1 284 ? -18.447 -4.480 2.250 1.00 77.50 284 PHE A C 1
ATOM 2306 O O . PHE A 1 284 ? -17.892 -4.454 3.352 1.00 77.50 284 PHE A O 1
ATOM 2313 N N . LEU A 1 285 ? -17.905 -5.120 1.211 1.00 82.69 285 LEU A N 1
ATOM 2314 C CA . LEU A 1 285 ? -16.620 -5.819 1.285 1.00 82.69 285 LEU A CA 1
ATOM 2315 C C . LEU A 1 285 ? -15.473 -4.824 1.491 1.00 82.69 285 LEU A C 1
ATOM 2317 O O . LEU A 1 285 ? -14.557 -5.099 2.259 1.00 82.69 285 LEU A O 1
ATOM 2321 N N . MET A 1 286 ? -15.579 -3.616 0.930 1.00 85.38 286 MET A N 1
ATOM 2322 C CA . MET A 1 286 ? -14.586 -2.547 1.115 1.00 85.38 286 MET A CA 1
ATOM 2323 C C . MET A 1 286 ? -14.577 -1.977 2.542 1.00 85.38 286 MET A C 1
ATOM 2325 O O . MET A 1 286 ? -13.555 -1.483 3.012 1.00 85.38 286 MET A O 1
ATOM 2329 N N . LEU A 1 287 ? -15.699 -2.073 3.263 1.00 86.31 287 LEU A N 1
ATOM 2330 C CA . LEU A 1 287 ? -15.806 -1.670 4.673 1.00 86.31 287 LEU A CA 1
ATOM 2331 C C . LEU A 1 287 ? -15.289 -2.741 5.642 1.00 86.31 287 LEU A C 1
ATOM 2333 O O . LEU A 1 287 ? -15.058 -2.461 6.821 1.00 86.31 287 LEU A O 1
ATOM 2337 N N . THR A 1 288 ? -15.106 -3.970 5.161 1.00 89.50 288 THR A N 1
ATOM 2338 C CA . THR A 1 288 ? -14.741 -5.115 5.999 1.00 89.50 288 THR A CA 1
ATOM 2339 C C . THR A 1 288 ? -13.370 -4.945 6.657 1.00 89.50 288 THR A C 1
ATOM 2341 O O . THR A 1 288 ? -13.305 -5.107 7.878 1.00 89.50 288 THR A O 1
ATOM 2344 N N . PRO A 1 289 ? -12.290 -4.548 5.948 1.00 90.81 289 PRO A N 1
ATOM 2345 C CA . PRO A 1 289 ? -10.990 -4.313 6.579 1.00 90.81 289 PRO A CA 1
ATOM 2346 C C . PRO A 1 289 ? -11.035 -3.255 7.688 1.00 90.81 289 PRO A C 1
ATOM 2348 O O . PRO A 1 289 ? -10.353 -3.400 8.701 1.00 90.81 289 PRO A O 1
ATOM 2351 N N . LEU A 1 290 ? -11.884 -2.229 7.549 1.00 87.69 290 LEU A N 1
ATOM 2352 C CA . LEU A 1 290 ? -12.072 -1.195 8.570 1.00 87.69 290 LEU A CA 1
ATOM 2353 C C . LEU A 1 290 ? -12.722 -1.765 9.836 1.00 87.69 290 LEU A C 1
ATOM 2355 O O . LEU A 1 290 ? -12.214 -1.559 10.940 1.00 87.69 290 LEU A O 1
ATOM 2359 N N . LEU A 1 291 ? -13.816 -2.518 9.692 1.00 87.31 291 LEU A N 1
ATOM 2360 C CA . LEU A 1 291 ? -14.477 -3.176 10.824 1.00 87.31 291 LEU A CA 1
ATOM 2361 C C . LEU A 1 291 ? -13.558 -4.200 11.498 1.00 87.31 291 LEU A C 1
ATOM 2363 O O . LEU A 1 291 ? -13.443 -4.220 12.727 1.00 87.31 291 LEU A O 1
ATOM 2367 N N . LEU A 1 292 ? -12.877 -5.018 10.694 1.00 92.44 292 LEU A N 1
ATOM 2368 C CA . LEU A 1 292 ? -11.932 -6.028 11.154 1.00 92.44 292 LEU A CA 1
ATOM 2369 C C . LEU A 1 292 ? -10.800 -5.399 11.968 1.00 92.44 292 LEU A C 1
ATOM 2371 O O . LEU A 1 292 ? -10.519 -5.870 13.069 1.00 92.44 292 LEU A O 1
ATOM 2375 N N . PHE A 1 293 ? -10.202 -4.311 11.477 1.00 92.50 293 PHE A N 1
ATOM 2376 C CA . PHE A 1 293 ? -9.132 -3.600 12.175 1.00 92.50 293 PHE A CA 1
ATOM 2377 C C . PHE A 1 293 ? -9.587 -3.088 13.545 1.00 92.50 293 PHE A C 1
ATOM 2379 O O . PHE A 1 293 ? -8.921 -3.328 14.553 1.00 92.50 293 PHE A O 1
ATOM 2386 N N . VAL A 1 294 ? -10.770 -2.471 13.626 1.00 88.25 294 VAL A N 1
ATOM 2387 C CA . VAL A 1 294 ? -11.320 -1.978 14.899 1.00 88.25 294 VAL A CA 1
ATOM 2388 C C . VAL A 1 294 ? -11.570 -3.121 15.894 1.00 88.25 294 VAL A C 1
ATOM 2390 O O . VAL A 1 294 ? -11.241 -2.997 17.079 1.00 88.25 294 VAL A O 1
ATOM 2393 N N . ILE A 1 295 ? -12.122 -4.251 15.437 1.00 89.69 295 ILE A N 1
ATOM 2394 C CA . ILE A 1 295 ? -12.338 -5.436 16.284 1.00 89.69 295 ILE A CA 1
ATOM 2395 C C . ILE A 1 295 ? -10.997 -6.010 16.754 1.00 89.69 295 ILE A C 1
ATOM 2397 O O . ILE A 1 295 ? -10.856 -6.326 17.937 1.00 89.69 295 ILE A O 1
ATOM 2401 N N . HIS A 1 296 ? -10.013 -6.107 15.860 1.00 94.62 296 HIS A N 1
ATOM 2402 C CA . HIS A 1 296 ? -8.690 -6.639 16.165 1.00 94.62 296 HIS A CA 1
ATOM 2403 C C . HIS A 1 296 ? -7.999 -5.802 17.254 1.00 94.62 296 HIS A C 1
ATOM 2405 O O . HIS A 1 296 ? -7.613 -6.341 18.294 1.00 94.62 296 HIS A O 1
ATOM 2411 N N . ILE A 1 297 ? -7.948 -4.473 17.096 1.00 92.19 297 ILE A N 1
ATOM 2412 C CA . ILE A 1 297 ? -7.370 -3.565 18.100 1.00 92.19 297 ILE A CA 1
ATOM 2413 C C . ILE A 1 297 ? -8.108 -3.666 19.442 1.00 92.19 297 ILE A C 1
ATOM 2415 O O . ILE A 1 297 ? -7.475 -3.655 20.500 1.00 92.19 297 ILE A O 1
ATOM 2419 N N . LYS A 1 298 ? -9.440 -3.819 19.435 1.00 88.88 298 LYS A N 1
ATOM 2420 C CA . LYS A 1 298 ? -10.225 -4.013 20.666 1.00 88.88 298 LYS A CA 1
ATOM 2421 C C . LYS A 1 298 ? -9.832 -5.297 21.399 1.00 88.88 298 LYS A C 1
ATOM 2423 O O . LYS A 1 298 ? -9.719 -5.273 22.624 1.00 88.88 298 LYS A O 1
ATOM 2428 N N . GLU A 1 299 ? -9.664 -6.411 20.692 1.00 91.69 299 GLU A N 1
ATOM 2429 C CA . GLU A 1 299 ? -9.272 -7.681 21.315 1.00 91.69 299 GLU A CA 1
ATOM 2430 C C . GLU A 1 299 ? -7.822 -7.643 21.822 1.00 91.69 299 GLU A C 1
ATOM 2432 O O . GLU A 1 299 ? -7.590 -7.974 22.985 1.00 91.69 299 GLU A O 1
ATOM 2437 N N . LEU A 1 300 ? -6.885 -7.092 21.041 1.00 94.19 300 LEU A N 1
ATOM 2438 C CA . LEU A 1 300 ? -5.507 -6.854 21.492 1.00 94.19 300 LEU A CA 1
ATOM 2439 C C . LEU A 1 300 ? -5.441 -5.944 22.724 1.00 94.19 300 LEU A C 1
ATOM 2441 O O . LEU A 1 300 ? -4.683 -6.205 23.655 1.00 94.19 300 LEU A O 1
ATOM 2445 N N . SER A 1 301 ? -6.267 -4.896 22.778 1.00 92.31 301 SER A N 1
ATOM 2446 C CA . SER A 1 301 ? -6.339 -3.994 23.931 1.00 92.31 301 SER A CA 1
ATOM 2447 C C . SER A 1 301 ? -6.806 -4.716 25.204 1.00 92.31 301 SER A C 1
ATOM 2449 O O . SER A 1 301 ? -6.278 -4.464 26.294 1.00 92.31 301 SER A O 1
ATOM 2451 N N . LYS A 1 302 ? -7.754 -5.659 25.090 1.00 91.44 302 LYS A N 1
ATOM 2452 C CA . LYS A 1 302 ? -8.181 -6.496 26.225 1.00 91.44 302 LYS A CA 1
ATOM 2453 C C . LYS A 1 302 ? -7.062 -7.424 26.688 1.00 91.44 302 LYS A C 1
ATOM 2455 O O . LYS A 1 302 ? -6.846 -7.529 27.895 1.00 91.44 302 LYS A O 1
ATOM 2460 N N . ASP A 1 303 ? -6.361 -8.068 25.758 1.00 92.94 303 ASP A N 1
ATOM 2461 C CA . ASP A 1 303 ? -5.230 -8.946 26.071 1.00 92.94 303 ASP A CA 1
ATOM 2462 C C . ASP A 1 303 ? -4.103 -8.168 26.752 1.00 92.94 303 ASP A C 1
ATOM 2464 O O . ASP A 1 303 ? -3.647 -8.554 27.825 1.00 92.94 303 ASP A O 1
ATOM 2468 N N . TYR A 1 304 ? -3.741 -7.003 26.216 1.00 93.94 304 TYR A N 1
ATOM 2469 C CA . TYR A 1 304 ? -2.771 -6.096 26.824 1.00 93.94 304 TYR A CA 1
ATOM 2470 C C . TYR A 1 304 ? -3.171 -5.696 28.254 1.00 93.94 304 TYR A C 1
ATOM 2472 O O . TYR A 1 304 ? -2.357 -5.728 29.179 1.00 93.94 304 TYR A O 1
ATOM 2480 N N . THR A 1 305 ? -4.448 -5.361 28.467 1.00 93.12 305 THR A N 1
ATOM 2481 C CA . THR A 1 305 ? -4.968 -4.972 29.788 1.00 93.12 305 THR A CA 1
ATOM 2482 C C . THR A 1 305 ? -4.940 -6.127 30.794 1.00 93.12 305 THR A C 1
ATOM 2484 O O . THR A 1 305 ? -4.809 -5.882 31.995 1.00 93.12 305 THR A O 1
ATOM 2487 N N . PHE A 1 306 ? -5.046 -7.370 30.325 1.00 94.12 306 PHE A N 1
ATOM 2488 C CA . PHE A 1 306 ? -4.901 -8.568 31.148 1.00 94.12 306 PHE A CA 1
ATOM 2489 C C . PHE A 1 306 ? -3.424 -8.881 31.437 1.00 94.12 306 PHE A C 1
ATOM 2491 O O . PHE A 1 306 ? -3.043 -9.035 32.595 1.00 94.12 306 PHE A O 1
ATOM 2498 N N . LEU A 1 307 ? -2.572 -8.905 30.409 1.00 93.81 307 LEU A N 1
ATOM 2499 C CA . LEU A 1 307 ? -1.163 -9.299 30.514 1.00 93.81 307 LEU A CA 1
ATOM 2500 C C . LEU A 1 307 ? -0.313 -8.314 31.319 1.00 93.81 307 LEU A C 1
ATOM 2502 O O . LEU A 1 307 ? 0.591 -8.747 32.030 1.00 93.81 307 LEU A O 1
ATOM 2506 N N . LYS A 1 308 ? -0.644 -7.015 31.311 1.00 94.06 308 LYS A N 1
ATOM 2507 C CA . LYS A 1 308 ? 0.039 -6.015 32.155 1.00 94.06 308 LYS A CA 1
ATOM 2508 C C . LYS A 1 308 ? -0.092 -6.275 33.664 1.00 94.06 308 LYS A C 1
ATOM 2510 O O . LYS A 1 308 ? 0.609 -5.641 34.442 1.00 94.06 308 LYS A O 1
ATOM 2515 N N . LYS A 1 309 ? -1.018 -7.148 34.092 1.00 93.69 309 LYS A N 1
ATOM 2516 C CA . LYS A 1 309 ? -1.137 -7.576 35.497 1.00 93.69 309 LYS A CA 1
ATOM 2517 C C . LYS A 1 309 ? -0.042 -8.572 35.895 1.00 93.69 309 LYS A C 1
ATOM 2519 O O . LYS A 1 309 ? 0.247 -8.699 37.076 1.00 93.69 309 LYS A O 1
ATOM 2524 N N . TYR A 1 310 ? 0.539 -9.276 34.923 1.00 92.81 310 TYR A N 1
ATOM 2525 C CA . TYR A 1 310 ? 1.512 -10.352 35.138 1.00 92.81 310 TYR A CA 1
ATOM 2526 C C . TYR A 1 310 ? 2.912 -10.022 34.609 1.00 92.81 310 TYR A C 1
ATOM 2528 O O . TYR A 1 310 ? 3.876 -10.669 35.005 1.00 92.81 310 TYR A O 1
ATOM 2536 N N . PHE A 1 311 ? 3.027 -9.052 33.700 1.00 93.69 311 PHE A N 1
ATOM 2537 C CA . PHE A 1 311 ? 4.273 -8.673 33.041 1.00 93.69 311 PHE A CA 1
ATOM 2538 C C . PHE A 1 311 ? 4.452 -7.154 33.033 1.00 93.69 311 PHE A C 1
ATOM 2540 O O . PHE A 1 311 ? 3.480 -6.397 33.036 1.00 93.69 311 PHE A O 1
ATOM 2547 N N . LEU A 1 312 ? 5.708 -6.707 32.950 1.00 94.25 312 LEU A N 1
ATOM 2548 C CA . LEU A 1 312 ? 6.034 -5.294 32.775 1.00 94.25 312 LEU A CA 1
ATOM 2549 C C . LEU A 1 312 ? 5.425 -4.755 31.475 1.00 94.25 312 LEU A C 1
ATOM 2551 O O . LEU A 1 312 ? 5.503 -5.392 30.423 1.00 94.25 312 LEU A O 1
ATOM 2555 N N . LYS A 1 313 ? 4.881 -3.533 31.539 1.00 92.69 313 LYS A N 1
ATOM 2556 C CA . LYS A 1 313 ? 4.281 -2.835 30.391 1.00 92.69 313 LYS A CA 1
ATOM 2557 C C . LYS A 1 313 ? 5.209 -2.809 29.172 1.00 92.69 313 LYS A C 1
ATOM 2559 O O . LYS A 1 313 ? 4.746 -3.055 28.063 1.00 92.69 313 LYS A O 1
ATOM 2564 N N . SER A 1 314 ? 6.497 -2.532 29.388 1.00 93.19 314 SER A N 1
ATOM 2565 C CA . SER A 1 314 ? 7.498 -2.476 28.316 1.00 93.19 314 SER A CA 1
ATOM 2566 C C . SER A 1 314 ? 7.619 -3.813 27.581 1.00 93.19 314 SER A C 1
ATOM 2568 O O . SER A 1 314 ? 7.555 -3.846 26.358 1.00 93.19 314 SER A O 1
ATOM 2570 N N . ASN A 1 315 ? 7.672 -4.928 28.316 1.00 93.12 315 ASN A N 1
ATOM 2571 C CA . ASN A 1 315 ? 7.850 -6.259 27.733 1.00 93.12 315 ASN A CA 1
ATOM 2572 C C . ASN A 1 315 ? 6.648 -6.666 26.877 1.00 93.12 315 ASN A C 1
ATOM 2574 O O . ASN A 1 315 ? 6.828 -7.188 25.783 1.00 93.12 315 ASN A O 1
ATOM 2578 N N . VAL A 1 316 ? 5.422 -6.395 27.341 1.00 94.25 316 VAL A N 1
ATOM 2579 C CA . VAL A 1 316 ? 4.208 -6.705 26.562 1.00 94.25 316 VAL A CA 1
ATOM 2580 C C . VAL A 1 316 ? 4.183 -5.905 25.256 1.00 94.25 316 VAL A C 1
ATOM 2582 O O . VAL A 1 316 ? 3.840 -6.453 24.210 1.00 94.25 316 VAL A O 1
ATOM 2585 N N . ILE A 1 317 ? 4.580 -4.628 25.299 1.00 94.38 317 ILE A N 1
ATOM 2586 C CA . ILE A 1 317 ? 4.674 -3.779 24.103 1.00 94.38 317 ILE A CA 1
ATOM 2587 C C . ILE A 1 317 ? 5.777 -4.288 23.170 1.00 94.38 317 ILE A C 1
ATOM 2589 O O . ILE A 1 317 ? 5.510 -4.487 21.991 1.00 94.38 317 ILE A O 1
ATOM 2593 N N . ALA A 1 318 ? 6.981 -4.548 23.686 1.00 94.88 318 ALA A N 1
ATOM 2594 C CA . ALA A 1 318 ? 8.112 -5.036 22.899 1.00 94.88 318 ALA A CA 1
ATOM 2595 C C . ALA A 1 318 ? 7.777 -6.351 22.180 1.00 94.88 318 ALA A C 1
ATOM 2597 O O . ALA A 1 318 ? 7.975 -6.461 20.974 1.00 94.88 318 ALA A O 1
ATOM 2598 N N . VAL A 1 319 ? 7.180 -7.311 22.893 1.00 94.25 319 VAL A N 1
ATOM 2599 C CA . VAL A 1 319 ? 6.728 -8.582 22.313 1.00 94.25 319 VAL A CA 1
ATOM 2600 C C . VAL A 1 319 ? 5.678 -8.356 21.227 1.00 94.25 319 VAL A C 1
ATOM 2602 O O . VAL A 1 319 ? 5.758 -8.976 20.173 1.00 94.25 319 VAL A O 1
ATOM 2605 N N . SER A 1 320 ? 4.718 -7.452 21.443 1.00 95.19 320 SER A N 1
ATOM 2606 C CA . SER A 1 320 ? 3.698 -7.137 20.435 1.00 95.19 320 SER A CA 1
ATOM 2607 C C . SER A 1 320 ? 4.298 -6.514 19.174 1.00 95.19 320 SER A C 1
ATOM 2609 O O . SER A 1 320 ? 3.908 -6.883 18.066 1.00 95.19 320 SER A O 1
ATOM 2611 N N . VAL A 1 321 ? 5.278 -5.616 19.327 1.00 95.50 321 VAL A N 1
ATOM 2612 C CA . VAL A 1 321 ? 5.993 -4.990 18.204 1.00 95.50 321 VAL A CA 1
ATOM 2613 C C . VAL A 1 321 ? 6.788 -6.035 17.423 1.00 95.50 321 VAL A C 1
ATOM 2615 O O . VAL A 1 321 ? 6.630 -6.126 16.209 1.00 95.50 321 VAL A O 1
ATOM 2618 N N . ILE A 1 322 ? 7.577 -6.872 18.103 1.00 96.12 322 ILE A N 1
ATOM 2619 C CA . ILE A 1 322 ? 8.366 -7.941 17.467 1.00 96.12 322 ILE A CA 1
ATOM 2620 C C . ILE A 1 322 ? 7.447 -8.927 16.730 1.00 96.12 322 ILE A C 1
ATOM 2622 O O . ILE A 1 322 ? 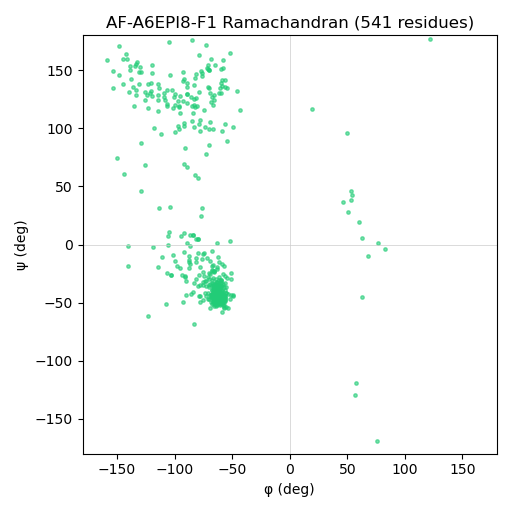7.681 -9.256 15.567 1.00 96.12 322 ILE A O 1
ATOM 2626 N N . ALA A 1 323 ? 6.358 -9.351 17.373 1.00 96.12 323 ALA A N 1
ATOM 2627 C CA . ALA A 1 323 ? 5.365 -10.227 16.763 1.00 96.12 323 ALA A CA 1
ATOM 2628 C C . ALA A 1 323 ? 4.731 -9.584 15.515 1.00 96.12 323 ALA A C 1
ATOM 2630 O O . ALA A 1 323 ? 4.663 -10.221 14.467 1.00 96.12 323 ALA A O 1
ATOM 2631 N N . SER A 1 324 ? 4.354 -8.304 15.581 1.00 95.94 324 SER A N 1
ATOM 2632 C CA . SER A 1 324 ? 3.774 -7.579 14.438 1.00 95.94 324 SER A CA 1
ATOM 2633 C C . SER A 1 324 ? 4.751 -7.440 13.263 1.00 95.94 324 SER A C 1
ATOM 2635 O O . SER A 1 324 ? 4.329 -7.415 12.110 1.00 95.94 324 SER A O 1
ATOM 2637 N N . LEU A 1 325 ? 6.060 -7.389 13.524 1.00 96.56 325 LEU A N 1
ATOM 2638 C CA . LEU A 1 325 ? 7.094 -7.317 12.486 1.00 96.56 325 LEU A CA 1
ATOM 2639 C C . LEU A 1 325 ? 7.415 -8.670 11.834 1.00 96.56 325 LEU A C 1
ATOM 2641 O O . LEU A 1 325 ? 8.133 -8.698 10.836 1.00 96.56 325 LEU A O 1
ATOM 2645 N N . SER A 1 326 ? 6.865 -9.780 12.331 1.00 96.00 326 SER A N 1
ATOM 2646 C CA . SER A 1 326 ? 7.176 -11.123 11.819 1.00 96.00 326 SER A CA 1
ATOM 2647 C C . SER A 1 326 ? 6.792 -11.301 10.344 1.00 96.00 326 SER A C 1
ATOM 2649 O O . SER A 1 326 ? 7.622 -11.735 9.550 1.00 96.00 326 SER A O 1
ATOM 2651 N N . ILE A 1 327 ? 5.573 -10.909 9.943 1.00 94.62 327 ILE A N 1
ATOM 2652 C CA . ILE A 1 327 ? 5.123 -11.023 8.542 1.00 94.62 327 ILE A CA 1
ATOM 2653 C C . ILE A 1 327 ? 5.973 -10.144 7.601 1.00 94.62 327 ILE A C 1
ATOM 2655 O O . ILE A 1 327 ? 6.505 -10.691 6.634 1.00 94.62 327 ILE A O 1
ATOM 2659 N N . PRO A 1 328 ? 6.165 -8.830 7.861 1.00 95.75 328 PRO A N 1
ATOM 2660 C CA . PRO A 1 328 ? 7.057 -8.004 7.046 1.00 95.75 328 PRO A CA 1
ATOM 2661 C C . PRO A 1 328 ? 8.468 -8.583 6.922 1.00 95.75 328 PRO A C 1
ATOM 2663 O O . PRO A 1 328 ? 9.010 -8.627 5.825 1.00 95.75 328 PRO A O 1
ATOM 2666 N N . THR A 1 329 ? 9.031 -9.092 8.022 1.00 96.12 329 THR A N 1
ATOM 2667 C CA . THR A 1 329 ? 10.389 -9.655 8.039 1.00 96.12 329 THR A CA 1
ATOM 2668 C C . THR A 1 329 ? 10.495 -10.895 7.152 1.00 96.12 329 THR A C 1
ATOM 2670 O O . THR A 1 329 ? 11.436 -11.002 6.371 1.00 96.12 329 THR A O 1
ATOM 2673 N N . ILE A 1 330 ? 9.515 -11.804 7.207 1.00 95.62 330 ILE A N 1
ATOM 2674 C CA . ILE A 1 330 ? 9.472 -12.996 6.342 1.00 95.62 330 ILE A CA 1
ATOM 2675 C C . ILE A 1 330 ? 9.408 -12.596 4.860 1.00 95.62 330 ILE A C 1
ATOM 2677 O O . ILE A 1 330 ? 10.130 -13.163 4.038 1.00 95.62 330 ILE A O 1
ATOM 2681 N N . ILE A 1 331 ? 8.590 -11.596 4.514 1.00 94.06 331 ILE A N 1
ATOM 2682 C CA . ILE A 1 331 ? 8.500 -11.077 3.140 1.00 94.06 331 ILE A CA 1
ATOM 2683 C C . ILE A 1 331 ? 9.848 -10.488 2.702 1.00 94.06 331 ILE A C 1
ATOM 2685 O O . ILE A 1 331 ? 10.336 -10.821 1.625 1.00 94.06 331 ILE A O 1
ATOM 2689 N N . THR A 1 332 ? 10.485 -9.668 3.543 1.00 95.81 332 THR A N 1
ATOM 2690 C CA . THR A 1 332 ? 11.794 -9.068 3.250 1.00 95.81 332 THR A CA 1
ATOM 2691 C C . THR A 1 332 ? 12.880 -10.123 3.054 1.00 95.81 332 THR A C 1
ATOM 2693 O O . THR A 1 332 ? 13.622 -10.039 2.082 1.00 95.81 332 THR A O 1
ATOM 2696 N N . ILE A 1 333 ? 12.957 -11.135 3.925 1.00 95.75 333 ILE A N 1
ATOM 2697 C CA . ILE A 1 333 ? 13.916 -12.244 3.784 1.00 95.75 333 ILE A CA 1
ATOM 2698 C C . ILE A 1 333 ? 13.684 -12.980 2.463 1.00 95.75 333 ILE A C 1
ATOM 2700 O O . ILE A 1 333 ? 14.638 -13.250 1.738 1.00 95.75 333 ILE A O 1
ATOM 2704 N N . THR A 1 334 ? 12.421 -13.244 2.117 1.00 93.06 334 THR A N 1
ATOM 2705 C CA . THR A 1 334 ? 12.066 -13.885 0.843 1.00 93.06 334 THR A CA 1
ATOM 2706 C C . THR A 1 334 ? 12.556 -13.054 -0.343 1.00 93.06 334 THR A C 1
ATOM 2708 O O . THR A 1 334 ? 13.176 -13.592 -1.247 1.00 93.06 334 THR A O 1
ATOM 2711 N N . TYR A 1 335 ? 12.358 -11.736 -0.323 1.00 94.00 335 TYR A N 1
ATOM 2712 C CA . TYR A 1 335 ? 12.808 -10.860 -1.409 1.00 94.00 335 TYR A CA 1
ATOM 2713 C C . TYR A 1 335 ? 14.333 -10.724 -1.480 1.00 94.00 335 TYR A C 1
ATOM 2715 O O . TYR A 1 335 ? 14.890 -10.619 -2.568 1.00 94.00 335 TYR A O 1
ATOM 2723 N N . ILE A 1 336 ? 15.033 -10.743 -0.343 1.00 94.94 336 ILE A N 1
ATOM 2724 C CA . ILE A 1 336 ? 16.502 -10.779 -0.330 1.00 94.94 336 ILE A CA 1
ATOM 2725 C C . ILE A 1 336 ? 17.001 -12.083 -0.963 1.00 94.94 336 ILE A C 1
ATOM 2727 O O . ILE A 1 336 ? 17.948 -12.050 -1.747 1.00 94.94 336 ILE A O 1
ATOM 2731 N N . ASN A 1 337 ? 16.339 -13.208 -0.678 1.00 94.12 337 ASN A N 1
ATOM 2732 C CA . ASN A 1 337 ? 16.638 -14.479 -1.329 1.00 94.12 337 ASN A CA 1
ATOM 2733 C C . ASN A 1 337 ? 16.377 -14.412 -2.842 1.00 94.12 337 ASN A C 1
ATOM 2735 O O . ASN A 1 337 ? 17.264 -14.747 -3.621 1.00 94.12 337 ASN A O 1
ATOM 2739 N N . ASP A 1 338 ? 15.218 -13.891 -3.259 1.00 92.25 338 ASP A N 1
ATOM 2740 C CA . ASP A 1 338 ? 14.869 -13.686 -4.673 1.00 92.25 338 ASP A CA 1
ATOM 2741 C C . ASP A 1 338 ? 15.936 -12.822 -5.389 1.00 92.25 338 ASP A C 1
ATOM 2743 O O . ASP A 1 338 ? 16.373 -13.144 -6.495 1.00 92.25 338 ASP A O 1
ATOM 2747 N N . LYS A 1 339 ? 16.431 -11.757 -4.734 1.00 93.19 339 LYS A N 1
ATOM 2748 C CA . LYS A 1 339 ? 17.536 -10.918 -5.234 1.00 93.19 339 LYS A CA 1
ATOM 2749 C C . LYS A 1 339 ? 18.836 -11.702 -5.384 1.00 93.19 339 LYS A C 1
ATOM 2751 O O . LYS A 1 339 ? 19.512 -11.567 -6.403 1.00 93.19 339 LYS A O 1
ATOM 2756 N N . SER A 1 340 ? 19.199 -12.485 -4.369 1.00 93.50 340 SER A N 1
ATOM 2757 C CA . SER A 1 340 ? 20.424 -13.290 -4.376 1.00 93.50 340 SER A CA 1
ATOM 2758 C C . SER A 1 340 ? 20.405 -14.295 -5.524 1.00 93.50 340 SER A C 1
ATOM 2760 O O . SER A 1 340 ? 21.319 -14.296 -6.344 1.00 93.50 340 SER A O 1
ATOM 2762 N N . VAL A 1 341 ? 19.319 -15.067 -5.639 1.00 93.31 341 VAL A N 1
ATOM 2763 C CA . VAL A 1 341 ? 19.126 -16.072 -6.694 1.00 93.31 341 VAL A CA 1
ATOM 2764 C C . VAL A 1 341 ? 19.165 -15.427 -8.079 1.00 93.31 341 VAL A C 1
ATOM 2766 O O . VAL A 1 341 ? 19.822 -15.938 -8.988 1.00 93.31 341 VAL A O 1
ATOM 2769 N N . LEU A 1 342 ? 18.519 -14.270 -8.254 1.00 92.12 342 LEU A N 1
ATOM 2770 C CA . LEU A 1 342 ? 18.532 -13.551 -9.524 1.00 92.12 342 LEU A CA 1
ATOM 2771 C C . LEU A 1 342 ? 19.935 -13.068 -9.908 1.00 92.12 342 LEU A C 1
ATOM 2773 O O . LEU A 1 342 ? 20.358 -13.244 -11.051 1.00 92.12 342 LEU A O 1
ATOM 2777 N N . ASN A 1 343 ? 20.662 -12.465 -8.967 1.00 91.06 343 ASN A N 1
ATOM 2778 C CA . ASN A 1 343 ? 22.017 -11.974 -9.209 1.00 91.06 343 ASN A CA 1
ATOM 2779 C C . ASN A 1 343 ? 22.994 -13.119 -9.479 1.00 91.06 343 ASN A C 1
ATOM 2781 O O . ASN A 1 343 ? 23.833 -13.007 -10.373 1.00 91.06 343 ASN A O 1
ATOM 2785 N N . GLU A 1 344 ? 22.868 -14.227 -8.755 1.00 91.31 344 GLU A N 1
ATOM 2786 C CA . GLU A 1 344 ? 23.664 -15.430 -8.977 1.00 91.31 344 GLU A CA 1
ATOM 2787 C C . GLU A 1 344 ? 23.406 -16.036 -10.359 1.00 91.31 344 GLU A C 1
ATOM 2789 O O . GLU A 1 344 ? 24.353 -16.294 -11.099 1.00 91.31 344 GLU A O 1
ATOM 2794 N N . THR A 1 345 ? 22.136 -16.133 -10.761 1.00 91.50 345 THR A N 1
ATOM 2795 C CA . THR A 1 345 ? 21.731 -16.584 -12.102 1.00 91.50 345 THR A CA 1
ATOM 2796 C C . THR A 1 345 ? 22.306 -15.688 -13.198 1.00 91.50 345 THR A C 1
ATOM 2798 O O . THR A 1 345 ? 22.840 -16.165 -14.198 1.00 91.50 345 THR A O 1
ATOM 2801 N N . LEU A 1 346 ? 22.222 -14.366 -13.028 1.00 88.81 346 LEU A N 1
ATOM 2802 C CA . LEU A 1 346 ? 22.777 -13.421 -13.996 1.00 88.81 346 LEU A CA 1
ATOM 2803 C C . LEU A 1 346 ? 24.299 -13.504 -14.075 1.00 88.81 346 LEU A C 1
ATOM 2805 O O . LEU A 1 346 ? 24.846 -13.382 -15.170 1.00 88.81 346 LEU A O 1
ATOM 2809 N N . SER A 1 347 ? 24.959 -13.724 -12.939 1.00 86.12 347 SER A N 1
ATOM 2810 C CA . SER A 1 347 ? 26.408 -13.890 -12.876 1.00 86.12 347 SER A CA 1
ATOM 2811 C C . SER A 1 347 ? 26.821 -15.166 -13.600 1.00 86.12 347 SER A C 1
ATOM 2813 O O . SER A 1 347 ? 27.680 -15.109 -14.467 1.00 86.12 347 SER A O 1
ATOM 2815 N N . TYR A 1 348 ? 26.136 -16.282 -13.347 1.00 88.12 348 TYR A N 1
ATOM 2816 C CA . TYR A 1 348 ? 26.367 -17.551 -14.036 1.00 88.12 348 TYR A CA 1
ATOM 2817 C C . TYR A 1 348 ? 26.227 -17.441 -15.565 1.00 88.12 348 TYR A C 1
ATOM 2819 O O . TYR A 1 348 ? 27.057 -17.961 -16.302 1.00 88.12 348 TYR A O 1
ATOM 2827 N N . ILE A 1 349 ? 25.206 -16.734 -16.066 1.00 85.00 349 ILE A N 1
ATOM 2828 C CA . ILE A 1 349 ? 24.963 -16.629 -17.517 1.00 85.00 349 ILE A CA 1
ATOM 2829 C C . ILE A 1 349 ? 25.908 -15.632 -18.202 1.00 85.00 349 ILE A C 1
ATOM 2831 O O . ILE A 1 349 ? 26.369 -15.887 -19.313 1.00 85.00 349 ILE A O 1
ATOM 2835 N N . TYR A 1 350 ? 26.125 -14.454 -17.608 1.00 80.56 350 TYR A N 1
ATOM 2836 C CA . TYR A 1 350 ? 26.749 -13.324 -18.310 1.00 80.56 350 TYR A CA 1
ATOM 2837 C C . TYR A 1 350 ? 28.189 -13.039 -17.888 1.00 80.56 350 TYR A C 1
ATOM 2839 O O . TYR A 1 350 ? 28.930 -12.442 -18.666 1.00 80.56 350 TYR A O 1
ATOM 2847 N N . THR A 1 351 ? 28.580 -13.429 -16.678 1.00 81.44 351 THR A N 1
ATOM 2848 C CA . THR A 1 351 ? 29.926 -13.214 -16.129 1.00 81.44 351 THR A CA 1
ATOM 2849 C C . THR A 1 351 ? 30.336 -14.413 -15.261 1.00 81.44 351 THR A C 1
ATOM 2851 O O . THR A 1 351 ? 30.509 -14.240 -14.049 1.00 81.44 351 THR A O 1
ATOM 2854 N N . PRO A 1 352 ? 30.406 -15.635 -15.833 1.00 80.00 352 PRO A N 1
ATOM 2855 C CA . PRO A 1 352 ? 30.686 -16.835 -15.058 1.00 80.00 352 PRO A CA 1
ATOM 2856 C C . PRO A 1 352 ? 32.103 -16.788 -14.493 1.00 80.00 352 PRO A C 1
ATOM 2858 O O . PRO A 1 352 ? 33.074 -16.579 -15.221 1.00 80.00 352 PRO A O 1
ATOM 2861 N N . ASP A 1 353 ? 32.210 -17.023 -13.193 1.00 79.88 353 ASP A N 1
ATOM 2862 C CA . ASP A 1 353 ? 33.463 -17.308 -12.517 1.00 79.88 353 ASP A CA 1
ATOM 2863 C C . ASP A 1 353 ? 33.592 -18.824 -12.375 1.00 79.88 353 ASP A C 1
ATOM 2865 O O . ASP A 1 353 ? 32.970 -19.437 -11.511 1.00 79.88 353 ASP A O 1
ATOM 2869 N N . TYR A 1 354 ? 34.403 -19.440 -13.233 1.00 81.69 354 TYR A N 1
ATOM 2870 C CA . TYR A 1 354 ? 34.602 -20.892 -13.246 1.00 81.69 354 TYR A CA 1
ATOM 2871 C C . TYR A 1 354 ? 35.321 -21.432 -11.999 1.00 81.69 354 TYR A C 1
ATOM 2873 O O . TYR A 1 354 ? 35.456 -22.645 -11.860 1.00 81.69 354 TYR A O 1
ATOM 2881 N N . THR A 1 355 ? 35.788 -20.561 -11.098 1.00 82.50 355 THR A N 1
ATOM 2882 C CA . THR A 1 355 ? 36.336 -20.962 -9.795 1.00 82.50 355 THR A CA 1
ATOM 2883 C C . THR A 1 355 ? 35.263 -21.085 -8.711 1.00 82.50 355 THR A C 1
ATOM 2885 O O . THR A 1 355 ? 35.524 -21.663 -7.656 1.00 82.50 355 THR A O 1
ATOM 2888 N N . LYS A 1 356 ? 34.052 -20.574 -8.968 1.00 83.81 356 LYS A N 1
ATOM 2889 C CA . LYS A 1 356 ? 32.912 -20.616 -8.054 1.00 83.81 356 LYS A CA 1
ATOM 2890 C C . LYS A 1 356 ? 31.930 -21.716 -8.474 1.00 83.81 356 LYS A C 1
ATOM 2892 O O . LYS A 1 356 ? 31.527 -21.795 -9.632 1.00 83.81 356 LYS A O 1
ATOM 2897 N N . GLU A 1 357 ? 31.480 -22.522 -7.516 1.00 83.38 357 GLU A N 1
ATOM 2898 C CA . GLU A 1 357 ? 30.311 -23.386 -7.708 1.00 83.38 357 GLU A CA 1
ATOM 2899 C C . GLU A 1 357 ? 29.020 -22.567 -7.563 1.00 83.38 357 GLU A C 1
ATOM 2901 O O . GLU A 1 357 ? 28.856 -21.790 -6.619 1.00 83.38 357 GLU A O 1
ATOM 2906 N N . TYR A 1 358 ? 28.111 -22.727 -8.524 1.00 84.75 358 TYR A N 1
ATOM 2907 C CA . TYR A 1 358 ? 26.815 -22.054 -8.553 1.00 84.75 358 TYR A CA 1
ATOM 2908 C C . TYR A 1 358 ? 25.717 -23.064 -8.220 1.00 84.75 358 TYR A C 1
ATOM 2910 O O . TYR A 1 358 ? 25.520 -24.016 -8.974 1.00 84.75 358 TYR A O 1
ATOM 2918 N N . ASP A 1 359 ? 24.981 -22.829 -7.134 1.00 86.31 359 ASP A N 1
ATOM 2919 C CA . ASP A 1 359 ? 23.788 -23.601 -6.772 1.00 86.31 359 ASP A CA 1
ATOM 2920 C C . ASP A 1 359 ? 22.550 -22.708 -6.907 1.00 86.31 359 ASP A C 1
ATOM 2922 O O . ASP A 1 359 ? 22.237 -21.892 -6.040 1.00 86.31 359 ASP A O 1
ATOM 2926 N N . ILE A 1 360 ? 21.892 -22.789 -8.063 1.00 88.81 360 ILE A N 1
ATOM 2927 C CA . ILE A 1 360 ? 20.783 -21.898 -8.411 1.00 88.81 360 ILE A CA 1
ATOM 2928 C C . ILE A 1 360 ? 19.459 -22.572 -8.050 1.00 88.81 360 ILE A C 1
ATOM 2930 O O . ILE A 1 360 ? 19.039 -23.534 -8.695 1.00 88.81 360 ILE A O 1
ATOM 2934 N N . ASP A 1 361 ? 18.753 -22.004 -7.069 1.00 89.31 361 ASP A N 1
ATOM 2935 C CA . ASP A 1 361 ? 17.390 -22.412 -6.717 1.00 89.31 361 ASP A CA 1
ATOM 2936 C C . ASP A 1 361 ? 16.411 -22.074 -7.854 1.00 89.31 361 ASP A C 1
ATOM 2938 O O . ASP A 1 361 ? 15.925 -20.947 -8.001 1.00 89.31 361 ASP A O 1
ATOM 2942 N N . THR A 1 362 ? 16.100 -23.089 -8.657 1.00 88.38 362 THR A N 1
ATOM 2943 C CA . THR A 1 362 ? 15.195 -22.992 -9.805 1.00 88.38 362 THR A CA 1
ATOM 2944 C C . THR A 1 362 ? 13.764 -22.621 -9.408 1.00 88.38 362 THR A C 1
ATOM 2946 O O . THR A 1 362 ? 13.113 -21.873 -10.137 1.00 88.38 362 THR A O 1
ATOM 2949 N N . ASN A 1 363 ? 13.271 -23.041 -8.239 1.00 88.06 363 ASN A N 1
ATOM 2950 C CA . ASN A 1 363 ? 11.913 -22.711 -7.791 1.00 88.06 363 ASN A CA 1
ATOM 2951 C C . ASN A 1 363 ? 11.801 -21.226 -7.426 1.00 88.06 363 ASN A C 1
ATOM 2953 O O . ASN A 1 363 ? 10.867 -20.533 -7.848 1.00 88.06 363 ASN A O 1
ATOM 2957 N N . SER A 1 364 ? 12.774 -20.726 -6.659 1.00 86.69 364 SER A N 1
ATOM 2958 C CA . SER A 1 364 ? 12.873 -19.305 -6.312 1.00 86.69 364 SER A CA 1
ATOM 2959 C C . SER A 1 364 ? 13.067 -18.441 -7.562 1.00 86.69 364 SER A C 1
ATOM 2961 O O . SER A 1 364 ? 12.396 -17.416 -7.734 1.00 86.69 364 SER A O 1
ATOM 2963 N N . LEU A 1 365 ? 13.903 -18.899 -8.499 1.00 90.25 365 LEU A N 1
ATOM 2964 C CA . LEU A 1 365 ? 14.124 -18.230 -9.776 1.00 90.25 365 LEU A CA 1
ATOM 2965 C C . LEU A 1 365 ? 12.837 -18.153 -10.608 1.00 90.25 365 LEU A C 1
ATOM 2967 O O . LEU A 1 365 ? 12.495 -17.073 -11.088 1.00 90.25 365 LEU A O 1
ATOM 2971 N N . GLN A 1 366 ? 12.080 -19.247 -10.734 1.00 88.81 366 GLN A N 1
ATOM 2972 C CA . GLN A 1 366 ? 10.830 -19.263 -11.500 1.00 88.81 366 GLN A CA 1
ATOM 2973 C C . GLN A 1 366 ? 9.806 -18.289 -10.915 1.00 88.81 366 GLN A C 1
ATOM 2975 O O . GLN A 1 366 ? 9.201 -17.496 -11.637 1.00 88.81 366 GLN A O 1
ATOM 2980 N N . LYS A 1 367 ? 9.644 -18.298 -9.588 1.00 84.81 367 LYS A N 1
ATOM 2981 C CA . LYS A 1 367 ? 8.774 -17.354 -8.877 1.00 84.81 367 LYS A CA 1
ATOM 2982 C C . LYS A 1 367 ? 9.208 -15.905 -9.114 1.00 84.81 367 LYS A C 1
ATOM 2984 O O . LYS A 1 367 ? 8.368 -15.047 -9.387 1.00 84.81 367 LYS A O 1
ATOM 2989 N N . THR A 1 368 ? 10.511 -15.639 -9.048 1.00 87.69 368 THR A N 1
ATOM 2990 C CA . THR A 1 368 ? 11.096 -14.314 -9.284 1.00 87.69 368 THR A CA 1
ATOM 2991 C C . THR A 1 368 ? 10.839 -13.841 -10.716 1.00 87.69 368 THR A C 1
ATOM 2993 O O . THR A 1 368 ? 10.391 -12.711 -10.915 1.00 87.69 368 THR A O 1
ATOM 2996 N N . LEU A 1 369 ? 11.038 -14.700 -11.720 1.00 87.56 369 LEU A N 1
ATOM 2997 C CA . LEU A 1 369 ? 10.768 -14.378 -13.124 1.00 87.56 369 LEU A CA 1
ATOM 2998 C C . LEU A 1 369 ? 9.279 -14.172 -13.399 1.00 87.56 369 LEU A C 1
ATOM 3000 O O . LEU A 1 369 ? 8.932 -13.213 -14.084 1.00 87.56 369 LEU A O 1
ATOM 3004 N N . ASN A 1 370 ? 8.403 -15.004 -12.830 1.00 82.44 370 ASN A N 1
ATOM 3005 C CA . ASN A 1 370 ? 6.953 -14.834 -12.933 1.00 82.44 370 ASN A CA 1
ATOM 3006 C C . ASN A 1 370 ? 6.517 -13.486 -12.357 1.00 82.44 370 ASN A C 1
ATOM 3008 O O . ASN A 1 370 ? 5.785 -12.744 -13.013 1.00 82.44 370 ASN A O 1
ATOM 3012 N N . ASN A 1 371 ? 7.046 -13.115 -11.185 1.00 79.56 371 ASN A N 1
ATOM 3013 C CA . ASN A 1 371 ? 6.843 -11.781 -10.633 1.00 79.56 371 ASN A CA 1
ATOM 3014 C C . ASN A 1 371 ? 7.324 -10.718 -11.628 1.00 79.56 371 ASN A C 1
ATOM 3016 O O . ASN A 1 371 ? 6.540 -9.856 -12.008 1.00 79.56 371 ASN A O 1
ATOM 3020 N N . ILE A 1 372 ? 8.563 -10.776 -12.123 1.00 81.00 372 ILE A N 1
ATOM 3021 C CA . ILE A 1 372 ? 9.094 -9.779 -13.072 1.00 81.00 372 ILE A CA 1
ATOM 3022 C C . ILE A 1 372 ? 8.233 -9.676 -14.344 1.00 81.00 372 ILE A C 1
ATOM 3024 O O . ILE A 1 372 ? 7.946 -8.567 -14.794 1.00 81.00 372 ILE A O 1
ATOM 3028 N N . LYS A 1 373 ? 7.796 -10.803 -14.913 1.00 77.12 373 LYS A N 1
ATOM 3029 C CA . LYS A 1 373 ? 6.943 -10.860 -16.109 1.00 77.12 373 LYS A CA 1
ATOM 3030 C C . LYS A 1 373 ? 5.590 -10.198 -15.882 1.00 77.12 373 LYS A C 1
ATOM 3032 O O . LYS A 1 373 ? 5.190 -9.373 -16.704 1.00 77.12 373 LYS A O 1
ATOM 3037 N N . ASN A 1 374 ? 4.938 -10.487 -14.757 1.00 69.81 374 ASN A N 1
ATOM 3038 C CA . ASN A 1 374 ? 3.654 -9.880 -14.402 1.00 69.81 374 ASN A CA 1
ATOM 3039 C C . ASN A 1 374 ? 3.759 -8.348 -14.306 1.00 69.81 374 ASN A C 1
ATOM 3041 O O . ASN A 1 374 ? 2.848 -7.644 -14.724 1.00 69.81 374 ASN A O 1
ATOM 3045 N N . HIS A 1 375 ? 4.909 -7.819 -13.874 1.00 66.38 375 HIS A N 1
ATOM 3046 C CA . HIS A 1 375 ? 5.163 -6.372 -13.817 1.00 66.38 375 HIS A CA 1
ATOM 3047 C C . HIS A 1 375 ? 5.585 -5.740 -15.156 1.00 66.38 375 HIS A C 1
ATOM 3049 O O . HIS A 1 375 ? 5.667 -4.517 -15.252 1.00 66.38 375 HIS A O 1
ATOM 3055 N N . LYS A 1 376 ? 5.908 -6.544 -16.178 1.00 64.06 376 LYS A N 1
ATOM 3056 C CA . LYS A 1 376 ? 6.325 -6.069 -17.510 1.00 64.06 376 LYS A CA 1
ATOM 3057 C C . LYS A 1 376 ? 5.217 -6.104 -18.555 1.00 64.06 376 LYS A C 1
ATOM 3059 O O . LYS A 1 376 ? 5.397 -5.529 -19.629 1.00 64.06 376 LYS A O 1
ATOM 3064 N N . GLY A 1 377 ? 4.114 -6.795 -18.275 1.00 56.31 377 GLY A N 1
ATOM 3065 C CA . GLY A 1 377 ? 2.948 -6.825 -19.150 1.00 56.31 377 GLY A CA 1
ATOM 3066 C C . GLY A 1 377 ? 2.394 -5.424 -19.414 1.00 56.31 377 GLY A C 1
ATOM 3067 O O . GLY A 1 377 ? 2.639 -4.485 -18.658 1.00 56.31 377 GLY A O 1
ATOM 3068 N N . ARG A 1 378 ? 1.641 -5.279 -20.512 1.00 45.97 378 ARG A N 1
ATOM 3069 C CA . ARG A 1 378 ? 0.888 -4.058 -20.827 1.00 45.97 378 ARG A CA 1
ATOM 3070 C C . ARG A 1 378 ? -0.077 -3.812 -19.664 1.00 45.97 378 ARG A C 1
ATOM 3072 O O . ARG A 1 378 ? -1.138 -4.429 -19.609 1.00 45.97 378 ARG A O 1
ATOM 3079 N N . GLN A 1 379 ? 0.314 -2.943 -18.735 1.00 49.88 379 GLN A N 1
ATOM 3080 C CA . GLN A 1 379 ? -0.492 -2.575 -17.578 1.00 49.88 379 GLN A CA 1
ATOM 3081 C C . GLN A 1 379 ? -1.629 -1.682 -18.076 1.00 49.88 379 GLN A C 1
ATOM 3083 O O . GLN A 1 379 ? -1.570 -0.458 -18.038 1.00 49.88 379 GLN A O 1
ATOM 3088 N N . SER A 1 380 ? -2.630 -2.331 -18.668 1.00 40.81 380 SER A N 1
ATOM 3089 C CA . SER A 1 380 ? -3.817 -1.696 -19.244 1.00 40.81 380 SER A CA 1
ATOM 3090 C C . SER A 1 380 ? -4.722 -1.095 -18.170 1.00 40.81 380 SER A C 1
ATOM 3092 O O . SER A 1 380 ? -5.582 -0.279 -18.482 1.00 40.81 380 SER A O 1
ATOM 3094 N N . ASN A 1 381 ? -4.495 -1.457 -16.903 1.00 49.47 381 ASN A N 1
ATOM 3095 C CA . ASN A 1 381 ? -5.338 -1.085 -15.782 1.00 49.47 381 ASN A CA 1
ATOM 3096 C C . ASN A 1 381 ? -4.542 -0.350 -14.705 1.00 49.47 381 ASN A C 1
ATOM 3098 O O . ASN A 1 381 ? -3.457 -0.775 -14.312 1.00 49.47 381 ASN A O 1
ATOM 3102 N N . LEU A 1 382 ? -5.156 0.699 -14.158 1.00 46.88 382 LEU A N 1
ATOM 3103 C CA . LEU A 1 382 ? -4.628 1.529 -13.069 1.00 46.88 382 LEU A CA 1
ATOM 3104 C C . LEU A 1 382 ? -4.281 0.740 -11.782 1.00 46.88 382 LEU A C 1
ATOM 3106 O O . LEU A 1 382 ? -3.533 1.249 -10.947 1.00 46.88 382 LEU A O 1
ATOM 3110 N N . PHE A 1 383 ? -4.802 -0.487 -11.608 1.00 51.25 383 PHE A N 1
ATOM 3111 C CA . PHE A 1 383 ? -4.696 -1.252 -10.351 1.00 51.25 383 PHE A CA 1
ATOM 3112 C C . PHE A 1 383 ? -4.446 -2.766 -10.487 1.00 51.25 383 PHE A C 1
ATOM 3114 O O . PHE A 1 383 ? -4.005 -3.376 -9.519 1.00 51.25 383 PHE A O 1
ATOM 3121 N N . GLY A 1 384 ? -4.703 -3.374 -11.649 1.00 53.06 384 GLY A N 1
ATOM 3122 C CA . GLY A 1 384 ? -4.966 -4.816 -11.738 1.00 53.06 384 GLY A CA 1
ATOM 3123 C C . GLY A 1 384 ? -3.773 -5.742 -11.468 1.00 53.06 384 GLY A C 1
ATOM 3124 O O . GLY A 1 384 ? -3.846 -6.607 -10.604 1.00 53.06 384 GLY A O 1
ATOM 3125 N N . ASP A 1 385 ? -2.651 -5.573 -12.168 1.00 63.62 385 ASP A N 1
ATOM 3126 C CA . ASP A 1 385 ? -1.665 -6.667 -12.303 1.00 63.62 385 ASP A CA 1
ATOM 3127 C C . ASP A 1 385 ? -0.623 -6.751 -11.169 1.00 63.62 385 ASP A C 1
ATOM 3129 O O . ASP A 1 385 ? 0.346 -7.503 -11.252 1.00 63.62 385 ASP A O 1
ATOM 3133 N N . SER A 1 386 ? -0.786 -5.961 -10.104 1.00 75.69 386 SER A N 1
ATOM 3134 C CA . SER A 1 386 ? 0.213 -5.832 -9.038 1.00 75.69 386 SER A CA 1
ATOM 3135 C C . SER A 1 386 ? -0.396 -5.991 -7.650 1.00 75.69 386 SER A C 1
ATOM 3137 O O . SER A 1 386 ? -1.530 -5.585 -7.407 1.00 75.69 386 SER A O 1
ATOM 3139 N N . THR A 1 387 ? 0.388 -6.532 -6.719 1.00 86.38 387 THR A N 1
ATOM 3140 C CA . THR A 1 387 ? 0.075 -6.507 -5.284 1.00 86.38 387 THR A CA 1
ATOM 3141 C C . THR A 1 387 ? 0.333 -5.096 -4.735 1.00 86.38 387 THR A C 1
ATOM 3143 O O . THR A 1 387 ? 1.488 -4.648 -4.738 1.00 86.38 387 THR A O 1
ATOM 3146 N N . PRO A 1 388 ? -0.684 -4.359 -4.246 1.00 86.12 388 PRO A N 1
ATOM 3147 C CA . PRO A 1 388 ? -0.492 -2.994 -3.763 1.00 86.12 388 PRO A CA 1
ATOM 3148 C C . PRO A 1 388 ? 0.604 -2.914 -2.693 1.00 86.12 388 PRO A C 1
ATOM 3150 O O . PRO A 1 388 ? 0.652 -3.742 -1.777 1.00 86.12 388 PRO A O 1
ATOM 3153 N N . TYR A 1 389 ? 1.490 -1.920 -2.824 1.00 87.00 389 TYR A N 1
ATOM 3154 C CA . TYR A 1 389 ? 2.720 -1.694 -2.041 1.00 87.00 389 TYR A CA 1
ATOM 3155 C C . TYR A 1 389 ? 3.794 -2.790 -2.144 1.00 87.00 389 TYR A C 1
ATOM 3157 O O . TYR A 1 389 ? 4.968 -2.466 -2.316 1.00 87.00 389 TYR A O 1
ATOM 3165 N N . LEU A 1 390 ? 3.424 -4.071 -2.061 1.00 89.12 390 LEU A N 1
ATOM 3166 C CA . LEU A 1 390 ? 4.356 -5.205 -2.060 1.00 89.12 390 LEU A CA 1
ATOM 3167 C C . LEU A 1 390 ? 5.100 -5.349 -3.389 1.00 89.12 390 LEU A C 1
ATOM 3169 O O . LEU A 1 390 ? 6.294 -5.637 -3.384 1.00 89.12 390 LEU A O 1
ATOM 3173 N N . SER A 1 391 ? 4.427 -5.082 -4.505 1.00 84.81 391 SER A N 1
ATOM 3174 C CA . SER A 1 391 ? 5.026 -5.044 -5.840 1.00 84.81 391 SER A CA 1
ATOM 3175 C C . SER A 1 391 ? 6.057 -3.923 -5.989 1.00 84.81 391 SER A C 1
ATOM 3177 O O . SER A 1 391 ? 7.145 -4.131 -6.524 1.00 84.81 391 SER A O 1
ATOM 3179 N N . SER A 1 392 ? 5.752 -2.727 -5.475 1.00 83.69 392 SER A N 1
ATOM 3180 C CA . SER A 1 392 ? 6.700 -1.606 -5.481 1.00 83.69 392 SER A CA 1
ATOM 3181 C C . SER A 1 392 ? 7.895 -1.878 -4.566 1.00 83.69 392 SER A C 1
ATOM 3183 O O . SER A 1 392 ? 9.029 -1.596 -4.946 1.00 83.69 392 SER A O 1
ATOM 3185 N N . TYR A 1 393 ? 7.655 -2.486 -3.401 1.00 88.38 393 TYR A N 1
ATOM 3186 C CA . TYR A 1 393 ? 8.711 -2.918 -2.489 1.00 88.38 393 TYR A CA 1
ATOM 3187 C C . TYR A 1 393 ? 9.612 -3.992 -3.117 1.00 88.38 393 TYR A C 1
ATOM 3189 O O . TYR A 1 393 ? 10.832 -3.890 -3.020 1.00 88.38 393 TYR A O 1
ATOM 3197 N N . PHE A 1 394 ? 9.031 -4.964 -3.831 1.00 87.94 394 PHE A N 1
ATOM 3198 C CA . PHE A 1 394 ? 9.770 -5.970 -4.596 1.00 87.94 394 PHE A CA 1
ATOM 3199 C C . PHE A 1 394 ? 10.652 -5.323 -5.670 1.00 87.94 394 PHE A C 1
ATOM 3201 O O . PHE A 1 394 ? 11.850 -5.587 -5.717 1.00 87.94 394 PHE A O 1
ATOM 3208 N N . LYS A 1 395 ? 10.095 -4.424 -6.495 1.00 82.94 395 LYS A N 1
ATOM 3209 C CA . LYS A 1 395 ? 10.848 -3.723 -7.549 1.00 82.94 395 LYS A CA 1
ATOM 3210 C C . LYS A 1 395 ? 12.026 -2.928 -6.975 1.00 82.94 395 LYS A C 1
ATOM 3212 O O . LYS A 1 395 ? 13.116 -2.960 -7.540 1.00 82.94 395 LYS A O 1
ATOM 3217 N N . TRP A 1 396 ? 11.817 -2.237 -5.858 1.00 86.56 396 TRP A N 1
ATOM 3218 C CA . TRP A 1 396 ? 12.880 -1.491 -5.190 1.00 86.56 396 TRP A CA 1
ATOM 3219 C C . TRP A 1 396 ? 13.967 -2.417 -4.638 1.00 86.56 396 TRP A C 1
ATOM 3221 O O . TRP A 1 396 ? 15.139 -2.209 -4.927 1.00 86.56 396 TRP A O 1
ATOM 3231 N N . LEU A 1 397 ? 13.589 -3.449 -3.880 1.00 90.31 397 LEU A N 1
ATOM 3232 C CA . LEU A 1 397 ? 14.547 -4.290 -3.166 1.00 90.31 397 LEU A CA 1
ATOM 3233 C C . LEU A 1 397 ? 15.290 -5.257 -4.096 1.00 90.31 397 LEU A C 1
ATOM 3235 O O . LEU A 1 397 ? 16.512 -5.362 -4.013 1.00 90.31 397 LEU A O 1
ATOM 3239 N N . VAL A 1 398 ? 14.559 -5.957 -4.968 1.00 89.19 398 VAL A N 1
ATOM 3240 C CA . VAL A 1 398 ? 15.080 -7.045 -5.814 1.00 89.19 398 VAL A CA 1
ATOM 3241 C C . VAL A 1 398 ? 15.730 -6.515 -7.082 1.00 89.19 398 VAL A C 1
ATOM 3243 O O . VAL A 1 398 ? 16.777 -7.011 -7.485 1.00 89.19 398 VAL A O 1
ATOM 3246 N N . LEU A 1 399 ? 15.122 -5.507 -7.709 1.00 83.69 399 LEU A N 1
ATOM 3247 C CA . LEU A 1 399 ? 15.554 -5.011 -9.017 1.00 83.69 399 LEU A CA 1
ATOM 3248 C C . LEU A 1 399 ? 16.284 -3.668 -8.946 1.00 83.69 399 LEU A C 1
ATOM 3250 O O . LEU A 1 399 ? 16.652 -3.146 -9.992 1.00 83.69 399 LEU A O 1
ATOM 3254 N N . ASP A 1 400 ? 16.457 -3.077 -7.760 1.00 81.31 400 ASP A N 1
ATOM 3255 C CA . ASP A 1 400 ? 17.039 -1.739 -7.583 1.00 81.31 400 ASP A CA 1
ATOM 3256 C C . ASP A 1 400 ? 16.315 -0.673 -8.433 1.00 81.31 400 ASP A C 1
ATOM 3258 O O . ASP A 1 400 ? 16.919 0.218 -9.025 1.00 81.31 400 ASP A O 1
ATOM 3262 N N . ASN A 1 401 ? 14.982 -0.791 -8.525 1.00 71.69 401 ASN A N 1
ATOM 3263 C CA . ASN A 1 401 ? 14.102 -0.016 -9.411 1.00 71.69 401 ASN A CA 1
ATOM 3264 C C . ASN A 1 401 ? 14.335 -0.192 -10.924 1.00 71.69 401 ASN A C 1
ATOM 3266 O O . ASN A 1 401 ? 13.648 0.456 -11.720 1.00 71.69 401 ASN A O 1
ATOM 3270 N N . LEU A 1 402 ? 15.222 -1.095 -11.336 1.00 72.19 402 LEU A N 1
ATOM 3271 C CA . LEU A 1 402 ? 15.479 -1.428 -12.733 1.00 72.19 402 LEU A CA 1
ATOM 3272 C C . LEU A 1 402 ? 14.485 -2.477 -13.254 1.00 72.19 402 LEU A C 1
ATOM 3274 O O . LEU A 1 402 ? 13.632 -2.996 -12.532 1.00 72.19 402 LEU A O 1
ATOM 3278 N N . SER A 1 403 ? 14.581 -2.792 -14.547 1.00 70.56 403 SER A N 1
ATOM 3279 C CA . SER A 1 403 ? 13.853 -3.913 -15.145 1.00 70.56 403 SER A CA 1
ATOM 3280 C C . SER A 1 403 ? 14.787 -4.812 -15.952 1.00 70.56 403 SER A C 1
ATOM 3282 O O . SER A 1 403 ? 15.765 -4.365 -16.554 1.00 70.56 403 SER A O 1
ATOM 3284 N N . LEU A 1 404 ? 14.459 -6.098 -15.990 1.00 75.50 404 LEU A N 1
ATOM 3285 C CA . LEU A 1 404 ? 15.214 -7.124 -16.703 1.00 75.50 404 LEU A CA 1
ATOM 3286 C C . LEU A 1 404 ? 14.714 -7.250 -18.137 1.00 75.50 404 LEU A C 1
ATOM 3288 O O . LEU A 1 404 ? 13.535 -7.509 -18.313 1.00 75.50 404 LEU A O 1
ATOM 3292 N N . SER A 1 405 ? 15.543 -7.076 -19.173 1.00 75.31 405 SER A N 1
ATOM 3293 C CA . SER A 1 405 ? 15.073 -7.125 -20.574 1.00 75.31 405 SER A CA 1
ATOM 3294 C C . SER A 1 405 ? 14.424 -8.472 -20.941 1.00 75.31 405 SER A C 1
ATOM 3296 O O . SER A 1 405 ? 14.790 -9.511 -20.398 1.00 75.31 405 SER A O 1
ATOM 3298 N N . ASN A 1 406 ? 13.470 -8.471 -21.884 1.00 75.94 406 ASN A N 1
ATOM 3299 C CA . ASN A 1 406 ? 12.768 -9.705 -22.287 1.00 75.94 406 ASN A CA 1
ATOM 3300 C C . ASN A 1 406 ? 13.743 -10.749 -22.847 1.00 75.94 406 ASN A C 1
ATOM 3302 O O . ASN A 1 406 ? 13.605 -11.929 -22.564 1.00 75.94 406 ASN A O 1
ATOM 3306 N N . LYS A 1 407 ? 14.791 -10.305 -23.556 1.00 76.38 407 LYS A N 1
ATOM 3307 C CA . LYS A 1 407 ? 15.873 -11.180 -24.026 1.00 76.38 407 LYS A CA 1
ATOM 3308 C C . LYS A 1 407 ? 16.537 -11.926 -22.866 1.00 76.38 407 LYS A C 1
ATOM 3310 O O . LYS A 1 407 ? 16.689 -13.134 -22.955 1.00 76.38 407 LYS A O 1
ATOM 3315 N N . LYS A 1 408 ? 16.884 -11.224 -21.779 1.00 82.75 408 LYS A N 1
ATOM 3316 C CA . LYS A 1 408 ? 17.500 -11.839 -20.593 1.00 82.75 408 LYS A CA 1
ATOM 3317 C C . LYS A 1 408 ? 16.557 -12.822 -19.903 1.00 82.75 408 LYS A C 1
ATOM 3319 O O . LYS A 1 408 ? 16.988 -13.918 -19.576 1.00 82.75 408 LYS A O 1
ATOM 3324 N N . ILE A 1 409 ? 15.287 -12.450 -19.728 1.00 84.88 409 ILE A N 1
ATOM 3325 C CA . ILE A 1 409 ? 14.261 -13.332 -19.148 1.00 84.88 409 ILE A CA 1
ATOM 3326 C C . ILE A 1 409 ? 14.155 -14.620 -19.973 1.00 84.88 409 ILE A C 1
ATOM 3328 O O . ILE A 1 409 ? 14.344 -15.702 -19.435 1.00 84.88 409 ILE A O 1
ATOM 3332 N N . ASN A 1 410 ? 13.979 -14.502 -21.291 1.00 83.31 410 ASN A N 1
ATOM 3333 C CA . ASN A 1 410 ? 13.858 -15.658 -22.179 1.00 8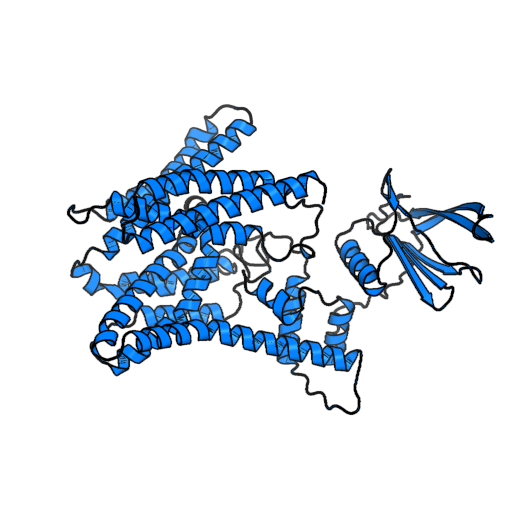3.31 410 ASN A CA 1
ATOM 3334 C C . ASN A 1 410 ? 15.140 -16.510 -22.205 1.00 83.31 410 ASN A C 1
ATOM 3336 O O . ASN A 1 410 ? 15.062 -17.727 -22.331 1.00 83.31 410 ASN A O 1
ATOM 3340 N N . THR A 1 411 ? 16.328 -15.900 -22.103 1.00 84.88 411 THR A N 1
ATOM 3341 C CA . THR A 1 411 ? 17.593 -16.644 -21.984 1.00 84.88 411 THR A CA 1
ATOM 3342 C C . THR A 1 411 ? 17.632 -17.465 -20.698 1.00 84.88 411 THR A C 1
ATOM 3344 O O . THR A 1 411 ? 17.954 -18.647 -20.762 1.00 84.88 411 THR A O 1
ATOM 3347 N N . ILE A 1 412 ? 17.275 -16.869 -19.557 1.00 89.25 412 ILE A N 1
ATOM 3348 C CA . ILE A 1 412 ? 17.218 -17.583 -18.277 1.00 89.25 412 ILE A CA 1
ATOM 3349 C C . ILE A 1 412 ? 16.230 -18.751 -18.374 1.00 89.25 412 ILE A C 1
ATOM 3351 O O . ILE A 1 412 ? 16.553 -19.864 -17.975 1.00 89.25 412 ILE A O 1
ATOM 3355 N N . GLU A 1 413 ? 15.055 -18.535 -18.964 1.00 88.31 413 GLU A N 1
ATOM 3356 C CA . GLU A 1 413 ? 14.029 -19.578 -19.047 1.00 88.31 413 GLU A CA 1
ATOM 3357 C C . GLU A 1 413 ? 14.406 -20.755 -19.929 1.00 88.31 413 GLU A C 1
ATOM 3359 O O . GLU A 1 413 ? 14.119 -21.902 -19.589 1.00 88.31 413 GLU A O 1
ATOM 3364 N N . LYS A 1 414 ? 15.123 -20.486 -21.018 1.00 86.19 414 LYS A N 1
ATOM 3365 C CA . LYS A 1 414 ? 15.670 -21.541 -21.869 1.00 86.19 414 LYS A CA 1
ATOM 3366 C C . LYS A 1 414 ? 16.726 -22.369 -21.151 1.00 86.19 414 LYS A C 1
ATOM 3368 O O . LYS A 1 414 ? 16.733 -23.581 -21.310 1.00 86.19 414 LYS A O 1
ATOM 3373 N N . ILE A 1 415 ? 17.600 -21.724 -20.377 1.00 88.00 415 ILE A N 1
ATOM 3374 C CA . ILE A 1 415 ? 18.695 -22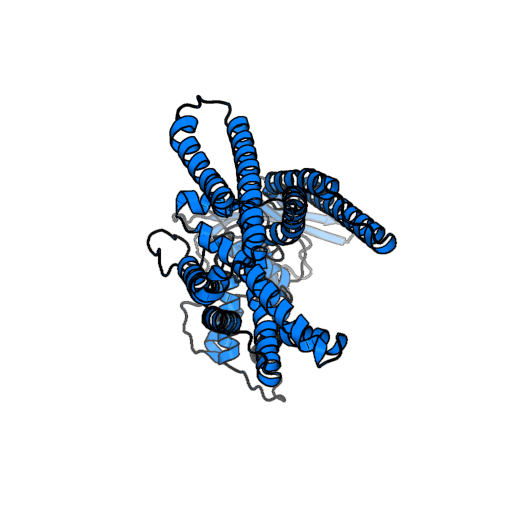.406 -19.676 1.00 88.00 415 ILE A CA 1
ATOM 3375 C C . ILE A 1 415 ? 18.164 -23.228 -18.494 1.00 88.00 415 ILE A C 1
ATOM 3377 O O . ILE A 1 415 ? 18.573 -24.371 -18.327 1.00 88.00 415 ILE A O 1
ATOM 3381 N N . PHE A 1 416 ? 17.251 -22.671 -17.691 1.00 89.06 416 PHE A N 1
ATOM 3382 C CA . PHE A 1 416 ? 16.856 -23.263 -16.405 1.00 89.06 416 PHE A CA 1
ATOM 3383 C C . PHE A 1 416 ? 15.511 -23.995 -16.410 1.00 89.06 416 PHE A C 1
ATOM 3385 O O . PHE A 1 416 ? 15.319 -24.890 -15.592 1.00 89.06 416 PHE A O 1
ATOM 3392 N N . PHE A 1 417 ? 14.579 -23.644 -17.302 1.00 87.25 417 PHE A N 1
ATOM 3393 C CA . PHE A 1 417 ? 13.218 -24.208 -17.305 1.00 87.25 417 PHE A CA 1
ATOM 3394 C C . PHE A 1 417 ? 12.874 -24.966 -18.588 1.00 87.25 417 PHE A C 1
ATOM 3396 O O . PHE A 1 417 ? 11.788 -25.531 -18.685 1.00 87.25 417 PHE A O 1
ATOM 3403 N N . ASN A 1 418 ? 13.794 -24.996 -19.560 1.00 76.12 418 ASN A N 1
ATOM 3404 C CA . ASN A 1 418 ? 13.600 -25.600 -20.879 1.00 76.12 418 ASN A CA 1
ATOM 3405 C C . ASN A 1 418 ? 12.304 -25.119 -21.568 1.00 76.12 418 ASN A C 1
ATOM 3407 O O . ASN A 1 418 ? 11.689 -25.841 -22.354 1.00 76.12 418 ASN A O 1
ATOM 3411 N N . ASP A 1 419 ? 11.870 -23.899 -21.236 1.00 64.38 419 ASP A N 1
ATOM 3412 C CA . ASP A 1 419 ? 10.598 -23.352 -21.685 1.00 64.38 419 ASP A CA 1
ATOM 3413 C C . ASP A 1 419 ? 10.803 -22.771 -23.088 1.00 64.38 419 ASP A C 1
ATOM 3415 O O . ASP A 1 419 ? 11.383 -21.696 -23.284 1.00 64.38 419 ASP A O 1
ATOM 3419 N N . ILE A 1 420 ? 10.379 -23.527 -24.102 1.00 50.97 420 ILE A N 1
ATOM 3420 C CA . ILE A 1 420 ? 10.430 -23.130 -25.514 1.00 50.97 420 ILE A CA 1
ATOM 3421 C C . ILE A 1 420 ? 9.244 -22.190 -25.771 1.00 50.97 420 ILE A C 1
ATOM 3423 O O . ILE A 1 420 ? 8.381 -22.441 -26.611 1.00 50.97 420 ILE A O 1
ATOM 3427 N N . SER A 1 421 ? 9.158 -21.093 -25.019 1.00 45.59 421 SER A N 1
ATOM 3428 C CA . SER A 1 421 ? 8.182 -20.049 -25.304 1.00 45.59 421 SER A CA 1
ATOM 3429 C C . SER A 1 421 ? 8.599 -19.334 -26.597 1.00 45.59 421 SER A C 1
ATOM 3431 O O . SER A 1 421 ? 9.553 -18.559 -26.655 1.00 45.59 421 SER A O 1
ATOM 3433 N N . SER A 1 422 ? 7.922 -19.756 -27.669 1.00 39.78 422 SER A N 1
ATOM 3434 C CA . SER A 1 422 ? 7.717 -19.150 -28.990 1.00 39.78 422 SER A CA 1
ATOM 3435 C C . SER A 1 422 ? 8.698 -18.058 -29.435 1.00 39.78 422 SER A C 1
ATOM 3437 O O . SER A 1 422 ? 8.697 -16.949 -28.907 1.00 39.78 422 SER A O 1
ATOM 3439 N N . ASN A 1 423 ? 9.418 -18.366 -30.517 1.00 36.47 423 ASN A N 1
ATOM 3440 C CA . ASN A 1 423 ? 10.109 -17.444 -31.415 1.00 36.47 423 ASN A CA 1
ATOM 3441 C C . ASN A 1 423 ? 10.994 -16.406 -30.708 1.00 36.47 423 ASN A C 1
ATOM 3443 O O . ASN A 1 423 ? 10.590 -15.286 -30.398 1.00 36.47 423 ASN A O 1
ATOM 3447 N N . LEU A 1 424 ? 12.289 -16.733 -30.613 1.00 36.16 424 LEU A N 1
ATOM 3448 C CA . LEU A 1 424 ? 13.296 -15.714 -30.902 1.00 36.16 424 LEU A CA 1
ATOM 3449 C C . LEU A 1 424 ? 12.963 -15.198 -32.307 1.00 36.16 424 LEU A C 1
ATOM 3451 O O . LEU A 1 424 ? 13.432 -15.757 -33.290 1.00 36.16 424 LEU A O 1
ATOM 3455 N N . ALA A 1 425 ? 12.116 -14.173 -32.410 1.00 34.47 425 ALA A N 1
ATOM 3456 C CA . ALA A 1 425 ? 12.187 -13.289 -33.552 1.00 34.47 425 ALA A CA 1
ATOM 3457 C C . ALA A 1 425 ? 13.629 -12.784 -33.526 1.00 34.47 425 ALA A C 1
ATOM 3459 O O . ALA A 1 425 ? 14.022 -12.034 -32.626 1.00 34.47 425 ALA A O 1
ATOM 3460 N N . SER A 1 426 ? 14.446 -13.332 -34.421 1.00 34.28 426 SER A N 1
ATOM 3461 C CA . SER A 1 426 ? 15.741 -12.784 -34.774 1.00 34.28 426 SER A CA 1
ATOM 3462 C C . SER A 1 426 ? 15.542 -11.281 -34.901 1.00 34.28 426 SER A C 1
ATOM 3464 O O . SER A 1 426 ? 14.730 -10.816 -35.694 1.00 34.28 426 SER A O 1
ATOM 3466 N N . SER A 1 427 ? 16.198 -10.515 -34.035 1.00 39.09 427 SER A N 1
ATOM 3467 C CA . SER A 1 427 ? 15.974 -9.077 -33.880 1.00 39.09 427 SER A CA 1
ATOM 3468 C C . SER A 1 427 ? 16.600 -8.250 -35.006 1.00 39.09 427 SER A C 1
ATOM 3470 O O . SER A 1 427 ? 17.040 -7.137 -34.762 1.00 39.09 427 SER A O 1
ATOM 3472 N N . ILE A 1 428 ? 16.665 -8.821 -36.205 1.00 39.50 428 ILE A N 1
ATOM 3473 C CA . ILE A 1 428 ? 16.997 -8.193 -37.478 1.00 39.50 428 ILE A CA 1
ATOM 3474 C C . ILE A 1 428 ? 16.219 -9.018 -38.510 1.00 39.50 428 ILE A C 1
ATOM 3476 O O . ILE A 1 428 ? 16.753 -9.931 -39.130 1.00 39.50 428 ILE A O 1
ATOM 3480 N N . ILE A 1 429 ? 14.904 -8.828 -38.581 1.00 43.00 429 ILE A N 1
ATOM 3481 C CA . ILE A 1 429 ? 14.201 -9.135 -39.824 1.00 43.00 429 ILE A CA 1
ATOM 3482 C C . ILE A 1 429 ? 14.139 -7.782 -40.507 1.00 43.00 429 ILE A C 1
ATOM 3484 O O . ILE A 1 429 ? 13.322 -6.947 -40.121 1.00 43.00 429 ILE A O 1
ATOM 3488 N N . GLU A 1 430 ? 15.052 -7.555 -41.452 1.00 46.44 430 GLU A N 1
ATOM 3489 C CA . GLU A 1 430 ? 14.825 -6.600 -42.531 1.00 46.44 430 GLU A CA 1
ATOM 3490 C C . GLU A 1 430 ? 13.451 -6.945 -43.107 1.00 46.44 430 GLU A C 1
ATOM 3492 O O . GLU A 1 430 ? 13.269 -7.952 -43.790 1.00 46.44 430 GLU A O 1
ATOM 3497 N N . LYS A 1 431 ? 12.424 -6.178 -42.742 1.00 53.03 431 LYS A N 1
ATOM 3498 C CA . LYS A 1 431 ? 11.241 -6.143 -43.584 1.00 53.03 431 LYS A CA 1
ATOM 3499 C C . LYS A 1 431 ? 11.640 -5.239 -44.731 1.00 53.03 431 LYS A C 1
ATOM 3501 O O . LYS A 1 431 ? 11.717 -4.031 -44.532 1.00 53.03 431 LYS A O 1
ATOM 3506 N N . ASP A 1 432 ? 11.854 -5.835 -45.899 1.00 58.06 432 ASP A N 1
ATOM 3507 C CA . ASP A 1 432 ? 12.231 -5.199 -47.175 1.00 58.06 432 ASP A CA 1
ATOM 3508 C C . ASP A 1 432 ? 11.333 -4.027 -47.627 1.00 58.06 432 ASP A C 1
ATOM 3510 O O . ASP A 1 432 ? 11.515 -3.480 -48.713 1.00 58.06 432 ASP A O 1
ATOM 3514 N N . ASN A 1 433 ? 10.347 -3.630 -46.827 1.00 73.88 433 ASN A N 1
ATOM 3515 C CA . ASN A 1 433 ? 9.342 -2.643 -47.174 1.00 73.88 433 ASN A CA 1
ATOM 3516 C C . ASN A 1 433 ? 9.692 -1.227 -46.697 1.00 73.88 433 ASN A C 1
ATOM 3518 O O . ASN A 1 433 ? 9.153 -0.283 -47.260 1.00 73.88 433 ASN A O 1
ATOM 3522 N N . VAL A 1 434 ? 10.580 -1.051 -45.709 1.00 82.38 434 VAL A N 1
ATOM 3523 C CA . VAL A 1 434 ? 11.036 0.285 -45.284 1.00 82.38 434 VAL A CA 1
ATOM 3524 C C . VAL A 1 434 ? 12.410 0.556 -45.886 1.00 82.38 434 VAL A C 1
ATOM 3526 O O . VAL A 1 434 ? 13.353 -0.183 -45.609 1.00 82.38 434 VAL A O 1
ATOM 3529 N N . LYS A 1 435 ? 12.525 1.578 -46.739 1.00 85.12 435 LYS A N 1
ATOM 3530 C CA . LYS A 1 435 ? 13.751 1.866 -47.501 1.00 85.12 435 LYS A CA 1
ATOM 3531 C C . LYS A 1 435 ? 14.099 3.343 -47.457 1.00 85.12 435 LYS A C 1
ATOM 3533 O O . LYS A 1 435 ? 13.218 4.188 -47.360 1.00 85.12 435 LYS A O 1
ATOM 3538 N N . ILE A 1 436 ? 15.385 3.643 -47.606 1.00 85.94 436 ILE A N 1
ATOM 3539 C CA . ILE A 1 436 ? 15.840 5.011 -47.847 1.00 85.94 436 ILE A CA 1
ATOM 3540 C C . ILE A 1 436 ? 15.378 5.429 -49.249 1.00 85.94 436 ILE A C 1
ATOM 3542 O O . ILE A 1 436 ? 15.692 4.746 -50.226 1.00 85.94 436 ILE A O 1
ATOM 3546 N N . ASN A 1 437 ? 14.615 6.516 -49.327 1.00 86.81 437 ASN A N 1
ATOM 3547 C CA . ASN A 1 437 ? 14.123 7.112 -50.565 1.00 86.81 437 ASN A CA 1
ATOM 3548 C C . ASN A 1 437 ? 15.102 8.159 -51.109 1.00 86.81 437 ASN A C 1
ATOM 3550 O O . ASN A 1 437 ? 15.402 8.158 -52.301 1.00 86.81 437 ASN A O 1
ATOM 3554 N N . ASP A 1 438 ? 15.643 9.001 -50.225 1.00 89.00 438 ASP A N 1
ATOM 3555 C CA . ASP A 1 438 ? 16.584 10.058 -50.594 1.00 89.00 438 ASP A CA 1
ATOM 3556 C C . ASP A 1 438 ? 17.739 10.188 -49.592 1.00 89.00 438 ASP A C 1
ATOM 3558 O O . ASP A 1 438 ? 17.611 9.884 -48.401 1.00 89.00 438 ASP A O 1
ATOM 3562 N N . ILE A 1 439 ? 18.889 10.629 -50.103 1.00 91.62 439 ILE A N 1
ATOM 3563 C CA . ILE A 1 439 ? 20.101 10.893 -49.329 1.00 91.62 439 ILE A CA 1
ATOM 3564 C C . ILE A 1 439 ? 20.681 12.224 -49.790 1.00 91.62 439 ILE A C 1
ATOM 3566 O O . ILE A 1 439 ? 21.132 12.357 -50.927 1.00 91.62 439 ILE A O 1
ATOM 3570 N N . SER A 1 440 ? 20.778 13.180 -48.870 1.00 92.88 440 SER A N 1
ATOM 3571 C CA . SER A 1 440 ? 21.500 14.434 -49.095 1.00 92.88 440 SER A CA 1
ATOM 3572 C C . SER A 1 440 ? 22.639 14.591 -48.097 1.00 92.88 440 SER A C 1
ATOM 3574 O O . SER A 1 440 ? 22.565 14.122 -46.961 1.00 92.88 440 SER A O 1
ATOM 3576 N N . ALA A 1 441 ? 23.726 15.234 -48.524 1.00 91.06 441 ALA A N 1
ATOM 3577 C CA . ALA A 1 441 ? 24.875 15.486 -47.670 1.00 91.06 441 ALA A CA 1
ATOM 3578 C C . ALA A 1 441 ? 25.389 16.917 -47.838 1.00 91.06 441 ALA A C 1
ATOM 3580 O O . ALA A 1 441 ? 25.549 17.405 -48.956 1.00 91.06 441 ALA A O 1
ATOM 3581 N N . GLU A 1 442 ? 25.691 17.565 -46.719 1.00 93.62 442 GLU A N 1
ATOM 3582 C CA . GLU A 1 442 ? 26.260 18.910 -46.671 1.00 93.62 442 GLU A CA 1
ATOM 3583 C C . GLU A 1 442 ? 27.537 18.889 -45.837 1.00 93.62 442 GLU A C 1
ATOM 3585 O O . GLU A 1 442 ? 27.509 18.489 -44.674 1.00 93.62 442 GLU A O 1
ATOM 3590 N N . SER A 1 443 ? 28.656 19.338 -46.409 1.00 91.75 443 SER A N 1
ATOM 3591 C CA . SER A 1 443 ? 29.960 19.352 -45.739 1.00 91.75 443 SER A CA 1
ATOM 3592 C C . SER A 1 443 ? 30.514 20.770 -45.640 1.00 91.75 443 SER A C 1
ATOM 3594 O O . SER A 1 443 ? 30.654 21.470 -46.642 1.00 91.75 443 SER A O 1
ATOM 3596 N N . VAL A 1 444 ? 30.890 21.183 -44.430 1.00 93.81 444 VAL A N 1
ATOM 3597 C CA . VAL A 1 444 ? 31.483 22.492 -44.136 1.00 93.81 444 VAL A CA 1
ATOM 3598 C C . VAL A 1 444 ? 32.822 22.297 -43.434 1.00 93.81 444 VAL A C 1
ATOM 3600 O O . VAL A 1 444 ? 32.920 21.579 -42.439 1.00 93.81 444 VAL A O 1
ATOM 3603 N N . TYR A 1 445 ? 33.867 22.950 -43.941 1.00 92.38 445 TYR A N 1
ATOM 3604 C CA . TYR A 1 445 ? 35.187 22.909 -43.316 1.00 92.38 445 TYR A CA 1
ATOM 3605 C C . TYR A 1 445 ? 35.268 23.878 -42.131 1.00 92.38 445 TYR A C 1
ATOM 3607 O O . TYR A 1 445 ? 35.137 25.095 -42.296 1.00 92.38 445 TYR A O 1
ATOM 3615 N N . ASP A 1 446 ? 35.531 23.347 -40.938 1.00 90.38 446 ASP A N 1
ATOM 3616 C CA . ASP A 1 446 ? 35.742 24.129 -39.726 1.00 90.38 446 ASP A CA 1
ATOM 3617 C C . ASP A 1 446 ? 37.234 24.440 -39.547 1.00 90.38 446 ASP A C 1
ATOM 3619 O O . ASP A 1 446 ? 38.025 23.612 -39.087 1.00 90.38 446 ASP A O 1
ATOM 3623 N N . LYS A 1 447 ? 37.615 25.677 -39.886 1.00 90.50 447 LYS A N 1
ATOM 3624 C CA . LYS A 1 447 ? 38.996 26.174 -39.769 1.00 90.50 447 LYS A CA 1
ATOM 3625 C C . LYS A 1 447 ? 39.515 26.221 -38.328 1.00 90.50 447 LYS A C 1
ATOM 3627 O O . LYS A 1 447 ? 40.724 26.272 -38.140 1.00 90.50 447 LYS A O 1
ATOM 3632 N N . THR A 1 448 ? 38.641 26.249 -37.320 1.00 89.38 448 THR A N 1
ATOM 3633 C CA . THR A 1 448 ? 39.066 26.347 -35.911 1.00 89.38 448 THR A CA 1
ATOM 3634 C C . THR A 1 448 ? 39.522 25.002 -35.360 1.00 89.38 448 THR A C 1
ATOM 3636 O O . THR A 1 448 ? 40.470 24.938 -34.583 1.00 89.38 448 THR A O 1
ATOM 3639 N N . GLN A 1 449 ? 38.868 23.928 -35.799 1.00 85.94 449 GLN A N 1
ATOM 3640 C CA . GLN A 1 449 ? 39.157 22.557 -35.384 1.00 85.94 449 GLN A CA 1
ATOM 3641 C C . GLN A 1 449 ? 39.973 21.784 -36.433 1.00 85.94 449 GLN A C 1
ATOM 3643 O O . GLN A 1 449 ? 40.452 20.697 -36.135 1.00 85.94 449 GLN A O 1
ATOM 3648 N N . ASN A 1 450 ? 40.168 22.352 -37.632 1.00 90.69 450 ASN A N 1
ATOM 3649 C CA . ASN A 1 450 ? 40.781 21.699 -38.795 1.00 90.69 450 ASN A CA 1
ATOM 3650 C C . ASN A 1 450 ? 40.095 20.374 -39.165 1.00 90.69 450 ASN A C 1
ATOM 3652 O O . ASN A 1 450 ? 40.752 19.383 -39.476 1.00 90.69 450 ASN A O 1
ATOM 3656 N N . VAL A 1 451 ? 38.759 20.361 -39.128 1.00 89.25 451 VAL A N 1
ATOM 3657 C CA . VAL A 1 451 ? 37.936 19.184 -39.445 1.00 89.25 451 VAL A CA 1
ATOM 3658 C C . VAL A 1 451 ? 36.836 19.537 -40.439 1.00 89.25 451 VAL A C 1
ATOM 3660 O O . VAL A 1 451 ? 36.356 20.669 -40.487 1.00 89.25 451 VAL A O 1
ATOM 3663 N N . TRP A 1 452 ? 36.396 18.548 -41.211 1.00 91.12 452 TRP A N 1
ATOM 3664 C CA . TRP A 1 452 ? 35.162 18.640 -41.986 1.00 91.12 452 TRP A CA 1
ATOM 3665 C C . TRP A 1 452 ? 33.975 18.234 -41.114 1.00 91.12 452 TRP A C 1
ATOM 3667 O O . TRP A 1 452 ? 33.977 17.153 -40.530 1.00 91.12 452 TRP A O 1
ATOM 3677 N N . LYS A 1 453 ? 32.951 19.086 -41.044 1.00 92.19 453 LYS A N 1
ATOM 3678 C CA . LYS A 1 453 ? 31.656 18.760 -40.439 1.00 92.19 453 LYS A CA 1
ATOM 3679 C C . LYS A 1 453 ? 30.685 18.424 -41.553 1.00 92.19 453 LYS A C 1
ATOM 3681 O O . LYS A 1 453 ? 30.451 19.268 -42.414 1.00 92.19 453 LYS A O 1
ATOM 3686 N N . SER A 1 454 ? 30.148 17.211 -41.534 1.00 91.56 454 SER A N 1
ATOM 3687 C CA . SER A 1 454 ? 29.212 16.744 -42.554 1.00 91.56 454 SER A CA 1
ATOM 3688 C C . SER A 1 454 ? 27.888 16.345 -41.921 1.00 91.56 454 SER A C 1
ATOM 3690 O O . SER A 1 454 ? 27.879 15.584 -40.957 1.00 91.56 454 SER A O 1
ATOM 3692 N N . TRP A 1 455 ? 26.788 16.839 -42.477 1.00 92.69 455 TRP A N 1
ATOM 3693 C CA . TRP A 1 455 ? 25.443 16.352 -42.197 1.00 92.69 455 TRP A CA 1
ATOM 3694 C C . TRP A 1 455 ? 25.018 15.423 -43.322 1.00 92.69 455 TRP A C 1
ATOM 3696 O O . TRP A 1 455 ? 25.132 15.795 -44.484 1.00 92.69 455 TRP A O 1
ATOM 3706 N N . VAL A 1 456 ? 24.545 14.229 -42.973 1.00 91.75 456 VAL A N 1
ATOM 3707 C CA . VAL A 1 456 ? 23.935 13.284 -43.912 1.00 91.75 456 VAL A CA 1
ATOM 3708 C C . VAL A 1 456 ? 22.472 13.156 -43.519 1.00 91.75 456 VAL A C 1
ATOM 3710 O O . VAL A 1 456 ? 22.170 12.702 -42.417 1.00 91.75 456 VAL A O 1
ATOM 3713 N N . ASN A 1 457 ? 21.578 13.591 -44.398 1.00 91.94 457 ASN A N 1
ATOM 3714 C CA . ASN A 1 457 ? 20.141 13.524 -44.188 1.00 91.94 457 ASN A CA 1
ATOM 3715 C C . ASN A 1 457 ? 19.604 12.329 -44.976 1.00 91.94 457 ASN A C 1
ATOM 3717 O O . ASN A 1 457 ? 19.877 12.201 -46.170 1.00 91.94 457 ASN A O 1
ATOM 3721 N N . LEU A 1 458 ? 18.874 11.456 -44.287 1.00 90.88 458 LEU A N 1
ATOM 3722 C CA . LEU A 1 458 ? 18.272 10.253 -44.851 1.00 90.88 458 LEU A CA 1
ATOM 3723 C C . LEU A 1 458 ? 16.754 10.407 -44.791 1.00 90.88 458 LEU A C 1
ATOM 3725 O O . LEU A 1 458 ? 16.213 10.613 -43.706 1.00 90.88 458 LEU A O 1
ATOM 3729 N N . GLU A 1 459 ? 16.090 10.286 -45.933 1.00 90.19 459 GLU A N 1
ATOM 3730 C CA . GLU A 1 459 ? 14.631 10.204 -46.019 1.00 90.19 459 GLU A CA 1
ATOM 3731 C C . GLU A 1 459 ? 14.235 8.728 -46.122 1.00 90.19 459 GLU A C 1
ATOM 3733 O O . GLU A 1 459 ? 14.742 8.018 -46.993 1.00 90.19 459 GLU A O 1
ATOM 3738 N N . ILE A 1 460 ? 13.388 8.231 -45.218 1.00 89.00 460 ILE A N 1
ATOM 3739 C CA . ILE A 1 460 ? 13.116 6.795 -45.067 1.00 89.00 460 ILE A CA 1
ATOM 3740 C C . ILE A 1 460 ? 11.621 6.559 -45.226 1.00 89.00 460 ILE A C 1
ATOM 3742 O O . ILE A 1 460 ? 10.840 7.000 -44.406 1.00 89.00 460 ILE A O 1
ATOM 3746 N N . THR A 1 461 ? 11.211 5.803 -46.237 1.00 86.31 461 THR A N 1
ATOM 3747 C CA . THR A 1 461 ? 9.792 5.601 -46.541 1.00 86.31 461 THR A CA 1
ATOM 3748 C C . THR A 1 461 ? 9.377 4.152 -46.339 1.00 86.31 461 THR A C 1
ATOM 3750 O O . THR A 1 461 ? 10.078 3.219 -46.749 1.00 86.31 461 THR A O 1
ATOM 3753 N N . ASN A 1 462 ? 8.203 3.950 -45.741 1.00 86.31 462 ASN A N 1
ATOM 3754 C CA . ASN A 1 462 ? 7.577 2.638 -45.633 1.00 86.31 462 ASN A CA 1
ATOM 3755 C C . ASN A 1 462 ? 6.620 2.350 -46.796 1.00 86.31 462 ASN A C 1
ATOM 3757 O O . ASN A 1 462 ? 5.478 2.797 -46.806 1.00 86.31 462 ASN A O 1
ATOM 3761 N N . TYR A 1 463 ? 7.060 1.500 -47.721 1.00 82.31 463 TYR A N 1
ATOM 3762 C CA . TYR A 1 463 ? 6.294 1.025 -48.877 1.00 82.31 463 TYR A CA 1
ATOM 3763 C C . TYR A 1 463 ? 5.380 -0.176 -48.562 1.00 82.31 463 TYR A C 1
ATOM 3765 O O . TYR A 1 463 ? 4.833 -0.812 -49.467 1.00 82.31 463 TYR A O 1
ATOM 3773 N N . SER A 1 464 ? 5.244 -0.560 -47.288 1.00 76.81 464 SER A N 1
ATOM 3774 C CA . SER A 1 464 ? 4.405 -1.686 -46.875 1.00 76.81 464 SER A CA 1
ATOM 3775 C C . SER A 1 464 ? 2.923 -1.389 -47.106 1.00 76.81 464 SER A C 1
ATOM 3777 O O . SER A 1 464 ? 2.369 -0.440 -46.561 1.00 76.81 464 SER A O 1
ATOM 3779 N N . ASN A 1 465 ? 2.231 -2.286 -47.811 1.00 67.06 465 ASN A N 1
ATOM 3780 C CA . ASN A 1 465 ? 0.774 -2.211 -47.974 1.00 67.06 465 ASN A CA 1
ATOM 3781 C C . ASN A 1 465 ? -0.023 -2.628 -46.727 1.00 67.06 465 ASN A C 1
ATOM 3783 O O . ASN A 1 465 ? -1.248 -2.489 -46.703 1.00 67.06 465 ASN A O 1
ATOM 3787 N N . GLU A 1 466 ? 0.652 -3.153 -45.712 1.00 70.19 466 GLU A N 1
ATOM 3788 C CA . GLU A 1 466 ? 0.051 -3.633 -44.474 1.00 70.19 466 GLU A CA 1
ATOM 3789 C C . GLU A 1 466 ? 0.004 -2.532 -43.397 1.00 70.19 466 GLU A C 1
ATOM 3791 O O . GLU A 1 466 ? 0.955 -1.775 -43.231 1.00 70.19 466 GLU A O 1
ATOM 3796 N N . ASN A 1 467 ? -1.074 -2.500 -42.604 1.00 65.44 467 ASN A N 1
ATOM 3797 C CA . ASN A 1 467 ? -1.337 -1.475 -41.575 1.00 65.44 467 ASN A CA 1
ATOM 3798 C C . ASN A 1 467 ? -0.573 -1.668 -40.246 1.00 65.44 467 ASN A C 1
ATOM 3800 O O . ASN A 1 467 ? -0.832 -0.974 -39.263 1.00 65.44 467 ASN A O 1
ATOM 3804 N N . TRP A 1 468 ? 0.311 -2.656 -40.164 1.00 67.12 468 TRP A N 1
ATOM 3805 C CA . TRP A 1 468 ? 1.204 -2.858 -39.024 1.00 67.12 468 TRP A CA 1
ATOM 3806 C C . TRP A 1 468 ? 2.379 -1.869 -39.017 1.00 67.12 468 TRP A C 1
ATOM 3808 O O . TRP A 1 468 ? 2.934 -1.524 -40.054 1.00 67.12 468 TRP A O 1
ATOM 3818 N N . LEU A 1 469 ? 2.794 -1.464 -37.818 1.00 76.88 469 LEU A N 1
ATOM 3819 C CA . LEU A 1 469 ? 3.976 -0.627 -37.623 1.00 76.88 469 LEU A CA 1
ATOM 3820 C C . LEU A 1 469 ? 5.258 -1.419 -37.919 1.00 76.88 469 LEU A C 1
ATOM 3822 O O . LEU A 1 469 ? 5.421 -2.556 -37.454 1.00 76.88 469 LEU A O 1
ATOM 3826 N N . THR A 1 470 ? 6.177 -0.816 -38.667 1.00 77.44 470 THR A N 1
ATOM 3827 C CA . THR A 1 470 ? 7.438 -1.444 -39.093 1.00 77.44 470 THR A CA 1
ATOM 3828 C C . THR A 1 470 ? 8.666 -0.692 -38.583 1.00 77.44 470 THR A C 1
ATOM 3830 O O . THR A 1 470 ? 8.596 0.494 -38.290 1.00 77.44 470 THR A O 1
ATOM 3833 N N . GLU A 1 471 ? 9.789 -1.395 -38.432 1.00 82.44 471 GLU A N 1
ATOM 3834 C CA . GLU A 1 471 ? 11.080 -0.839 -37.997 1.00 82.44 471 GLU A CA 1
ATOM 3835 C C . GLU A 1 471 ? 12.018 -0.783 -39.206 1.00 82.44 471 GLU A C 1
ATOM 3837 O O . GLU A 1 471 ? 12.126 -1.775 -39.930 1.00 82.44 471 GLU A O 1
ATOM 3842 N N . TYR A 1 472 ? 12.693 0.349 -39.406 1.00 85.88 472 TYR A N 1
ATOM 3843 C CA . TYR A 1 472 ? 13.865 0.435 -40.270 1.00 85.88 472 TYR A CA 1
ATOM 3844 C C . TYR A 1 472 ? 15.107 0.145 -39.434 1.00 85.88 472 TYR A C 1
ATOM 3846 O O . TYR A 1 472 ? 15.292 0.752 -38.379 1.00 85.88 472 TYR A O 1
ATOM 3854 N N . ALA A 1 473 ? 15.966 -0.757 -39.897 1.00 85.38 473 ALA A N 1
ATOM 3855 C CA . ALA A 1 473 ? 17.245 -1.036 -39.265 1.00 85.38 473 ALA A CA 1
ATOM 3856 C C . ALA A 1 473 ? 18.308 -1.233 -40.344 1.00 85.38 473 ALA A C 1
ATOM 3858 O O . ALA A 1 473 ? 18.096 -1.977 -41.295 1.00 85.38 473 ALA A O 1
ATOM 3859 N N . THR A 1 474 ? 19.445 -0.563 -40.194 1.00 86.00 474 THR A N 1
ATOM 3860 C CA . THR A 1 474 ? 20.571 -0.669 -41.121 1.00 86.00 474 THR A CA 1
ATOM 3861 C C . THR A 1 474 ? 21.893 -0.475 -40.389 1.00 86.00 474 THR A C 1
ATOM 3863 O O . THR A 1 474 ? 21.935 -0.059 -39.225 1.00 86.00 474 THR A O 1
ATOM 3866 N N . THR A 1 475 ? 22.979 -0.746 -41.098 1.00 88.62 475 THR A N 1
ATOM 3867 C CA . THR A 1 475 ? 24.339 -0.540 -40.624 1.00 88.62 475 THR A CA 1
ATOM 3868 C C . THR A 1 475 ? 25.049 0.435 -41.551 1.00 88.62 475 THR A C 1
ATOM 3870 O O . THR A 1 475 ? 25.006 0.288 -42.770 1.00 88.62 475 THR A O 1
ATOM 3873 N N . ILE A 1 476 ? 25.706 1.440 -40.977 1.00 88.88 476 ILE A N 1
ATOM 3874 C CA . ILE A 1 476 ? 26.447 2.463 -41.716 1.00 88.88 476 ILE A CA 1
ATOM 3875 C C . ILE A 1 476 ? 27.935 2.300 -41.396 1.00 88.88 476 ILE A C 1
ATOM 3877 O O . ILE A 1 476 ? 28.328 2.151 -40.239 1.00 88.88 476 ILE A O 1
ATOM 3881 N N . ASN A 1 477 ? 28.770 2.353 -42.430 1.00 90.56 477 ASN A N 1
ATOM 3882 C CA . ASN A 1 477 ? 30.221 2.361 -42.283 1.00 90.56 477 ASN A CA 1
ATOM 3883 C C . ASN A 1 477 ? 30.729 3.799 -42.333 1.00 90.56 477 ASN A C 1
ATOM 3885 O O . ASN A 1 477 ? 30.549 4.494 -43.334 1.00 90.56 477 ASN A O 1
ATOM 3889 N N . LEU A 1 478 ? 31.365 4.244 -41.253 1.00 89.50 478 LEU A N 1
ATOM 3890 C CA . LEU A 1 478 ? 31.973 5.564 -41.176 1.00 89.50 478 LEU A CA 1
ATOM 3891 C C . LEU A 1 478 ? 33.364 5.565 -41.832 1.00 89.50 478 LEU A C 1
ATOM 3893 O O . LEU A 1 478 ? 34.118 4.596 -41.688 1.00 89.50 478 LEU A O 1
ATOM 3897 N N . PRO A 1 479 ? 33.745 6.657 -42.517 1.00 88.81 479 PRO A N 1
ATOM 3898 C CA . PRO A 1 479 ? 35.119 6.865 -42.954 1.00 88.81 479 PRO A CA 1
ATOM 3899 C C . PRO A 1 479 ? 36.098 6.856 -41.775 1.00 88.81 479 PRO A C 1
ATOM 3901 O O . PRO A 1 479 ? 35.756 7.244 -40.655 1.00 88.81 479 PRO A O 1
ATOM 3904 N N . GLU A 1 480 ? 37.343 6.456 -42.027 1.00 84.75 480 GLU A N 1
ATOM 3905 C CA . GLU A 1 480 ? 38.389 6.514 -41.006 1.00 84.75 480 GLU A CA 1
ATOM 3906 C C . GLU A 1 480 ? 38.603 7.946 -40.497 1.00 84.75 480 GLU A C 1
ATOM 3908 O O . GLU A 1 480 ? 38.633 8.906 -41.266 1.00 84.75 480 GLU A O 1
ATOM 3913 N N . GLY A 1 481 ? 38.741 8.088 -39.176 1.00 83.88 481 GLY A N 1
ATOM 3914 C CA . GLY A 1 481 ? 38.903 9.390 -38.526 1.00 83.88 481 GLY A CA 1
ATOM 3915 C C . GLY A 1 481 ? 37.614 10.209 -38.393 1.00 83.88 481 GLY A C 1
ATOM 3916 O O . GLY A 1 481 ? 37.669 11.307 -37.842 1.00 83.88 481 GLY A O 1
ATOM 3917 N N . ALA A 1 482 ? 36.463 9.692 -38.839 1.00 87.94 482 ALA A N 1
ATOM 3918 C CA . ALA A 1 482 ? 35.159 10.305 -38.606 1.00 87.94 482 ALA A CA 1
ATOM 3919 C C . ALA A 1 482 ? 34.493 9.736 -37.343 1.00 87.94 482 ALA A C 1
ATOM 3921 O O . ALA A 1 482 ? 34.521 8.533 -37.081 1.00 87.94 482 ALA A O 1
ATOM 3922 N N . TRP A 1 483 ? 33.839 10.600 -36.571 1.00 88.06 483 TRP A N 1
ATOM 3923 C CA . TRP A 1 483 ? 32.975 10.203 -35.463 1.00 88.06 483 TRP A CA 1
ATOM 3924 C C . TRP A 1 483 ? 31.659 10.963 -35.535 1.00 88.06 483 TRP A C 1
ATOM 3926 O O . TRP A 1 483 ? 31.578 12.046 -36.117 1.00 88.06 483 TRP A O 1
ATOM 3936 N N . ILE A 1 484 ? 30.623 10.400 -34.924 1.00 89.56 484 ILE A N 1
ATOM 3937 C CA . ILE A 1 484 ? 29.323 11.054 -34.866 1.00 89.56 484 ILE A CA 1
ATOM 3938 C C . ILE A 1 484 ? 29.309 12.010 -33.688 1.00 89.56 484 ILE A C 1
ATOM 3940 O O . ILE A 1 484 ? 29.482 11.608 -32.538 1.00 89.56 484 ILE A O 1
ATOM 3944 N N . SER A 1 485 ? 29.115 13.289 -33.992 1.00 87.75 485 SER A N 1
ATOM 3945 C CA . SER A 1 485 ? 28.940 14.330 -32.986 1.00 87.75 485 SER A CA 1
ATOM 3946 C C . SER A 1 485 ? 27.479 14.547 -32.611 1.00 87.75 485 SER A C 1
ATOM 3948 O O . SER A 1 485 ? 27.216 15.014 -31.509 1.00 87.75 485 SER A O 1
ATOM 3950 N N . ASP A 1 486 ? 26.548 14.259 -33.523 1.00 89.00 486 ASP A N 1
ATOM 3951 C CA . ASP A 1 486 ? 25.139 14.605 -33.357 1.00 89.00 486 ASP A CA 1
ATOM 3952 C C . ASP A 1 486 ? 24.231 13.730 -34.241 1.00 89.00 486 ASP A C 1
ATOM 3954 O O . ASP A 1 486 ? 24.681 13.134 -35.221 1.00 89.00 486 ASP A O 1
ATOM 3958 N N . TYR A 1 487 ? 22.958 13.644 -33.875 1.00 89.94 487 TYR A N 1
ATOM 3959 C CA . TYR A 1 487 ? 21.911 12.875 -34.544 1.00 89.94 487 TYR A CA 1
ATOM 3960 C C . TYR A 1 487 ? 20.583 13.604 -34.347 1.00 89.94 487 TYR A C 1
ATOM 3962 O O . TYR A 1 487 ? 20.352 14.180 -33.290 1.00 89.94 487 TYR A O 1
ATOM 3970 N N . TYR A 1 488 ? 19.682 13.560 -35.321 1.00 90.50 488 TYR A N 1
ATOM 3971 C CA . TYR A 1 488 ? 18.330 14.082 -35.152 1.00 90.50 488 TYR A CA 1
ATOM 3972 C C . TYR A 1 488 ? 17.320 13.179 -35.853 1.00 90.50 488 TYR A C 1
ATOM 3974 O O . TYR A 1 488 ? 17.673 12.429 -36.761 1.00 90.50 488 TYR A O 1
ATOM 3982 N N . LEU A 1 489 ? 16.061 13.285 -35.442 1.00 89.25 489 LEU A N 1
ATOM 3983 C CA . LEU A 1 489 ? 14.932 12.620 -36.080 1.00 89.25 489 LEU A CA 1
ATOM 3984 C C . LEU A 1 489 ? 13.815 13.639 -36.309 1.00 89.25 489 LEU A C 1
ATOM 3986 O O . LEU A 1 489 ? 13.548 14.469 -35.438 1.00 89.25 489 LEU A O 1
ATOM 3990 N N . PHE A 1 490 ? 13.170 13.587 -37.472 1.00 85.31 490 PHE A N 1
ATOM 3991 C CA . PHE A 1 490 ? 11.905 14.285 -37.676 1.00 85.31 490 PHE A CA 1
ATOM 3992 C C . PHE A 1 490 ? 10.770 13.416 -37.132 1.00 85.31 490 PHE A C 1
ATOM 3994 O O . PHE A 1 490 ? 10.658 12.248 -37.485 1.00 85.31 490 PHE A O 1
ATOM 4001 N N . VAL A 1 491 ? 9.962 13.976 -36.235 1.00 76.50 491 VAL A N 1
ATOM 4002 C CA . VAL A 1 491 ? 8.764 13.336 -35.681 1.00 76.50 491 VAL A CA 1
ATOM 4003 C C . VAL A 1 491 ? 7.575 14.204 -36.080 1.00 76.50 491 VAL A C 1
ATOM 4005 O O . VAL A 1 491 ? 7.353 15.277 -35.505 1.00 76.50 491 VAL A O 1
ATOM 4008 N N . GLY A 1 492 ? 6.857 13.783 -37.125 1.00 75.50 492 GLY A N 1
ATOM 4009 C CA . GLY A 1 492 ? 5.941 14.662 -37.856 1.00 75.50 492 GLY A CA 1
ATOM 4010 C C . GLY A 1 492 ? 6.681 15.901 -38.376 1.00 75.50 492 GLY A C 1
ATOM 4011 O O . GLY A 1 492 ? 7.772 15.799 -38.926 1.00 75.50 492 GLY A O 1
ATOM 4012 N N . ASP A 1 493 ? 6.147 17.095 -38.116 1.00 80.44 493 ASP A N 1
ATOM 4013 C CA . ASP A 1 493 ? 6.743 18.358 -38.587 1.00 80.44 493 ASP A CA 1
ATOM 4014 C C . ASP A 1 493 ? 7.863 18.912 -37.678 1.00 80.44 493 ASP A C 1
ATOM 4016 O O . ASP A 1 493 ? 8.290 20.061 -37.832 1.00 80.44 493 ASP A O 1
ATOM 4020 N N . ARG A 1 494 ? 8.319 18.154 -36.668 1.00 82.44 494 ARG A N 1
ATOM 4021 C CA . ARG A 1 494 ? 9.287 18.633 -35.665 1.00 82.44 494 ARG A CA 1
ATOM 4022 C C . ARG A 1 494 ? 10.617 17.902 -35.752 1.00 82.44 494 ARG A C 1
ATOM 4024 O O . ARG A 1 494 ? 10.665 16.682 -35.675 1.00 82.44 494 ARG A O 1
ATOM 4031 N N . LYS A 1 495 ? 11.707 18.670 -35.826 1.00 86.81 495 LYS A N 1
ATOM 4032 C CA . LYS A 1 495 ? 13.082 18.165 -35.735 1.00 86.81 495 LYS A CA 1
ATOM 4033 C C . LYS A 1 495 ? 13.495 18.029 -34.269 1.00 86.81 495 LYS A C 1
ATOM 4035 O O . LYS A 1 495 ? 13.665 19.040 -33.590 1.00 86.81 495 LYS A O 1
ATOM 4040 N N . GLU A 1 496 ? 13.696 16.803 -33.806 1.00 86.06 496 GLU A N 1
ATOM 4041 C CA . GLU A 1 496 ? 14.096 16.492 -32.432 1.00 86.06 496 GLU A CA 1
ATOM 4042 C C . GLU A 1 496 ? 15.561 16.010 -32.392 1.00 86.06 496 GLU A C 1
ATOM 4044 O O . GLU A 1 496 ? 15.918 15.066 -33.107 1.00 86.06 496 GLU A O 1
ATOM 4049 N N . PRO A 1 497 ? 16.443 16.641 -31.591 1.00 88.06 497 PRO A N 1
ATOM 4050 C CA . PRO A 1 497 ? 17.835 16.225 -31.469 1.00 88.06 497 PRO A CA 1
ATOM 4051 C C . PRO A 1 497 ? 17.985 14.966 -30.605 1.00 88.06 497 PRO A C 1
ATOM 4053 O O . PRO A 1 497 ? 17.265 14.742 -29.629 1.00 88.06 497 PRO A O 1
ATOM 4056 N N . GLY A 1 498 ? 18.977 14.152 -30.944 1.00 85.06 498 GLY A N 1
ATOM 4057 C CA . GLY A 1 498 ? 19.388 12.985 -30.185 1.00 85.06 498 GLY A CA 1
ATOM 4058 C C . GLY A 1 498 ? 20.078 13.365 -28.878 1.00 85.06 498 GLY A C 1
ATOM 4059 O O . GLY A 1 498 ? 20.742 14.392 -28.763 1.00 85.06 498 GLY A O 1
ATOM 4060 N N . ILE A 1 499 ? 19.953 12.497 -27.876 1.00 85.12 499 ILE A N 1
ATOM 4061 C CA . ILE A 1 499 ? 20.639 12.653 -26.592 1.00 85.12 499 ILE A CA 1
ATOM 4062 C C . ILE A 1 499 ? 21.773 11.632 -26.528 1.00 85.12 499 ILE A C 1
ATOM 4064 O O . ILE A 1 499 ? 21.530 10.424 -26.579 1.00 85.12 499 ILE A O 1
ATOM 4068 N N . LEU A 1 500 ? 23.010 12.110 -26.372 1.00 86.12 500 LEU A N 1
ATOM 4069 C CA . LEU A 1 500 ? 24.157 11.240 -26.134 1.00 86.12 500 LEU A CA 1
ATOM 4070 C C . LEU A 1 500 ? 24.020 10.571 -24.761 1.00 86.12 500 LEU A C 1
ATOM 4072 O O . LEU A 1 500 ? 23.972 11.237 -23.727 1.00 86.12 500 LEU A O 1
ATOM 4076 N N . ALA A 1 501 ? 23.976 9.242 -24.754 1.00 83.69 501 ALA A N 1
ATOM 4077 C CA . ALA A 1 501 ? 23.828 8.445 -23.546 1.00 83.69 501 ALA A CA 1
ATOM 4078 C C . ALA A 1 501 ? 24.671 7.166 -23.615 1.00 83.69 501 ALA A C 1
ATOM 4080 O O . ALA A 1 501 ? 25.116 6.732 -24.677 1.00 83.69 501 ALA A O 1
ATOM 4081 N N . GLU A 1 502 ? 24.876 6.537 -22.460 1.00 81.81 502 GLU A N 1
ATOM 4082 C CA . GLU A 1 502 ? 25.558 5.248 -22.368 1.00 81.81 502 GLU A CA 1
ATOM 4083 C C . GLU A 1 502 ? 24.799 4.178 -23.178 1.00 81.81 502 GLU A C 1
ATOM 4085 O O . GLU A 1 502 ? 23.582 4.027 -23.047 1.00 81.81 502 GLU A O 1
ATOM 4090 N N . LYS A 1 503 ? 25.520 3.429 -24.029 1.00 76.19 503 LYS A N 1
ATOM 4091 C CA . LYS A 1 503 ? 24.955 2.498 -25.029 1.00 76.19 503 LYS A CA 1
ATOM 4092 C C . LYS A 1 503 ? 23.901 1.552 -24.448 1.00 76.19 503 LYS A C 1
ATOM 4094 O O . LYS A 1 503 ? 22.857 1.338 -25.061 1.00 76.19 503 LYS A O 1
ATOM 4099 N N . LYS A 1 504 ? 24.153 0.977 -23.268 1.00 70.25 504 LYS A N 1
ATOM 4100 C CA . LYS A 1 504 ? 23.229 0.036 -22.619 1.00 70.25 504 LYS A CA 1
ATOM 4101 C C . LYS A 1 504 ? 21.939 0.726 -22.181 1.00 70.25 504 LYS A C 1
ATOM 4103 O O . LYS A 1 504 ? 20.860 0.177 -22.404 1.00 70.25 504 LYS A O 1
ATOM 4108 N N . SER A 1 505 ? 22.050 1.915 -21.594 1.00 68.25 505 SER A N 1
ATOM 4109 C CA . SER A 1 505 ? 20.912 2.749 -21.209 1.00 68.25 505 SER A CA 1
ATOM 4110 C C . SER A 1 505 ? 20.085 3.173 -22.428 1.00 68.25 505 SER A C 1
ATOM 4112 O O . SER A 1 505 ? 18.869 2.984 -22.425 1.00 68.25 505 SER A O 1
ATOM 4114 N N . ALA A 1 506 ? 20.732 3.635 -23.503 1.00 77.44 506 ALA A N 1
ATOM 4115 C CA . ALA A 1 506 ? 20.069 4.025 -24.751 1.00 77.44 506 ALA A CA 1
ATOM 4116 C C . ALA A 1 506 ? 19.315 2.853 -25.405 1.00 77.44 506 ALA A C 1
ATOM 4118 O O . ALA A 1 506 ? 18.131 2.973 -25.716 1.00 77.44 506 ALA A O 1
ATOM 4119 N N . LEU A 1 507 ? 19.957 1.684 -25.528 1.00 75.06 507 LEU A N 1
ATOM 4120 C CA . LEU A 1 507 ? 19.331 0.468 -26.064 1.00 75.06 507 LEU A CA 1
ATOM 4121 C C . LEU A 1 507 ? 18.151 -0.008 -25.211 1.00 75.06 507 LEU A C 1
ATOM 4123 O O . LEU A 1 507 ? 17.132 -0.462 -25.739 1.00 75.06 507 LEU A O 1
ATOM 4127 N N . TRP A 1 508 ? 18.274 0.077 -23.884 1.00 69.31 508 TRP A N 1
ATOM 4128 C CA . TRP A 1 508 ? 17.180 -0.281 -22.990 1.00 69.31 508 TRP A CA 1
ATOM 4129 C C . TRP A 1 508 ? 15.991 0.671 -23.176 1.00 69.31 508 TRP A C 1
ATOM 4131 O O . TRP A 1 508 ? 14.879 0.178 -23.375 1.00 69.31 508 TRP A O 1
ATOM 4141 N N . ILE A 1 509 ? 16.220 1.991 -23.210 1.00 71.00 509 ILE A N 1
ATOM 4142 C CA . ILE A 1 509 ? 15.178 3.001 -23.464 1.00 71.00 509 ILE A CA 1
ATOM 4143 C C . ILE A 1 509 ? 14.516 2.759 -24.826 1.00 71.00 509 ILE A C 1
ATOM 4145 O O . ILE A 1 509 ? 13.296 2.623 -24.871 1.00 71.00 509 ILE A O 1
ATOM 4149 N N . PHE A 1 510 ? 15.295 2.599 -25.902 1.00 74.56 510 PHE A N 1
ATOM 4150 C CA . PHE A 1 510 ? 14.783 2.287 -27.242 1.00 74.56 510 PHE A CA 1
ATOM 4151 C C . PHE A 1 510 ? 13.850 1.069 -27.218 1.00 74.56 510 PHE A C 1
ATOM 4153 O O . PHE A 1 510 ? 12.720 1.135 -27.697 1.00 74.56 510 PHE A O 1
ATOM 4160 N N . SER A 1 511 ? 14.256 -0.018 -26.548 1.00 65.81 511 SER A N 1
ATOM 4161 C CA . SER A 1 511 ? 13.419 -1.218 -26.420 1.00 65.81 511 SER A CA 1
ATOM 4162 C C . SER A 1 511 ? 12.118 -0.982 -25.642 1.00 65.81 511 SER A C 1
ATOM 4164 O O . SER A 1 511 ? 11.102 -1.600 -25.958 1.00 65.81 511 SER A O 1
ATOM 4166 N N . GLN A 1 512 ? 12.128 -0.110 -24.623 1.00 61.97 512 GLN A N 1
ATOM 4167 C CA . GLN A 1 512 ? 10.921 0.235 -23.866 1.00 61.97 512 GLN A CA 1
ATOM 4168 C C . GLN A 1 512 ? 9.966 1.086 -24.703 1.00 61.97 512 GLN A C 1
ATOM 4170 O O . GLN A 1 512 ? 8.763 0.835 -24.674 1.00 61.97 512 GLN A O 1
ATOM 4175 N N . ILE A 1 513 ? 10.496 2.056 -25.454 1.00 67.00 513 ILE A N 1
ATOM 4176 C CA . ILE A 1 513 ? 9.708 2.944 -26.315 1.00 67.00 513 ILE A CA 1
ATOM 4177 C C . ILE A 1 513 ? 9.103 2.154 -27.486 1.00 67.00 513 ILE A C 1
ATOM 4179 O O . ILE A 1 513 ? 7.906 2.273 -27.749 1.00 67.00 513 ILE A O 1
ATOM 4183 N N . ARG A 1 514 ? 9.879 1.262 -28.114 1.00 64.94 514 ARG A N 1
ATOM 4184 C CA . ARG A 1 514 ? 9.392 0.371 -29.178 1.00 64.94 514 ARG A CA 1
ATOM 4185 C C . ARG A 1 514 ? 8.191 -0.465 -28.725 1.00 64.94 514 ARG A C 1
ATOM 4187 O O . ARG A 1 514 ? 7.210 -0.584 -29.444 1.00 64.94 514 ARG A O 1
ATOM 4194 N N . ASN A 1 515 ? 8.215 -0.990 -27.498 1.00 57.06 515 ASN A N 1
ATOM 4195 C CA . ASN A 1 515 ? 7.110 -1.795 -26.958 1.00 57.06 515 ASN A CA 1
ATOM 4196 C C . ASN A 1 515 ? 5.806 -1.003 -26.729 1.00 57.06 515 ASN A C 1
ATOM 4198 O O . ASN A 1 515 ? 4.747 -1.613 -26.569 1.00 57.06 515 ASN A O 1
ATOM 4202 N N . ILE A 1 516 ? 5.872 0.331 -26.674 1.00 55.34 516 ILE A N 1
ATOM 4203 C CA . ILE A 1 516 ? 4.704 1.212 -26.535 1.00 55.34 516 ILE A CA 1
ATOM 4204 C C . ILE A 1 516 ? 4.338 1.931 -27.842 1.00 55.34 516 ILE A C 1
ATOM 4206 O O . ILE A 1 516 ? 3.479 2.806 -27.794 1.00 55.34 516 ILE A O 1
ATOM 4210 N N . ASN A 1 517 ? 4.927 1.543 -28.984 1.00 59.44 517 ASN A N 1
ATOM 4211 C CA . ASN A 1 517 ? 4.612 2.082 -30.315 1.00 59.44 517 ASN A CA 1
ATOM 4212 C C . ASN A 1 517 ? 4.692 3.614 -30.406 1.00 59.44 517 ASN A C 1
ATOM 4214 O O . ASN A 1 517 ? 3.779 4.255 -30.913 1.00 59.44 517 ASN A O 1
ATOM 4218 N N . ARG A 1 518 ? 5.758 4.196 -29.864 1.00 63.09 518 ARG A N 1
ATOM 4219 C CA . ARG A 1 518 ? 6.137 5.600 -30.120 1.00 63.09 518 ARG A CA 1
ATOM 4220 C C . ARG A 1 518 ? 7.331 5.644 -31.055 1.00 63.09 518 ARG A C 1
ATOM 4222 O O . ARG A 1 518 ? 7.861 4.561 -31.251 1.00 63.09 518 ARG A O 1
ATOM 4229 N N . ASP A 1 519 ? 7.754 6.837 -31.491 1.00 64.94 519 ASP A N 1
ATOM 4230 C CA . ASP A 1 519 ? 8.758 7.103 -32.545 1.00 64.94 519 ASP A CA 1
ATOM 4231 C C . ASP A 1 519 ? 10.232 7.207 -32.069 1.00 64.94 519 ASP A C 1
ATOM 4233 O O . ASP A 1 519 ? 10.793 8.307 -32.086 1.00 64.94 519 ASP A O 1
ATOM 4237 N N . PRO A 1 520 ? 10.922 6.151 -31.561 1.00 77.25 520 PRO A N 1
ATOM 4238 C CA . PRO A 1 520 ? 12.327 6.262 -31.237 1.00 77.25 520 PRO A CA 1
ATOM 4239 C C . PRO A 1 520 ? 13.200 6.051 -32.475 1.00 77.25 520 PRO A C 1
ATOM 4241 O O . PRO A 1 520 ? 13.064 5.082 -33.222 1.00 77.25 520 PRO A O 1
ATOM 4244 N N . GLY A 1 521 ? 14.216 6.900 -32.579 1.00 83.94 521 GLY A N 1
ATOM 4245 C CA . GLY A 1 521 ? 15.430 6.611 -33.327 1.00 83.94 521 GLY A CA 1
ATOM 4246 C C . GLY A 1 521 ? 16.577 6.267 -32.383 1.00 83.94 521 GLY A C 1
ATOM 4247 O O . GLY A 1 521 ? 16.674 6.814 -31.281 1.00 83.94 521 GLY A O 1
ATOM 4248 N N . ILE A 1 522 ? 17.456 5.364 -32.802 1.00 87.31 522 ILE A N 1
ATOM 4249 C CA . ILE A 1 522 ? 18.710 5.084 -32.110 1.00 87.31 522 ILE A CA 1
ATOM 4250 C C . ILE A 1 522 ? 19.846 4.927 -33.108 1.00 87.31 522 ILE A C 1
ATOM 4252 O O . ILE A 1 522 ? 19.700 4.321 -34.168 1.00 87.31 522 ILE A O 1
ATOM 4256 N N . LEU A 1 523 ? 21.006 5.438 -32.713 1.00 88.62 523 LEU A N 1
ATOM 4257 C CA . LEU A 1 523 ? 22.255 5.263 -33.423 1.00 88.62 523 LEU A CA 1
ATOM 4258 C C . LEU A 1 523 ? 23.346 4.886 -32.417 1.00 88.62 523 LEU A C 1
ATOM 4260 O O . LEU A 1 523 ? 23.489 5.535 -31.379 1.00 88.62 523 LEU A O 1
ATOM 4264 N N . TYR A 1 524 ? 24.089 3.809 -32.679 1.00 86.88 524 TYR A N 1
ATOM 4265 C CA . TYR A 1 524 ? 25.142 3.343 -31.773 1.00 86.88 524 TYR A CA 1
ATOM 4266 C C . TYR A 1 524 ? 26.243 2.557 -32.490 1.00 86.88 524 TYR A C 1
ATOM 4268 O O . TYR A 1 524 ? 25.994 1.834 -33.447 1.00 86.88 524 TYR A O 1
ATOM 4276 N N . TYR A 1 525 ? 27.468 2.628 -31.970 1.00 85.38 525 TYR A N 1
ATOM 4277 C CA . TYR A 1 525 ? 28.613 1.885 -32.505 1.00 85.38 525 TYR A CA 1
ATOM 4278 C C . TYR A 1 525 ? 28.489 0.374 -32.261 1.00 85.38 525 TYR A C 1
ATOM 4280 O O . TYR A 1 525 ? 28.241 -0.058 -31.126 1.00 85.38 525 TYR A O 1
ATOM 4288 N N . LEU A 1 526 ? 28.693 -0.433 -33.306 1.00 80.44 526 LEU A N 1
ATOM 4289 C CA . LEU A 1 526 ? 28.829 -1.890 -33.223 1.00 80.44 526 LEU A CA 1
ATOM 4290 C C . LEU A 1 526 ? 30.271 -2.250 -32.862 1.00 80.44 526 LEU A C 1
ATOM 4292 O O . LEU A 1 526 ? 30.518 -2.671 -31.728 1.00 80.44 526 LEU A O 1
ATOM 4296 N N . THR A 1 527 ? 31.201 -2.000 -33.785 1.00 76.94 527 THR A N 1
ATOM 4297 C CA . THR A 1 527 ? 32.648 -2.210 -33.642 1.00 76.94 527 THR A CA 1
ATOM 4298 C C . THR A 1 527 ? 33.419 -1.257 -34.557 1.00 76.94 527 THR A C 1
ATOM 4300 O O . THR A 1 527 ? 33.084 -1.131 -35.729 1.00 76.94 527 THR A O 1
ATOM 4303 N N . GLY A 1 528 ? 34.475 -0.608 -34.051 1.00 81.25 528 GLY A N 1
ATOM 4304 C CA . GLY A 1 528 ? 35.306 0.298 -34.856 1.00 81.25 528 GLY A CA 1
ATOM 4305 C C . GLY A 1 528 ? 34.496 1.438 -35.486 1.00 81.25 528 GLY A C 1
ATOM 4306 O O . GLY A 1 528 ? 33.866 2.209 -34.765 1.00 81.25 528 GLY A O 1
ATOM 4307 N N . ASN A 1 529 ? 34.497 1.508 -36.821 1.00 86.94 529 ASN A N 1
ATOM 4308 C CA . ASN A 1 529 ? 33.810 2.540 -37.609 1.00 86.94 529 ASN A CA 1
ATOM 4309 C C . ASN A 1 529 ? 32.399 2.123 -38.065 1.00 86.94 529 ASN A C 1
ATOM 4311 O O . ASN A 1 529 ? 31.776 2.818 -38.861 1.00 86.94 529 ASN A O 1
ATOM 4315 N N . GLU A 1 530 ? 31.894 0.988 -37.592 1.00 89.12 530 GLU A N 1
ATOM 4316 C CA . GLU A 1 530 ? 30.579 0.474 -37.962 1.00 89.12 530 GLU A CA 1
ATOM 4317 C C . GLU A 1 530 ? 29.528 0.903 -36.930 1.00 89.12 530 GLU A C 1
ATOM 4319 O O . GLU A 1 530 ? 29.689 0.689 -35.720 1.00 89.12 530 GLU A O 1
ATOM 4324 N N . ILE A 1 531 ? 28.433 1.499 -37.401 1.00 89.62 531 ILE A N 1
ATOM 4325 C CA . ILE A 1 531 ? 27.326 1.956 -36.558 1.00 89.62 531 ILE A CA 1
ATOM 4326 C C . ILE A 1 531 ? 26.024 1.273 -36.965 1.00 89.62 531 ILE A C 1
ATOM 4328 O O . ILE A 1 531 ? 25.717 1.141 -38.145 1.00 89.62 531 ILE A O 1
ATOM 4332 N N . ALA A 1 532 ? 25.235 0.879 -35.975 1.00 88.00 532 ALA A N 1
ATOM 4333 C CA . ALA A 1 532 ? 23.861 0.457 -36.170 1.00 88.00 532 ALA A CA 1
ATOM 4334 C C . ALA A 1 532 ? 22.940 1.670 -36.060 1.00 88.00 532 ALA A C 1
ATOM 4336 O O . ALA A 1 532 ? 23.067 2.476 -35.131 1.00 88.00 532 ALA A O 1
ATOM 4337 N N . PHE A 1 533 ? 21.999 1.760 -36.988 1.00 88.44 533 PHE A N 1
ATOM 4338 C CA . PHE A 1 533 ? 20.965 2.778 -37.028 1.00 88.44 533 PHE A CA 1
ATOM 4339 C C . PHE A 1 533 ? 19.600 2.099 -37.094 1.00 88.44 533 PHE A C 1
ATOM 4341 O O . PHE A 1 533 ? 19.396 1.165 -37.873 1.00 88.44 533 PHE A O 1
ATOM 4348 N N . SER A 1 534 ? 18.666 2.518 -36.244 1.00 87.38 534 SER A N 1
ATOM 4349 C CA . SER A 1 534 ? 17.307 1.977 -36.253 1.00 87.38 534 SER A CA 1
ATOM 4350 C C . SER A 1 534 ? 16.278 3.039 -35.901 1.00 87.38 534 SER A C 1
ATOM 4352 O O . SER A 1 534 ? 16.489 3.828 -34.979 1.00 87.38 534 SER A O 1
ATOM 4354 N N . VAL A 1 535 ? 15.158 3.033 -36.619 1.00 85.62 535 VAL A N 1
ATOM 4355 C CA . VAL A 1 535 ? 14.025 3.942 -36.417 1.00 85.62 535 VAL A CA 1
ATOM 4356 C C . VAL A 1 535 ? 12.737 3.133 -36.434 1.00 85.62 535 VAL A C 1
ATOM 4358 O O . VAL A 1 535 ? 12.524 2.277 -37.294 1.00 85.62 535 VAL A O 1
ATOM 4361 N N . PHE A 1 536 ? 11.883 3.386 -35.456 1.00 80.94 536 PHE A N 1
ATOM 4362 C CA . PHE A 1 536 ? 10.566 2.780 -35.328 1.00 80.94 536 PHE A CA 1
ATOM 4363 C C . PHE A 1 536 ? 9.598 3.813 -34.748 1.00 80.94 536 PHE A C 1
ATOM 4365 O O . PHE A 1 536 ? 10.074 4.689 -34.041 1.00 80.94 536 PHE A O 1
ATOM 4372 N N . PRO A 1 537 ? 8.280 3.638 -34.920 1.00 79.06 537 PRO A N 1
ATOM 4373 C CA . PRO A 1 537 ? 7.658 2.906 -36.002 1.00 79.06 537 PRO A CA 1
ATOM 4374 C C . PRO A 1 537 ? 7.617 3.739 -37.277 1.00 79.06 537 PRO A C 1
ATOM 4376 O O . PRO A 1 537 ? 7.708 4.954 -37.237 1.00 79.06 537 PRO A O 1
ATOM 4379 N N . PHE A 1 538 ? 7.392 3.053 -38.389 1.00 80.12 538 PHE A N 1
ATOM 4380 C CA . PHE A 1 538 ? 6.794 3.646 -39.573 1.00 80.12 538 PHE A CA 1
ATOM 4381 C C . PHE A 1 538 ? 5.384 3.085 -39.741 1.00 80.12 538 PHE A C 1
ATOM 4383 O O . PHE A 1 538 ? 5.188 1.860 -39.759 1.00 80.12 538 PHE A O 1
ATOM 4390 N N . ALA A 1 539 ? 4.402 3.970 -39.856 1.00 79.44 539 ALA A N 1
ATOM 4391 C CA . ALA A 1 539 ? 3.074 3.683 -40.362 1.00 79.44 539 ALA A CA 1
ATOM 4392 C C . ALA A 1 539 ? 3.115 3.464 -41.881 1.00 79.44 539 ALA A C 1
ATOM 4394 O O . ALA A 1 539 ? 4.146 3.619 -42.538 1.00 79.44 539 ALA A O 1
ATOM 4395 N N . LYS A 1 540 ? 1.987 3.031 -42.443 1.00 80.44 540 LYS A N 1
ATOM 4396 C CA . LYS A 1 540 ? 1.852 2.843 -43.887 1.00 80.44 540 LYS A CA 1
ATOM 4397 C C . LYS A 1 540 ? 2.052 4.183 -44.608 1.00 80.44 540 LYS A C 1
ATOM 4399 O O . LYS A 1 540 ? 1.393 5.153 -44.243 1.00 80.44 540 LYS A O 1
ATOM 4404 N N . ASP A 1 541 ? 2.908 4.188 -45.631 1.00 80.00 541 ASP A N 1
ATOM 4405 C CA . ASP A 1 541 ? 3.225 5.348 -46.475 1.00 80.00 541 ASP A CA 1
ATOM 4406 C C . ASP A 1 541 ? 3.822 6.553 -45.706 1.00 80.00 541 ASP A C 1
ATOM 4408 O O . ASP A 1 541 ? 3.798 7.679 -46.198 1.00 80.00 541 ASP A O 1
ATOM 4412 N N . GLU A 1 542 ? 4.357 6.326 -44.499 1.00 81.06 542 GLU A N 1
ATOM 4413 C CA . GLU A 1 542 ? 5.049 7.345 -43.695 1.00 81.06 542 GLU A CA 1
ATOM 4414 C C . GLU A 1 542 ? 6.505 7.533 -44.157 1.00 81.06 542 GLU A C 1
ATOM 4416 O O . GLU A 1 542 ? 7.142 6.569 -44.608 1.00 81.06 542 GLU A O 1
ATOM 4421 N N . VAL A 1 543 ? 6.995 8.776 -44.045 1.00 79.19 543 VAL A N 1
ATOM 4422 C CA . VAL A 1 543 ? 8.318 9.268 -44.476 1.00 79.19 543 VAL A CA 1
ATOM 4423 C C . VAL A 1 543 ? 9.084 9.854 -43.296 1.00 79.19 543 VAL A C 1
ATOM 4425 O O . VAL A 1 543 ? 8.444 10.610 -42.530 1.00 79.19 543 VAL A O 1
#